Protein AF-0000000084952092 (afdb_homodimer)

Nearest PDB structures (foldseek):
  2iu9-assembly1_C  TM=5.595E-01  e=6.857E-19  Chlamydia trachomatis
  3pmo-assembly1_A  TM=4.982E-01  e=1.625E-18  Pseudomonas aeruginosa
  4ihh-assembly2_E  TM=5.132E-01  e=2.379E-17  Escherichia coli K-12
  4e75-assembly1_B  TM=4.772E-01  e=2.060E-17  Acinetobacter baumannii
  3eh0-assembly1_C  TM=4.375E-01  e=6.177E-15  Escherichia coli K-12

Organism: Flavobacterium frigoris (strain PS1) (NCBI:txid1086011)

Solvent-accessible surface area (backbone atoms only — not comparable to full-atom values): 28837 Å² total; per-residue (Å²): 51,73,50,96,56,81,37,33,41,47,60,52,25,58,74,66,70,38,53,67,47,63,62,55,73,40,69,34,40,31,35,24,50,80,93,71,37,38,75,30,13,36,26,67,39,78,49,79,90,42,44,62,59,54,70,69,40,57,32,28,29,40,28,21,54,62,95,66,87,70,53,88,88,37,32,36,34,43,30,94,47,18,69,63,49,52,38,48,50,38,49,68,78,52,53,91,74,90,75,94,48,51,62,31,88,60,37,45,74,29,68,76,43,43,73,29,43,74,32,34,35,28,50,52,19,36,36,26,34,48,20,41,37,31,38,44,19,37,37,33,54,48,24,36,35,33,35,44,25,39,37,31,37,46,16,37,40,39,48,69,36,95,42,68,43,82,48,96,91,45,71,45,69,55,62,50,50,26,23,28,37,37,32,39,44,21,37,39,28,36,47,21,38,35,19,9,1,45,22,43,53,12,34,42,22,42,34,18,35,38,28,38,41,24,37,39,27,21,38,16,37,36,29,34,43,23,42,36,30,36,47,19,39,39,32,34,43,23,38,34,35,40,42,23,36,35,32,38,45,21,37,38,48,60,66,29,40,41,25,43,42,17,34,37,40,58,58,14,30,39,72,61,61,44,70,44,69,42,49,31,33,38,78,66,54,35,54,35,73,59,47,52,51,53,55,55,53,58,70,42,43,64,60,50,52,60,64,72,100,49,72,51,98,57,79,37,32,43,47,5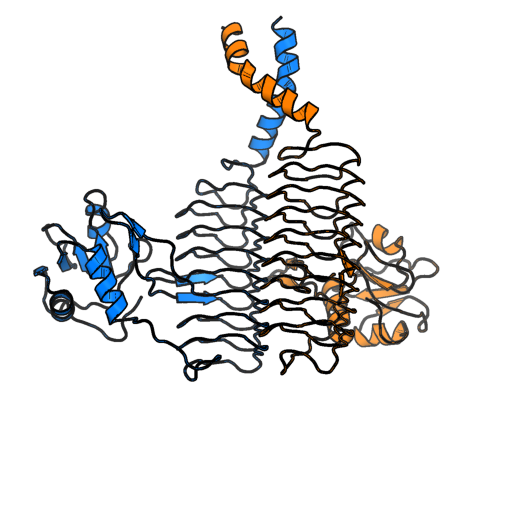8,52,26,60,73,66,68,38,54,68,47,64,61,55,72,39,69,35,40,31,35,24,50,79,92,71,36,38,76,31,12,35,29,67,38,78,46,80,90,42,43,63,59,53,70,69,39,56,32,27,28,39,28,20,56,63,95,66,88,72,55,88,89,39,32,35,34,44,29,94,49,19,67,63,50,53,37,50,49,37,49,68,79,50,51,90,73,88,51,92,44,41,62,31,87,60,35,44,74,28,70,74,42,44,76,38,69,71,31,33,34,28,49,53,19,37,37,28,35,47,21,41,37,31,39,44,20,35,36,32,54,48,25,36,35,34,36,46,26,40,40,30,41,44,17,35,40,38,49,68,36,91,41,69,46,83,49,96,91,34,66,45,68,54,63,52,48,28,23,29,38,37,33,38,46,20,36,39,26,37,47,22,39,35,18,8,2,45,21,43,54,11,35,42,24,42,46,18,36,39,32,40,41,26,37,39,27,20,38,16,37,37,31,36,48,23,44,35,32,36,47,20,39,38,31,33,42,23,39,35,34,40,42,24,36,35,32,39,44,23,36,37,47,60,66,30,39,41,24,44,41,17,35,36,39,59,56,14,30,38,75,60,61,43,69,44,68,42,51,31,31,39,77,65,54,33,52,38,72,60,47,52,50,50,54,54,51,60,70,41,42,64,59,52,57,58,66,74,104

Secondary structure (DSSP, 8-state):
-EEEEEEEHHHHHHHHT-EEES-TT-EEEEE--GGG--TTEEEEE-SGGGHHHHHHSS-SEEEESS--PPPTT-EEEE-S-HHHHHHHHHHHHS-----SSSB-TT-EE-TT-EE-TT-EE-TT-EE-SS-EE-TT-EE-TT-EE-SS-EE-TT-EEEEPP--EEEETTEEEE-----EEEE-TT-EE-TT-EEEPPSSSEEEE-TT-EE-TT-EE-TT-EE-SS-EE-TT-EE-TT-EE-TT-EE-TT-EE-TT-EEPTT-EE-TT-EE-S-B-SS-EEETTTTEEHHHHHHHHHHHHTHHHHHHHH-/-EEEEEEEHHHHHHHHT-EEES-TT-EEEEE--GGG--TTEEEEE-SGGGHHHHHHSS-SEEEESS--PPPTT-EEEE-S-HHHHHHHHHHHHS-----SSSB-TT-EE-TT-EE-TT-EE-TT-EE-SS-EE-TT-EE-TT-EE-SS-EE-TT-EEEEPP--EEEETTEEEE-----EEEE-TT-EE-TT-EEEPPSSSEEEE-TT-EE-TT-EE-TT-EE-SS-EE-TT-EE-TT-EE-TT-EE-TT-EE-TT-EEPTT-EEPTT-EE-S-B-SS-EEETTTTEEHHHHHHHHHHHHTHHHHHHHT-

pLDDT: mean 96.36, std 4.41, range [70.06, 99.0]

Sequence (618 aa):
MKFNKVHSLQEIANLLKCESVGDKNFEILGMNEIHVVEEGDIVFVDHPKYYDKALKSAATIILINKKVDCPEGKALLISDDPFRDFNKLTTHFKPFQSSNASISASANIGQGTVIQPNAFVGNHVVIGRNCVIHSNVSIYDHTVIGDNVIIHAGSVLGADAFYYKKREDGFDQLLSGGRVVIKDNVGIGALCTIDKGVSGDTIIGEGTKLDNQVHVGHDTVIGKKCLIASQTGIAGCVIIEDEVTIWGQVGTTSGITIGKKAIILGQTGVTKSVEGGKSYFGTPIEESREKLKQLANIKKIPEILNKLKMKFNKVHSLQEIANLLKCESVGDKNFEILGMNEIHVVEEGDIVFVDHPKYYDKALKSAATIILINKKVDCPEGKALLISDDPFRDFNKLTTHFKPFQSSNASISASANIGQGTVIQPNAFVGNHVVIGRNCVIHSNVSIYDHTVIGDNVIIHAGSVLGADAFYYKKREDGFDQLLSGGRVVIKDNVGIGALCTIDKGVSGDTIIGEGTKLDNQVHVGHDTVIGKKCLIASQTGIAGCVIIEDEVTIWGQVGTTSGITIGKKAIILGQTGVTKSVEGGKSYFGTPIEESREKLKQLANIKKIPEILNKLK

Radius of gyration: 27.75 Å; Cα contacts (8 Å, |Δi|>4): 1829; chains: 2; bounding box: 79×83×59 Å

Structure (mmCIF, N/CA/C/O backbone):
data_AF-0000000084952092-model_v1
#
loop_
_entity.id
_entity.type
_entity.pdbx_description
1 polymer UDP-3-O-
#
loop_
_atom_site.group_PDB
_atom_site.id
_atom_site.type_symbol
_atom_site.label_atom_id
_atom_site.label_alt_id
_atom_site.label_comp_id
_atom_site.label_asym_id
_atom_site.label_entity_id
_atom_site.label_seq_id
_atom_site.pdbx_PDB_ins_code
_atom_site.Cartn_x
_atom_site.Cartn_y
_atom_site.Cartn_z
_atom_site.occupancy
_atom_site.B_iso_or_equiv
_atom_site.auth_seq_id
_atom_site.auth_comp_id
_atom_site.auth_asym_id
_atom_site.auth_atom_id
_atom_site.pdbx_PDB_model_num
ATOM 1 N N . MET A 1 1 ? -9.312 24.75 1.8 1 91.69 1 MET A N 1
ATOM 2 C CA . MET A 1 1 ? -10.734 24.422 1.938 1 91.69 1 MET A CA 1
ATOM 3 C C . MET A 1 1 ? -11.602 25.609 1.556 1 91.69 1 MET A C 1
ATOM 5 O O . MET A 1 1 ? -11.234 26.766 1.804 1 91.69 1 MET A O 1
ATOM 9 N N . LYS A 1 2 ? -12.656 25.312 0.958 1 92.5 2 LYS A N 1
ATOM 10 C CA . LYS A 1 2 ? -13.625 26.344 0.61 1 92.5 2 LYS A CA 1
ATOM 11 C C . LYS A 1 2 ? -14.719 26.438 1.668 1 92.5 2 LYS A C 1
ATOM 13 O O . LYS A 1 2 ? -15.141 25.438 2.234 1 92.5 2 LYS A O 1
ATOM 18 N N . PHE A 1 3 ? -15.109 27.656 1.865 1 94.56 3 PHE A N 1
ATOM 19 C CA . PHE A 1 3 ? -16.203 27.875 2.809 1 94.56 3 PHE A CA 1
ATOM 20 C C . PHE A 1 3 ? -17.547 27.609 2.15 1 94.56 3 PHE A C 1
ATOM 22 O O . PHE A 1 3 ? -17.656 27.609 0.922 1 94.56 3 PHE A O 1
ATOM 29 N N . ASN A 1 4 ? -18.578 27.391 2.967 1 91.69 4 ASN A N 1
ATOM 30 C CA . ASN A 1 4 ? -19.906 27.062 2.463 1 91.69 4 ASN A CA 1
ATOM 31 C C . ASN A 1 4 ? -20.578 28.297 1.852 1 91.69 4 ASN A C 1
ATOM 33 O O . ASN A 1 4 ? -21.516 28.156 1.049 1 91.69 4 ASN A O 1
ATOM 37 N N . LYS A 1 5 ? -20.188 29.438 2.291 1 95.06 5 LYS A N 1
ATOM 38 C CA . LYS A 1 5 ? -20.672 30.688 1.739 1 95.06 5 LYS A CA 1
ATOM 39 C C . LYS A 1 5 ? -19.547 31.734 1.684 1 95.06 5 LYS A C 1
ATOM 41 O O . LYS A 1 5 ? -18.5 31.562 2.307 1 95.06 5 LYS A O 1
ATOM 46 N N . VAL A 1 6 ? -19.828 32.75 0.897 1 97.56 6 VAL A N 1
ATOM 47 C CA . VAL A 1 6 ? -18.891 33.875 0.809 1 97.56 6 VAL A CA 1
ATOM 48 C C . VAL A 1 6 ? -18.953 34.719 2.09 1 97.56 6 VAL A C 1
ATOM 50 O O . VAL A 1 6 ? -20.047 34.969 2.609 1 97.56 6 VAL A O 1
ATOM 53 N N . HIS A 1 7 ? -17.781 35.031 2.525 1 98.38 7 HIS A N 1
ATOM 54 C CA . HIS A 1 7 ? -17.703 35.906 3.699 1 98.38 7 HIS A CA 1
ATOM 55 C C . HIS A 1 7 ? -16.984 37.219 3.375 1 98.38 7 HIS A C 1
ATOM 57 O O . HIS A 1 7 ? -16.172 37.25 2.441 1 98.38 7 HIS A O 1
ATOM 63 N N . SER A 1 8 ? -17.234 38.156 4.223 1 98.38 8 SER A N 1
ATOM 64 C CA . SER A 1 8 ? -16.531 39.438 4.062 1 98.38 8 SER A CA 1
ATOM 65 C C . SER A 1 8 ? -15.297 39.5 4.961 1 98.38 8 SER A C 1
ATOM 67 O O . SER A 1 8 ? -15.211 38.781 5.961 1 98.38 8 SER A O 1
ATOM 69 N N . LEU A 1 9 ? -14.406 40.406 4.574 1 98.5 9 LEU A N 1
ATOM 70 C CA . LEU A 1 9 ? -13.227 40.656 5.395 1 98.5 9 LEU A CA 1
ATOM 71 C C . LEU A 1 9 ? -13.617 41.062 6.816 1 98.5 9 LEU A C 1
ATOM 73 O O . LEU A 1 9 ? -13.031 40.562 7.785 1 98.5 9 LEU A O 1
ATOM 77 N N . GLN A 1 10 ? -14.594 41.875 6.914 1 98.38 10 GLN A N 1
ATOM 78 C CA . GLN A 1 10 ? -15.047 42.344 8.219 1 98.38 10 GLN A CA 1
ATOM 79 C C . GLN A 1 10 ? -15.578 41.188 9.062 1 98.38 10 GLN A C 1
ATOM 81 O O . GLN A 1 10 ? -15.312 41.094 10.266 1 98.38 10 GLN A O 1
ATOM 86 N N . GLU A 1 11 ? -16.359 40.312 8.438 1 98.31 11 GLU A N 1
ATOM 87 C CA . GLU A 1 11 ? -16.891 39.156 9.141 1 98.31 11 GLU A CA 1
ATOM 88 C C . GLU A 1 11 ? -15.773 38.281 9.719 1 98.31 11 GLU A C 1
ATOM 90 O O . GLU A 1 11 ? -15.844 37.875 10.875 1 98.31 11 GLU A O 1
ATOM 95 N N . ILE A 1 12 ? -14.781 38.031 8.93 1 98.62 12 ILE A N 1
ATOM 96 C CA . ILE A 1 12 ? -13.68 37.156 9.344 1 98.62 12 ILE A CA 1
ATOM 97 C C . ILE A 1 12 ? -12.844 37.875 10.406 1 98.62 12 ILE A C 1
ATOM 99 O O . ILE A 1 12 ? -12.414 37.25 11.383 1 98.62 12 ILE A O 1
ATOM 103 N N . ALA A 1 13 ? -12.57 39.156 10.188 1 98.5 13 ALA A N 1
ATOM 104 C CA . ALA A 1 13 ? -11.844 39.938 11.18 1 98.5 13 ALA A CA 1
ATOM 105 C C . ALA A 1 13 ? -12.547 39.906 12.531 1 98.5 13 ALA A C 1
ATOM 107 O O . ALA A 1 13 ? -11.898 39.812 13.57 1 98.5 13 ALA A O 1
ATOM 108 N N . ASN A 1 14 ? -13.82 40 12.508 1 98.44 14 ASN A N 1
ATOM 109 C CA . ASN A 1 14 ? -14.609 39.906 13.734 1 98.44 14 ASN A CA 1
ATOM 110 C C . ASN A 1 14 ? -14.5 38.562 14.391 1 98.44 14 ASN A C 1
ATOM 112 O O . ASN A 1 14 ? -14.367 38.469 15.617 1 98.44 14 ASN A O 1
ATOM 116 N N . LEU A 1 15 ? -14.594 37.562 13.578 1 97.94 15 LEU A N 1
ATOM 117 C CA . LEU A 1 15 ? -14.477 36.188 14.07 1 97.94 15 LEU A CA 1
ATOM 118 C C . LEU A 1 15 ? -13.141 35.969 14.773 1 97.94 15 LEU A C 1
ATOM 120 O O . LEU A 1 15 ? -13.078 35.344 15.828 1 97.94 15 LEU A O 1
ATOM 124 N N . LEU A 1 16 ? -12.07 36.531 14.227 1 98.44 16 LEU A N 1
ATOM 125 C CA . LEU A 1 16 ? -10.719 36.344 14.742 1 98.44 16 LEU A CA 1
ATOM 126 C C . LEU A 1 16 ? -10.367 37.406 15.773 1 98.44 16 LEU A C 1
ATOM 128 O O . LEU A 1 16 ? -9.32 37.312 16.422 1 98.44 16 LEU A O 1
ATOM 132 N N . LYS A 1 17 ? -11.188 38.375 15.875 1 98 17 LYS A N 1
ATOM 133 C CA . LYS A 1 17 ? -10.938 39.531 16.75 1 98 17 LYS A CA 1
ATOM 134 C C . LYS A 1 17 ? -9.586 40.156 16.453 1 98 17 LYS A C 1
ATOM 136 O O . LYS A 1 17 ? -8.781 40.375 17.359 1 98 17 LYS A O 1
ATOM 141 N N . CYS A 1 18 ? -9.445 40.469 15.18 1 97.19 18 CYS A N 1
ATOM 142 C CA . CYS A 1 18 ? -8.188 41.094 14.789 1 97.19 18 CYS A CA 1
ATOM 143 C C . CYS A 1 18 ? -8.422 42.281 13.859 1 97.19 18 CYS A C 1
ATOM 145 O O . CYS A 1 18 ? -9.531 42.469 13.359 1 97.19 18 CYS A O 1
ATOM 147 N N . GLU A 1 19 ? -7.387 43.094 13.75 1 97.38 19 GLU A N 1
ATOM 148 C CA . GLU A 1 19 ? -7.422 44.219 12.828 1 97.38 19 GLU A CA 1
ATOM 149 C C . GLU A 1 19 ? -7.316 43.75 11.375 1 97.38 19 GLU A C 1
ATOM 151 O O . GLU A 1 19 ? -6.723 42.688 11.102 1 97.38 19 GLU A O 1
ATOM 156 N N . SER A 1 20 ? -7.984 44.531 10.461 1 98.06 20 SER A N 1
ATOM 157 C CA . SER A 1 20 ? -7.875 44.219 9.039 1 98.06 20 SER A CA 1
ATOM 158 C C . SER A 1 20 ? -7.488 45.438 8.227 1 98.06 20 SER A C 1
ATOM 160 O O . SER A 1 20 ? -7.719 46.562 8.656 1 98.06 20 SER A O 1
ATOM 162 N N . VAL A 1 21 ? -6.809 45.219 7.211 1 98.12 21 VAL A N 1
ATOM 163 C CA . VAL A 1 21 ? -6.461 46.25 6.234 1 98.12 21 VAL A CA 1
ATOM 164 C C . VAL A 1 21 ? -7.055 45.875 4.871 1 98.12 21 VAL A C 1
ATOM 166 O O . VAL A 1 21 ? -6.805 44.812 4.352 1 98.12 21 VAL A O 1
ATOM 169 N N . GLY A 1 22 ? -7.82 46.812 4.258 1 96.62 22 GLY A N 1
ATOM 170 C CA . GLY A 1 22 ? -8.477 46.562 2.986 1 96.62 22 GLY A CA 1
ATOM 171 C C . GLY A 1 22 ? -9.961 46.875 3.018 1 96.62 22 GLY A C 1
ATOM 172 O O . GLY A 1 22 ? -10.477 47.406 4.012 1 96.62 22 GLY A O 1
ATOM 173 N N . ASP A 1 23 ? -10.633 46.594 1.932 1 97.12 23 ASP A N 1
ATOM 174 C CA . ASP A 1 23 ? -12.07 46.812 1.836 1 97.12 23 ASP A CA 1
ATOM 175 C C . ASP A 1 23 ? -12.828 45.875 2.791 1 97.12 23 ASP A C 1
ATOM 177 O O . ASP A 1 23 ? -12.641 44.656 2.758 1 97.12 23 ASP A O 1
ATOM 181 N N . LYS A 1 24 ? -13.664 46.438 3.578 1 97.19 24 LYS A N 1
ATOM 182 C CA . LYS A 1 24 ? -14.414 45.656 4.57 1 97.19 24 LYS A CA 1
ATOM 183 C C . LYS A 1 24 ? -15.266 44.594 3.904 1 97.19 24 LYS A C 1
ATOM 185 O O . LYS A 1 24 ? -15.547 43.562 4.508 1 97.19 24 LYS A O 1
ATOM 190 N N . ASN A 1 25 ? -15.641 44.812 2.697 1 97.88 25 ASN A N 1
ATOM 191 C CA . ASN A 1 25 ? -16.5 43.875 1.975 1 97.88 25 ASN A CA 1
ATOM 192 C C . ASN A 1 25 ? -15.688 42.938 1.072 1 97.88 25 ASN A C 1
ATOM 194 O O . ASN A 1 25 ? -16.25 42.219 0.249 1 97.88 25 ASN A O 1
ATOM 198 N N . PHE A 1 26 ? -14.375 43 1.241 1 97.81 26 PHE A N 1
ATOM 199 C CA . PHE A 1 26 ? -13.531 42.094 0.456 1 97.81 26 PHE A CA 1
ATOM 200 C C . PHE A 1 26 ? -13.984 40.656 0.616 1 97.81 26 PHE A C 1
ATOM 202 O O . PHE A 1 26 ? -14.172 40.188 1.737 1 97.81 26 PHE A O 1
ATOM 209 N N . GLU A 1 27 ? -14.211 39.938 -0.473 1 98.12 27 GLU A N 1
ATOM 210 C CA . GLU A 1 27 ? -14.805 38.594 -0.45 1 98.12 27 GLU A CA 1
ATOM 211 C C . GLU A 1 27 ? -13.766 37.531 -0.096 1 98.12 27 GLU A C 1
ATOM 213 O O . GLU A 1 27 ? -12.664 37.5 -0.663 1 98.12 27 GLU A O 1
ATOM 218 N N . ILE A 1 28 ? -14.148 36.719 0.795 1 98.31 28 ILE A N 1
ATOM 219 C CA . ILE A 1 28 ? -13.336 35.562 1.219 1 98.31 28 ILE A CA 1
ATOM 220 C C . ILE A 1 28 ? -14.07 34.281 0.921 1 98.31 28 ILE A C 1
ATOM 222 O O . ILE A 1 28 ? -15.203 34.062 1.364 1 98.31 28 ILE A O 1
ATOM 226 N N . LEU A 1 29 ? -13.359 33.375 0.21 1 97.81 29 LEU A N 1
ATOM 227 C CA . LEU A 1 29 ? -14.016 32.188 -0.301 1 97.81 29 LEU A CA 1
ATOM 228 C C . LEU A 1 29 ? -13.508 30.938 0.419 1 97.81 29 LEU A C 1
ATOM 230 O O . LEU A 1 29 ? -14.141 29.875 0.351 1 97.81 29 LEU A O 1
ATOM 234 N N . GLY A 1 30 ? -12.43 31.031 1.101 1 97.38 30 GLY A N 1
ATOM 235 C CA . GLY A 1 30 ? -11.844 29.859 1.756 1 97.38 30 GLY A CA 1
ATOM 236 C C . GLY A 1 30 ? -10.492 30.156 2.381 1 97.38 30 GLY A C 1
ATOM 237 O O . GLY A 1 30 ? -10.172 31.312 2.666 1 97.38 30 GLY A O 1
ATOM 238 N N . MET A 1 31 ? -9.781 29.156 2.742 1 97.5 31 MET A N 1
ATOM 239 C CA . MET A 1 31 ? -8.438 29.234 3.314 1 97.5 31 MET A CA 1
ATOM 240 C C . MET A 1 31 ? -7.578 28.062 2.838 1 97.5 31 MET A C 1
ATOM 242 O O . MET A 1 31 ? -8.086 26.953 2.652 1 97.5 31 MET A O 1
ATOM 246 N N . ASN A 1 32 ? -6.32 28.328 2.711 1 96.31 32 ASN A N 1
ATOM 247 C CA . ASN A 1 32 ? -5.418 27.281 2.271 1 96.31 32 ASN A CA 1
ATOM 248 C C . ASN A 1 32 ? -3.975 27.562 2.672 1 96.31 32 ASN A C 1
ATOM 250 O O . ASN A 1 32 ? -3.625 28.719 2.951 1 96.31 32 ASN A O 1
ATOM 254 N N . GLU A 1 33 ? -3.264 26.438 2.619 1 92.69 33 GLU A N 1
ATOM 255 C CA . GLU A 1 33 ? -1.82 26.609 2.758 1 92.69 33 GLU A CA 1
ATOM 256 C C . GLU A 1 33 ? -1.215 27.234 1.505 1 92.69 33 GLU A C 1
ATOM 258 O O . GLU A 1 33 ? -1.822 27.203 0.432 1 92.69 33 GLU A O 1
ATOM 263 N N . ILE A 1 34 ? -0.027 27.719 1.679 1 92.38 34 ILE A N 1
ATOM 264 C CA . ILE A 1 34 ? 0.591 28.578 0.681 1 92.38 34 ILE A CA 1
ATOM 265 C C . ILE A 1 34 ? 0.812 27.797 -0.614 1 92.38 34 ILE A C 1
ATOM 267 O O . ILE A 1 34 ? 0.727 28.359 -1.707 1 92.38 34 ILE A O 1
ATOM 271 N N . HIS A 1 35 ? 1.03 26.516 -0.57 1 88.62 35 HIS A N 1
ATOM 272 C CA . HIS A 1 35 ? 1.416 25.766 -1.762 1 88.62 35 HIS A CA 1
ATOM 273 C C . HIS A 1 35 ? 0.199 25.406 -2.611 1 88.62 35 HIS A C 1
ATOM 275 O O . HIS A 1 35 ? 0.34 24.922 -3.732 1 88.62 35 HIS A O 1
ATOM 281 N N . VAL A 1 36 ? -1.036 25.719 -2.104 1 89.94 36 VAL A N 1
ATOM 282 C CA . VAL A 1 36 ? -2.23 25.391 -2.879 1 89.94 36 VAL A CA 1
ATOM 283 C C . VAL A 1 36 ? -3.201 26.578 -2.836 1 89.94 36 VAL A C 1
ATOM 285 O O . VAL A 1 36 ? -4.391 26.422 -3.117 1 89.94 36 VAL A O 1
ATOM 288 N N . VAL A 1 37 ? -2.775 27.703 -2.48 1 94.38 37 VAL A N 1
ATOM 289 C CA . VAL A 1 37 ? -3.656 28.859 -2.305 1 94.38 37 VAL A CA 1
ATOM 290 C C . VAL A 1 37 ? -4.102 29.375 -3.668 1 94.38 37 VAL A C 1
ATOM 292 O O . VAL A 1 37 ? -3.35 29.312 -4.645 1 94.38 37 VAL A O 1
ATOM 295 N N . GLU A 1 38 ? -5.309 29.859 -3.688 1 95.44 38 GLU A N 1
ATOM 296 C CA . GLU A 1 38 ? -5.902 30.516 -4.852 1 95.44 38 GLU A CA 1
ATOM 297 C C . GLU A 1 38 ? -6.609 31.812 -4.461 1 95.44 38 GLU A C 1
ATOM 299 O O . GLU A 1 38 ? -6.73 32.125 -3.275 1 95.44 38 GLU A O 1
ATOM 304 N N . GLU A 1 39 ? -7.004 32.531 -5.508 1 97.06 39 GLU A N 1
ATOM 305 C CA . GLU A 1 39 ? -7.758 33.75 -5.254 1 97.06 39 GLU A CA 1
ATOM 306 C C . GLU A 1 39 ? -8.977 33.469 -4.383 1 97.06 39 GLU A C 1
ATOM 308 O O . GLU A 1 39 ? -9.711 32.5 -4.609 1 97.06 39 GLU A O 1
ATOM 313 N N . GLY A 1 40 ? -9.109 34.281 -3.406 1 97.69 40 GLY A N 1
ATOM 314 C CA . GLY A 1 40 ? -10.227 34.125 -2.482 1 97.69 40 GLY A CA 1
ATOM 315 C C . GLY A 1 40 ? -9.836 33.406 -1.197 1 97.69 40 GLY A C 1
ATOM 316 O O . GLY A 1 40 ? -10.594 33.406 -0.229 1 97.69 40 GLY A O 1
ATOM 317 N N . ASP A 1 41 ? -8.672 32.906 -1.147 1 97.94 41 ASP A N 1
ATOM 318 C CA . ASP A 1 41 ? -8.234 32.125 0.012 1 97.94 41 ASP A CA 1
ATOM 319 C C . ASP A 1 41 ? -7.52 33 1.027 1 97.94 41 ASP A C 1
ATOM 321 O O . ASP A 1 41 ? -6.809 33.938 0.652 1 97.94 41 ASP A O 1
ATOM 325 N N . ILE A 1 42 ? -7.668 32.625 2.27 1 98.31 42 ILE A N 1
ATOM 326 C CA . ILE A 1 42 ? -6.82 33.125 3.346 1 98.31 42 ILE A CA 1
ATOM 327 C C . ILE A 1 42 ? -5.566 32.281 3.455 1 98.31 42 ILE A C 1
ATOM 329 O O . ILE A 1 42 ? -5.648 31.031 3.465 1 98.31 42 ILE A O 1
ATOM 333 N N . VAL A 1 43 ? -4.41 32.875 3.51 1 98.19 43 VAL A N 1
ATOM 334 C CA . VAL A 1 43 ? -3.166 32.188 3.865 1 98.19 43 VAL A CA 1
ATOM 335 C C . VAL A 1 43 ? -2.574 32.812 5.121 1 98.19 43 VAL A C 1
ATOM 337 O O . VAL A 1 43 ? -2.746 34.031 5.363 1 98.19 43 VAL A O 1
ATOM 340 N N . PHE A 1 44 ? -1.89 32.031 5.883 1 97.81 44 PHE A N 1
ATOM 341 C CA . PHE A 1 44 ? -1.271 32.656 7.055 1 97.81 44 PHE A CA 1
ATOM 342 C C . PHE A 1 44 ? 0.244 32.688 6.902 1 97.81 44 PHE A C 1
ATOM 344 O O . PHE A 1 44 ? 0.828 31.891 6.172 1 97.81 44 PHE A O 1
ATOM 351 N N . VAL A 1 45 ? 0.862 33.625 7.547 1 97.5 45 VAL A N 1
ATOM 352 C CA . VAL A 1 45 ? 2.314 33.75 7.605 1 97.5 45 VAL A CA 1
ATOM 353 C C . VAL A 1 45 ? 2.721 34.406 8.93 1 97.5 45 VAL A C 1
ATOM 355 O O . VAL A 1 45 ? 2.105 35.375 9.367 1 97.5 45 VAL A O 1
ATOM 358 N N . ASP A 1 46 ? 3.682 33.75 9.586 1 96.12 46 ASP A N 1
ATOM 359 C CA . ASP A 1 46 ? 4.031 34.281 10.898 1 96.12 46 ASP A CA 1
ATOM 360 C C . ASP A 1 46 ? 5.547 34.312 11.094 1 96.12 46 ASP A C 1
ATOM 362 O O . ASP A 1 46 ? 6.031 34.406 12.219 1 96.12 46 ASP A O 1
ATOM 366 N N . HIS A 1 47 ? 6.262 34.094 10.039 1 94.62 47 HIS A N 1
ATOM 367 C CA . HIS A 1 47 ? 7.715 34.188 10.062 1 94.62 47 HIS A CA 1
ATOM 368 C C . HIS A 1 47 ? 8.219 35.156 8.977 1 94.62 47 HIS A C 1
ATOM 370 O O . HIS A 1 47 ? 7.836 35.031 7.812 1 94.62 47 HIS A O 1
ATOM 376 N N . PRO A 1 48 ? 9.133 35.938 9.359 1 94.88 48 PRO A N 1
ATOM 377 C CA . PRO A 1 48 ? 9.586 36.969 8.438 1 94.88 48 PRO A CA 1
ATOM 378 C C . PRO A 1 48 ? 10.141 36.438 7.133 1 94.88 48 PRO A C 1
ATOM 380 O O . PRO A 1 48 ? 9.969 37.031 6.074 1 94.88 48 PRO A O 1
ATOM 383 N N . LYS A 1 49 ? 10.68 35.312 7.238 1 94.5 49 LYS A N 1
ATOM 384 C CA . LYS A 1 49 ? 11.305 34.719 6.074 1 94.5 49 LYS A CA 1
ATOM 385 C C . LYS A 1 49 ? 10.273 34.438 4.984 1 94.5 49 LYS A C 1
ATOM 387 O O . LYS A 1 49 ? 10.625 34.312 3.805 1 94.5 49 LYS A O 1
ATOM 392 N N . TYR A 1 50 ? 8.984 34.438 5.332 1 95.25 50 TYR A N 1
ATOM 393 C CA . TYR A 1 50 ? 7.988 34 4.375 1 95.25 50 TYR A CA 1
ATOM 394 C C . TYR A 1 50 ? 6.973 35.094 4.074 1 95.25 50 TYR A C 1
ATOM 396 O O . TYR A 1 50 ? 5.988 34.844 3.371 1 95.25 50 TYR A O 1
ATOM 404 N N . TYR A 1 51 ? 7.238 36.312 4.613 1 96.06 51 TYR A N 1
ATOM 405 C CA . TYR A 1 51 ? 6.281 37.406 4.43 1 96.06 51 TYR A CA 1
ATOM 406 C C . TYR A 1 51 ? 6.086 37.688 2.951 1 96.06 51 TYR A C 1
ATOM 408 O O . TYR A 1 51 ? 4.953 37.719 2.461 1 96.06 51 TYR A O 1
ATOM 416 N N . ASP A 1 52 ? 7.215 37.844 2.314 1 96.12 52 ASP A N 1
ATOM 417 C CA . ASP A 1 52 ? 7.16 38.188 0.902 1 96.12 52 ASP A CA 1
ATOM 418 C C . ASP A 1 52 ? 6.469 37.125 0.082 1 96.12 52 ASP A C 1
ATOM 420 O O . ASP A 1 52 ? 5.652 37.406 -0.793 1 96.12 52 ASP A O 1
ATOM 424 N N . LYS A 1 53 ? 6.801 35.969 0.416 1 95.5 53 LYS A N 1
ATOM 425 C CA . LYS A 1 53 ? 6.195 34.844 -0.29 1 95.5 53 LYS A CA 1
ATOM 426 C C . LYS A 1 53 ? 4.68 34.844 -0.131 1 95.5 53 LYS A C 1
ATOM 428 O O . LYS A 1 53 ? 3.947 34.625 -1.101 1 95.5 53 LYS A O 1
ATOM 433 N N . ALA A 1 54 ? 4.203 35.125 0.976 1 96.69 54 ALA A N 1
ATOM 434 C CA . ALA A 1 54 ? 2.77 35.156 1.254 1 96.69 54 ALA A CA 1
ATOM 435 C C . ALA A 1 54 ? 2.1 36.344 0.586 1 96.69 54 ALA A C 1
ATOM 437 O O . ALA A 1 54 ? 1.053 36.188 -0.051 1 96.69 54 ALA A O 1
ATOM 438 N N . LEU A 1 55 ? 2.795 37.438 0.666 1 96.94 55 LEU A N 1
ATOM 439 C CA . LEU A 1 55 ? 2.232 38.688 0.143 1 96.94 55 LEU A CA 1
ATOM 440 C C . LEU A 1 55 ? 2.164 38.656 -1.38 1 96.94 55 LEU A C 1
ATOM 442 O O . LEU A 1 55 ? 1.284 39.281 -1.979 1 96.94 55 LEU A O 1
ATOM 446 N N . LYS A 1 56 ? 3.023 37.875 -1.984 1 96.62 56 LYS A N 1
ATOM 447 C CA . LYS A 1 56 ? 3.092 37.812 -3.441 1 96.62 56 LYS A CA 1
ATOM 448 C C . LYS A 1 56 ? 2.369 36.562 -3.965 1 96.62 56 LYS A C 1
ATOM 450 O O . LYS A 1 56 ? 2.266 36.375 -5.176 1 96.62 56 LYS A O 1
ATOM 455 N N . SER A 1 57 ? 1.87 35.75 -3.061 1 96.5 57 SER A N 1
ATOM 456 C CA . SER A 1 57 ? 1.196 34.5 -3.449 1 96.5 57 SER A CA 1
ATOM 457 C C . SER A 1 57 ? -0.146 34.812 -4.113 1 96.5 57 SER A C 1
ATOM 459 O O . SER A 1 57 ? -0.541 35.969 -4.25 1 96.5 57 SER A O 1
ATOM 461 N N . ALA A 1 58 ? -0.833 33.75 -4.566 1 96.56 58 ALA A N 1
ATOM 462 C CA . ALA A 1 58 ? -2.129 33.844 -5.23 1 96.56 58 ALA A CA 1
ATOM 463 C C . ALA A 1 58 ? -3.229 34.188 -4.227 1 96.56 58 ALA A C 1
ATOM 465 O O . ALA A 1 58 ? -4.328 34.594 -4.609 1 96.56 58 ALA A O 1
ATOM 466 N N . ALA A 1 59 ? -2.949 34.062 -2.957 1 96.88 59 ALA A N 1
ATOM 467 C CA . ALA A 1 59 ? -3.943 34.375 -1.934 1 96.88 59 ALA A CA 1
ATOM 468 C C . ALA A 1 59 ? -4.305 35.844 -1.962 1 96.88 59 ALA A C 1
ATOM 470 O O . ALA A 1 59 ? -3.434 36.719 -2.143 1 96.88 59 ALA A O 1
ATOM 471 N N . THR A 1 60 ? -5.539 36.094 -1.703 1 98.06 60 THR A N 1
ATOM 472 C CA . THR A 1 60 ? -5.957 37.5 -1.703 1 98.06 60 THR A CA 1
ATOM 473 C C . THR A 1 60 ? -6.125 38 -0.276 1 98.06 60 THR A C 1
ATOM 475 O O . THR A 1 60 ? -6.238 39.219 -0.054 1 98.06 60 THR A O 1
ATOM 478 N N . ILE A 1 61 ? -6.156 37.156 0.666 1 98.44 61 ILE A N 1
ATOM 479 C CA . ILE A 1 61 ? -6.203 37.562 2.064 1 98.44 61 ILE A CA 1
ATOM 480 C C . ILE A 1 61 ? -5.012 36.969 2.816 1 98.44 61 ILE A C 1
ATOM 482 O O . ILE A 1 61 ? -4.816 35.75 2.832 1 98.44 61 ILE A O 1
ATOM 486 N N . ILE A 1 62 ? -4.258 37.812 3.459 1 98.56 62 ILE A N 1
ATOM 487 C CA . ILE A 1 62 ? -3.064 37.375 4.172 1 98.56 62 ILE A CA 1
ATOM 488 C C . ILE A 1 62 ? -3.264 37.562 5.676 1 98.56 62 ILE A C 1
ATOM 490 O O . ILE A 1 62 ? -3.436 38.688 6.152 1 98.56 62 ILE A O 1
ATOM 494 N N . LEU A 1 63 ? -3.334 36.531 6.398 1 98.62 63 LEU A N 1
ATOM 495 C CA . LEU A 1 63 ? -3.309 36.531 7.855 1 98.62 63 LEU A CA 1
ATOM 496 C C . LEU A 1 63 ? -1.877 36.594 8.375 1 98.62 63 LEU A C 1
ATOM 498 O O . LEU A 1 63 ? -1.119 35.625 8.266 1 98.62 63 LEU A O 1
ATOM 502 N N . ILE A 1 64 ? -1.474 37.688 8.953 1 98.31 64 ILE A N 1
ATOM 503 C CA . ILE A 1 64 ? -0.062 38.031 9.117 1 98.31 64 ILE A CA 1
ATOM 504 C C . ILE A 1 64 ? 0.152 38.719 10.469 1 98.31 64 ILE A C 1
ATOM 506 O O . ILE A 1 64 ? -0.732 39.406 10.961 1 98.31 64 ILE A O 1
ATOM 510 N N . ASN A 1 65 ? 1.327 38.5 11.031 1 97.94 65 ASN A N 1
ATOM 511 C CA . ASN A 1 65 ? 1.588 39.062 12.359 1 97.94 65 ASN A CA 1
ATOM 512 C C . ASN A 1 65 ? 2.428 40.312 12.281 1 97.94 65 ASN A C 1
ATOM 514 O O . ASN A 1 65 ? 3.143 40.656 13.227 1 97.94 65 ASN A O 1
ATOM 518 N N . LYS A 1 66 ? 2.457 40.906 11.148 1 95.62 66 LYS A N 1
ATOM 519 C CA . LYS A 1 66 ? 3.178 42.156 10.945 1 95.62 66 LYS A CA 1
ATOM 520 C C . LYS A 1 66 ? 2.35 43.156 10.125 1 95.62 66 LYS A C 1
ATOM 522 O O . LYS A 1 66 ? 1.703 42.75 9.148 1 95.62 66 LYS A O 1
ATOM 527 N N . LYS A 1 67 ? 2.402 44.406 10.562 1 93.56 67 LYS A N 1
ATOM 528 C CA . LYS A 1 67 ? 1.786 45.438 9.75 1 93.56 67 LYS A CA 1
ATOM 529 C C . LYS A 1 67 ? 2.66 45.781 8.547 1 93.56 67 LYS A C 1
ATOM 531 O O . LYS A 1 67 ? 3.801 46.219 8.703 1 93.56 67 LYS A O 1
ATOM 536 N N . VAL A 1 68 ? 2.195 45.5 7.414 1 94.69 68 VAL A N 1
ATOM 537 C CA . VAL A 1 68 ? 2.906 45.781 6.172 1 94.69 68 VAL A CA 1
ATOM 538 C C . VAL A 1 68 ? 1.976 46.5 5.195 1 94.69 68 VAL A C 1
ATOM 540 O O . VAL A 1 68 ? 0.765 46.562 5.418 1 94.69 68 VAL A O 1
ATOM 543 N N . ASP A 1 69 ? 2.627 47.031 4.211 1 94.94 69 ASP A N 1
ATOM 544 C CA . ASP A 1 69 ? 1.798 47.594 3.156 1 94.94 69 ASP A CA 1
ATOM 545 C C . ASP A 1 69 ? 0.958 46.531 2.469 1 94.94 69 ASP A C 1
ATOM 547 O O . ASP A 1 69 ? 1.478 45.469 2.09 1 94.94 69 ASP A O 1
ATOM 551 N N . CYS A 1 70 ? -0.205 46.781 2.344 1 95.69 70 CYS A N 1
ATOM 552 C CA . CYS A 1 70 ? -1.117 45.844 1.7 1 95.69 70 CYS A CA 1
ATOM 553 C C . CYS A 1 70 ? -0.975 45.906 0.184 1 95.69 70 CYS A C 1
ATOM 555 O O . CYS A 1 70 ? -1.189 46.969 -0.427 1 95.69 70 CYS A O 1
ATOM 557 N N . PRO A 1 71 ? -0.633 44.812 -0.417 1 96.31 71 PRO A N 1
ATOM 558 C CA . PRO A 1 71 ? -0.554 44.844 -1.879 1 96.31 71 PRO A CA 1
ATOM 559 C C . PRO A 1 71 ? -1.899 45.125 -2.539 1 96.31 71 PRO A C 1
ATOM 561 O O .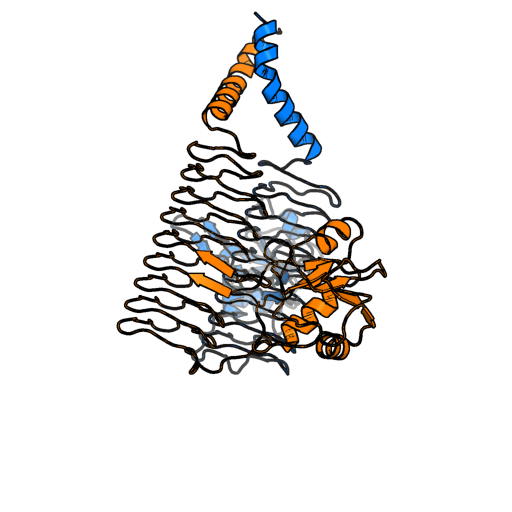 PRO A 1 71 ? -2.949 44.844 -1.958 1 96.31 71 PRO A O 1
ATOM 564 N N . GLU A 1 72 ? -1.852 45.656 -3.75 1 95.38 72 GLU A N 1
ATOM 565 C CA . GLU A 1 72 ? -3.072 45.938 -4.504 1 95.38 72 GLU A CA 1
ATOM 566 C C . GLU A 1 72 ? -3.873 44.656 -4.73 1 95.38 72 GLU A C 1
ATOM 568 O O . GLU A 1 72 ? -3.305 43.625 -5.078 1 95.38 72 GLU A O 1
ATOM 573 N N . GLY A 1 73 ? -5.141 44.719 -4.547 1 96.56 73 GLY A N 1
ATOM 574 C CA . GLY A 1 73 ? -6.016 43.594 -4.812 1 96.56 73 GLY A CA 1
ATOM 575 C C . GLY A 1 73 ? -6.062 42.594 -3.668 1 96.56 73 GLY A C 1
ATOM 576 O O . GLY A 1 73 ? -6.656 41.531 -3.799 1 96.56 73 GLY A O 1
ATOM 577 N N . LYS A 1 74 ? -5.402 42.906 -2.584 1 98 74 LYS A N 1
ATOM 578 C CA . LYS A 1 74 ? -5.371 42 -1.444 1 98 74 LYS A CA 1
ATOM 579 C C . LYS A 1 74 ? -5.895 42.688 -0.182 1 98 74 LYS A C 1
ATOM 581 O O . LYS A 1 74 ? -6.223 43.875 -0.199 1 98 74 LYS A O 1
ATOM 586 N N . ALA A 1 75 ? -6.051 41.906 0.858 1 98.5 75 ALA A N 1
ATOM 587 C CA . ALA A 1 75 ? -6.402 42.344 2.199 1 98.5 75 ALA A CA 1
ATOM 588 C C . ALA A 1 75 ? -5.543 41.656 3.256 1 98.5 75 ALA A C 1
ATOM 590 O O . ALA A 1 75 ? -4.977 40.594 3.008 1 98.5 75 ALA A O 1
ATOM 591 N N . LEU A 1 76 ? -5.441 42.344 4.352 1 98.56 76 LEU A N 1
ATOM 592 C CA . LEU A 1 76 ? -4.645 41.781 5.441 1 98.56 76 LEU A CA 1
ATOM 593 C C . LEU A 1 76 ? -5.504 41.562 6.684 1 98.56 76 LEU A C 1
ATOM 595 O O . LEU A 1 76 ? -6.406 42.375 6.965 1 98.56 76 LEU A O 1
ATOM 599 N N . LEU A 1 77 ? -5.289 40.531 7.316 1 98.62 77 LEU A N 1
ATOM 600 C CA . LEU A 1 77 ? -5.715 40.281 8.688 1 98.62 77 LEU A CA 1
ATOM 601 C C . LEU A 1 77 ? -4.523 40.312 9.641 1 98.62 77 LEU A C 1
ATOM 603 O O . LEU A 1 77 ? -3.633 39.469 9.547 1 98.62 77 LEU A O 1
ATOM 607 N N . ILE A 1 78 ? -4.484 41.219 10.5 1 98.44 78 ILE A N 1
ATOM 608 C CA . ILE A 1 78 ? -3.33 41.406 11.375 1 98.44 78 ILE A CA 1
ATOM 609 C C . ILE A 1 78 ? -3.543 40.656 12.68 1 98.44 78 ILE A C 1
ATOM 611 O O . ILE A 1 78 ? -4.406 41.031 13.484 1 98.44 78 ILE A O 1
ATOM 615 N N . SER A 1 79 ? -2.814 39.625 12.859 1 98.06 79 SER A N 1
ATOM 616 C CA . SER A 1 79 ? -2.926 38.719 14.016 1 98.06 79 SER A CA 1
ATOM 617 C C . SER A 1 79 ? -1.59 38.594 14.742 1 98.06 79 SER A C 1
ATOM 619 O O . SER A 1 79 ? -0.538 38.5 14.109 1 98.06 79 SER A O 1
ATOM 621 N N . ASP A 1 80 ? -1.571 38.531 16.047 1 97.19 80 ASP A N 1
ATOM 622 C CA . ASP A 1 80 ? -0.343 38.344 16.812 1 97.19 80 ASP A CA 1
ATOM 623 C C . ASP A 1 80 ? 0.128 36.875 16.734 1 97.19 80 ASP A C 1
ATOM 625 O O . ASP A 1 80 ? 1.288 36.594 17.031 1 97.19 80 ASP A O 1
ATOM 629 N N . ASP A 1 81 ? -0.813 36 16.375 1 97.62 81 ASP A N 1
ATOM 630 C CA . ASP A 1 81 ? -0.514 34.594 16.188 1 97.62 81 ASP A CA 1
ATOM 631 C C . ASP A 1 81 ? -1.312 34 15.031 1 97.62 81 ASP A C 1
ATOM 633 O O . ASP A 1 81 ? -2.326 33.312 15.242 1 97.62 81 ASP A O 1
ATOM 637 N N . PRO A 1 82 ? -0.832 34.25 13.844 1 98.12 82 PRO A N 1
ATOM 638 C CA . PRO A 1 82 ? -1.565 33.781 12.664 1 98.12 82 PRO A CA 1
ATOM 639 C C . PRO A 1 82 ? -1.849 32.281 12.68 1 98.12 82 PRO A C 1
ATOM 641 O O . PRO A 1 82 ? -2.898 31.844 12.203 1 98.12 82 PRO A O 1
ATOM 644 N N . PHE A 1 83 ? -0.94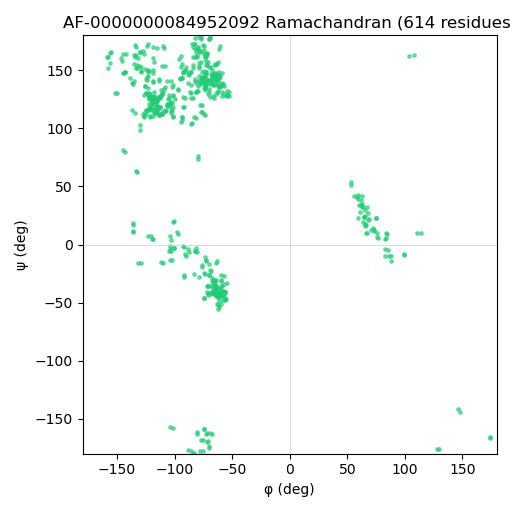3 31.469 13.25 1 97.5 83 PHE A N 1
ATOM 645 C CA . PHE A 1 83 ? -1.121 30.031 13.336 1 97.5 83 PHE A CA 1
ATOM 646 C C . PHE A 1 83 ? -2.338 29.688 14.188 1 97.5 83 PHE A C 1
ATOM 648 O O . PHE A 1 83 ? -3.197 28.906 13.766 1 97.5 83 PHE A O 1
ATOM 655 N N . ARG A 1 84 ? -2.43 30.219 15.336 1 97.44 84 ARG A N 1
ATOM 656 C CA . ARG A 1 84 ? -3.566 30.047 16.234 1 97.44 84 ARG A CA 1
ATOM 657 C C . ARG A 1 84 ? -4.867 30.453 15.547 1 97.44 84 ARG A C 1
ATOM 659 O O . ARG A 1 84 ? -5.875 29.75 15.633 1 97.44 84 ARG A O 1
ATOM 666 N N . ASP A 1 85 ? -4.797 31.609 14.922 1 98.38 85 ASP A N 1
ATOM 667 C CA . ASP A 1 85 ? -6.02 32.156 14.344 1 98.38 85 ASP A CA 1
ATOM 668 C C . ASP A 1 85 ? -6.449 31.359 13.109 1 98.38 85 ASP A C 1
ATOM 670 O O . ASP A 1 85 ? -7.645 31.234 12.836 1 98.38 85 ASP A O 1
ATOM 674 N N . PHE A 1 86 ? -5.496 30.891 12.328 1 97.88 86 PHE A N 1
ATOM 675 C CA . PHE A 1 86 ? -5.809 29.984 11.227 1 97.88 86 PHE A CA 1
ATOM 676 C C . PHE A 1 86 ? -6.543 28.75 11.742 1 97.88 86 PHE A C 1
ATOM 678 O O . PHE A 1 86 ? -7.535 28.312 11.156 1 97.88 86 PHE A O 1
ATOM 685 N N . ASN A 1 87 ? -6.125 28.188 12.883 1 97.88 87 ASN A N 1
ATOM 686 C CA . ASN A 1 87 ? -6.785 27.062 13.523 1 97.88 87 ASN A CA 1
ATOM 687 C C . ASN A 1 87 ? -8.195 27.406 13.977 1 97.88 87 ASN A C 1
ATOM 689 O O . ASN A 1 87 ? -9.109 26.578 13.906 1 97.88 87 ASN A O 1
ATOM 693 N N . LYS A 1 88 ? -8.312 28.609 14.445 1 98.06 88 LYS A N 1
ATOM 694 C CA . LYS A 1 88 ? -9.648 29.062 14.836 1 98.06 88 LYS A CA 1
ATOM 695 C C . LYS A 1 88 ? -10.609 29.016 13.656 1 98.06 88 LYS A C 1
ATOM 697 O O . LYS A 1 88 ? -11.781 28.641 13.82 1 98.06 88 LYS A O 1
ATOM 702 N N . LEU A 1 89 ? -10.141 29.469 12.492 1 97.81 89 LEU A N 1
ATOM 703 C CA . LEU A 1 89 ? -10.953 29.406 11.289 1 97.81 89 LEU A CA 1
ATOM 704 C C . LEU A 1 89 ? -11.336 27.969 10.953 1 97.81 89 LEU A C 1
ATOM 706 O O . LEU A 1 89 ? -12.5 27.688 10.648 1 97.81 89 LEU A O 1
ATOM 710 N N . THR A 1 90 ? -10.391 26.984 11.039 1 97.06 90 THR A N 1
ATOM 711 C CA . THR A 1 90 ? -10.672 25.578 10.758 1 97.06 90 THR A CA 1
ATOM 712 C C . THR A 1 90 ? -11.711 25.031 11.727 1 97.06 90 THR A C 1
ATOM 714 O O . THR A 1 90 ? -12.633 24.328 11.312 1 97.06 90 THR A O 1
ATOM 717 N N . THR A 1 91 ? -11.547 25.375 12.977 1 97 91 THR A N 1
ATOM 718 C CA . THR A 1 91 ? -12.484 24.922 13.992 1 97 91 THR A CA 1
ATOM 719 C C . THR A 1 91 ? -13.891 25.453 13.711 1 97 91 THR A C 1
ATOM 721 O O . THR A 1 91 ? -14.875 24.75 13.914 1 97 91 THR A O 1
ATOM 724 N N . HIS A 1 92 ? -13.906 26.656 13.242 1 97 92 HIS A N 1
ATOM 725 C CA . HIS A 1 92 ? -15.195 27.312 13 1 97 92 HIS A CA 1
ATOM 726 C C . HIS A 1 92 ? -15.867 26.734 11.75 1 97 92 HIS A C 1
ATOM 728 O O . HIS A 1 92 ? -17.062 26.422 11.773 1 97 92 HIS A O 1
ATOM 734 N N . PHE A 1 93 ? -15.18 26.578 10.688 1 95.94 93 PHE A N 1
ATOM 735 C CA . PHE A 1 93 ? -15.781 26.25 9.398 1 95.94 93 PHE A CA 1
ATOM 736 C C . PHE A 1 93 ? -15.828 24.734 9.195 1 95.94 93 PHE A C 1
ATOM 738 O O . PHE A 1 93 ? -16.625 24.234 8.391 1 95.94 93 PHE A O 1
ATOM 745 N N . LYS A 1 94 ? -14.938 23.938 9.828 1 94.5 94 LYS A N 1
ATOM 746 C CA . LYS A 1 94 ? -14.867 22.484 9.734 1 94.5 94 LYS A CA 1
ATOM 747 C C . LYS A 1 94 ? -14.711 21.859 11.117 1 94.5 94 LYS A C 1
ATOM 749 O O . LYS A 1 94 ? -13.727 21.172 11.383 1 94.5 94 LYS A O 1
ATOM 754 N N . PRO A 1 95 ? -15.648 22.016 11.938 1 94.56 95 PRO A N 1
ATOM 755 C CA . PRO A 1 95 ? -15.547 21.438 13.281 1 94.56 95 PRO A CA 1
ATOM 756 C C . PRO A 1 95 ? -15.609 19.906 13.281 1 94.56 95 PRO A C 1
ATOM 758 O O . PRO A 1 95 ? -16.234 19.312 12.398 1 94.56 95 PRO A O 1
ATOM 761 N N . PHE A 1 96 ? -14.891 19.344 14.219 1 95 96 PHE A N 1
ATOM 762 C CA . PHE A 1 96 ? -15.023 17.906 14.43 1 95 96 PHE A CA 1
ATOM 763 C C . PHE A 1 96 ? -16.453 17.547 14.773 1 95 96 PHE A C 1
ATOM 765 O O . PHE A 1 96 ? -17.094 18.188 15.609 1 95 96 PHE A O 1
ATOM 772 N N . GLN A 1 97 ? -17.016 16.562 14.133 1 94.62 97 GLN A N 1
ATOM 773 C CA . GLN A 1 97 ? -18.344 16.016 14.406 1 94.62 97 GLN A CA 1
ATOM 774 C C . GLN A 1 97 ? -18.281 14.523 14.68 1 94.62 97 GLN A C 1
ATOM 776 O O . GLN A 1 97 ? -17.906 13.734 13.805 1 94.62 97 GLN A O 1
ATOM 781 N N . SER A 1 98 ? -18.625 14.086 15.875 1 95.25 98 SER A N 1
ATOM 782 C CA . SER A 1 98 ? -18.641 12.672 16.219 1 95.25 98 SER A CA 1
ATOM 783 C C . SER A 1 98 ? -19.75 11.93 15.477 1 95.25 98 SER A C 1
ATOM 785 O O . SER A 1 98 ? -20.719 12.539 15.039 1 95.25 98 SER A O 1
ATOM 787 N N . SER A 1 99 ? -19.531 10.641 15.25 1 93.12 99 SER A N 1
ATOM 788 C CA . SER A 1 99 ? -20.547 9.773 14.648 1 93.12 99 SER A CA 1
ATOM 789 C C . SER A 1 99 ? -21.031 8.719 15.641 1 93.12 99 SER A C 1
ATOM 791 O O . SER A 1 99 ? -20.219 8.164 16.406 1 93.12 99 SER A O 1
ATOM 793 N N . ASN A 1 100 ? -22.281 8.391 15.68 1 92.62 100 ASN A N 1
ATOM 794 C CA . ASN A 1 100 ? -22.844 7.355 16.547 1 92.62 100 ASN A CA 1
ATOM 795 C C . ASN A 1 100 ? -23.156 6.086 15.758 1 92.62 100 ASN A C 1
ATOM 797 O O . ASN A 1 100 ? -23.703 5.129 16.312 1 92.62 100 ASN A O 1
ATOM 801 N N . ALA A 1 101 ? -22.891 6.207 14.492 1 95.81 101 ALA A N 1
ATOM 802 C CA . ALA A 1 101 ? -23.109 5.062 13.617 1 95.81 101 ALA A CA 1
ATOM 803 C C . ALA A 1 101 ? -21.844 4.727 12.828 1 95.81 101 ALA A C 1
ATOM 805 O O . ALA A 1 101 ? -21.031 5.605 12.547 1 95.81 101 ALA A O 1
ATOM 806 N N . SER A 1 102 ? -21.734 3.443 12.508 1 96.5 102 SER A N 1
ATOM 807 C CA . SER A 1 102 ? -20.594 3.02 11.711 1 96.5 102 SER A CA 1
ATOM 808 C C . SER A 1 102 ? -20.625 3.635 10.32 1 96.5 102 SER A C 1
ATOM 810 O O . SER A 1 102 ? -19.578 3.975 9.758 1 96.5 102 SER A O 1
ATOM 812 N N . ILE A 1 103 ? -21.781 3.727 9.797 1 98.06 103 ILE A N 1
ATOM 813 C CA . ILE A 1 103 ? -21.984 4.395 8.523 1 98.06 103 ILE A CA 1
ATOM 814 C C . ILE A 1 103 ? -22.891 5.605 8.711 1 98.06 103 ILE A C 1
ATOM 816 O O . ILE A 1 103 ? -24.078 5.461 9.055 1 98.06 103 ILE A O 1
ATOM 820 N N . SER A 1 104 ? -22.344 6.727 8.469 1 98.06 104 SER A N 1
ATOM 821 C CA . SER A 1 104 ? -23.062 7.969 8.711 1 98.06 104 SER A CA 1
ATOM 822 C C . SER A 1 104 ? -24.266 8.094 7.785 1 98.06 104 SER A C 1
ATOM 824 O O . SER A 1 104 ? -24.188 7.75 6.605 1 98.06 104 SER A O 1
ATOM 826 N N . ALA A 1 105 ? -25.375 8.727 8.219 1 97.56 105 ALA A N 1
ATOM 827 C CA . ALA A 1 105 ? -26.578 8.984 7.426 1 97.56 105 ALA A CA 1
ATOM 828 C C . ALA A 1 105 ? -26.297 10 6.328 1 97.56 105 ALA A C 1
ATOM 830 O O . ALA A 1 105 ? -27.031 10.055 5.328 1 97.56 105 ALA A O 1
ATOM 831 N N . SER A 1 106 ? -25.281 10.773 6.539 1 97.44 106 SER A N 1
ATOM 832 C CA . SER A 1 106 ? -24.984 11.836 5.578 1 97.44 106 SER A CA 1
ATOM 833 C C . SER A 1 106 ? -24.094 11.328 4.453 1 97.44 106 SER A C 1
ATOM 835 O O . SER A 1 106 ? -23.797 12.055 3.502 1 97.44 106 SER A O 1
ATOM 837 N N . ALA A 1 107 ? -23.641 10.109 4.602 1 98.06 107 ALA A N 1
ATOM 838 C CA . ALA A 1 107 ? -22.797 9.547 3.549 1 98.06 107 ALA A CA 1
ATOM 839 C C . ALA A 1 107 ? -23.609 9.234 2.301 1 98.06 107 ALA A C 1
ATOM 841 O O . ALA A 1 107 ? -24.797 8.883 2.395 1 98.06 107 ALA A O 1
ATOM 842 N N . ASN A 1 108 ? -23.062 9.461 1.17 1 98.69 108 ASN A N 1
ATOM 843 C CA . ASN A 1 108 ? -23.641 9.102 -0.119 1 98.69 108 ASN A CA 1
ATOM 844 C C . ASN A 1 108 ? -22.891 7.949 -0.772 1 98.69 108 ASN A C 1
ATOM 846 O O . ASN A 1 108 ? -21.734 8.102 -1.169 1 98.69 108 ASN A O 1
ATOM 850 N N . ILE A 1 109 ? -23.547 6.832 -0.927 1 98.69 109 ILE A N 1
ATOM 851 C CA . ILE A 1 109 ? -22.922 5.605 -1.419 1 98.69 109 ILE A CA 1
ATOM 852 C C . ILE A 1 109 ? -23.531 5.215 -2.758 1 98.69 109 ILE A C 1
ATOM 854 O O . ILE A 1 109 ? -24.75 5.031 -2.859 1 98.69 109 ILE A O 1
ATOM 858 N N . GLY A 1 110 ? -22.703 5.086 -3.717 1 98.88 110 GLY A N 1
ATOM 859 C CA . GLY A 1 110 ? -23.156 4.828 -5.074 1 98.88 110 GLY A CA 1
ATOM 860 C C . GLY A 1 110 ? -23.688 3.416 -5.266 1 98.88 110 GLY A C 1
ATOM 861 O O . GLY A 1 110 ? -23.344 2.512 -4.5 1 98.88 110 GLY A O 1
ATOM 862 N N . GLN A 1 111 ? -24.406 3.223 -6.367 1 98.69 111 GLN A N 1
ATOM 863 C CA . GLN A 1 111 ? -25.016 1.941 -6.707 1 98.69 111 GLN A CA 1
ATOM 864 C C . GLN A 1 111 ? -23.953 0.866 -6.922 1 98.69 111 GLN A C 1
ATOM 866 O O . GLN A 1 111 ? -22.922 1.12 -7.543 1 98.69 111 GLN A O 1
ATOM 871 N N . GLY A 1 112 ? -24.188 -0.332 -6.406 1 98.5 112 GLY A N 1
ATOM 872 C CA . GLY A 1 112 ? -23.297 -1.464 -6.637 1 98.5 112 GLY A CA 1
ATOM 873 C C . GLY A 1 112 ? -22.141 -1.524 -5.656 1 98.5 112 GLY A C 1
ATOM 874 O O . GLY A 1 112 ? -21.391 -2.5 -5.637 1 98.5 112 GLY A O 1
ATOM 875 N N . THR A 1 113 ? -21.969 -0.488 -4.895 1 98.62 113 THR A N 1
ATOM 876 C CA . THR A 1 113 ? -20.891 -0.447 -3.912 1 98.62 113 THR A CA 1
ATOM 877 C C . THR A 1 113 ? -21.203 -1.346 -2.721 1 98.62 113 THR A C 1
ATOM 879 O O . THR A 1 113 ? -22.344 -1.344 -2.219 1 98.62 113 THR A O 1
ATOM 882 N N . VAL A 1 114 ? -20.156 -2.113 -2.412 1 98.38 114 VAL A N 1
ATOM 883 C CA . VAL A 1 114 ? -20.281 -3.033 -1.284 1 98.38 114 VAL A CA 1
ATOM 884 C C . VAL A 1 114 ? -19.391 -2.555 -0.133 1 98.38 114 VAL A C 1
ATOM 886 O O . VAL A 1 114 ? -18.219 -2.262 -0.328 1 98.38 114 VAL A O 1
ATOM 889 N N . ILE A 1 115 ? -19.969 -2.471 1.037 1 98.31 115 ILE A N 1
ATOM 890 C CA . ILE A 1 115 ? -19.234 -2.162 2.256 1 98.31 115 ILE A CA 1
ATOM 891 C C . ILE A 1 115 ? -19.266 -3.365 3.197 1 98.31 115 ILE A C 1
ATOM 893 O O . ILE A 1 115 ? -20.344 -3.773 3.652 1 98.31 115 ILE A O 1
ATOM 897 N N . GLN A 1 116 ? -18.156 -3.93 3.475 1 98.25 116 GLN A N 1
ATOM 898 C CA . GLN A 1 116 ? -18.078 -5.133 4.297 1 98.25 116 GLN A CA 1
ATOM 899 C C . GLN A 1 116 ? -18.109 -4.785 5.781 1 98.25 116 GLN A C 1
ATOM 901 O O . GLN A 1 116 ? -18.016 -3.617 6.156 1 98.25 116 GLN A O 1
ATOM 906 N N . PRO A 1 117 ? -18.188 -5.762 6.645 1 97.81 117 PRO A N 1
ATOM 907 C CA . PRO A 1 117 ? -18.438 -5.539 8.07 1 97.81 117 PRO A CA 1
ATOM 908 C C . PRO A 1 117 ? -17.328 -4.742 8.75 1 97.81 117 PRO A C 1
ATOM 910 O O . PRO A 1 117 ? -16.172 -4.848 8.359 1 97.81 117 PRO A O 1
ATOM 913 N N . ASN A 1 118 ? -17.766 -3.916 9.727 1 97.81 118 ASN A N 1
ATOM 914 C CA . ASN A 1 118 ? -16.922 -3.215 10.688 1 97.81 118 ASN A CA 1
ATOM 915 C C . ASN A 1 118 ? -16.219 -2.018 10.055 1 97.81 118 ASN A C 1
ATOM 917 O O . ASN A 1 118 ? -15.312 -1.434 10.648 1 97.81 118 ASN A O 1
ATOM 921 N N . ALA A 1 119 ? -16.625 -1.695 8.875 1 98.38 119 ALA A N 1
ATOM 922 C CA . ALA A 1 119 ? -16.109 -0.469 8.266 1 98.38 119 ALA A CA 1
ATOM 923 C C . ALA A 1 119 ? -16.766 0.763 8.875 1 98.38 119 ALA A C 1
ATOM 925 O O . ALA A 1 119 ? -17.922 0.699 9.32 1 98.38 119 ALA A O 1
ATOM 926 N N . PHE A 1 120 ? -16.047 1.813 8.922 1 98.75 120 PHE A N 1
ATOM 927 C CA . PHE A 1 120 ? -16.531 3.111 9.367 1 98.75 120 PHE A CA 1
ATOM 928 C C . PHE A 1 120 ? -16.594 4.102 8.211 1 98.75 120 PHE A C 1
ATOM 930 O O . PHE A 1 120 ? -15.602 4.262 7.484 1 98.75 120 PHE A O 1
ATOM 937 N N . VAL A 1 121 ? -17.719 4.75 8.008 1 98.81 121 VAL A N 1
ATOM 938 C CA . VAL A 1 121 ? -17.891 5.805 7.016 1 98.81 121 VAL A CA 1
ATOM 939 C C . VAL A 1 121 ? -18.422 7.07 7.691 1 98.81 121 VAL A C 1
ATOM 941 O O . VAL A 1 121 ? -19.562 7.117 8.125 1 98.81 121 VAL A O 1
ATOM 944 N N . GLY A 1 122 ? -17.562 8.047 7.691 1 98.44 122 GLY A N 1
ATOM 945 C CA . GLY A 1 122 ? -17.844 9.258 8.445 1 98.44 122 GLY A CA 1
ATOM 946 C C . GLY A 1 122 ? -18.844 10.172 7.754 1 98.44 122 GLY A C 1
ATOM 947 O O . GLY A 1 122 ? -19.484 9.781 6.781 1 98.44 122 GLY A O 1
ATOM 948 N N . ASN A 1 123 ? -18.969 11.406 8.258 1 97.88 123 ASN A N 1
ATOM 949 C CA . ASN A 1 123 ? -19.953 12.383 7.793 1 97.88 123 ASN A CA 1
ATOM 950 C C . ASN A 1 123 ? -19.578 12.953 6.43 1 97.88 123 ASN A C 1
ATOM 952 O O . ASN A 1 123 ? -18.406 13.211 6.16 1 97.88 123 ASN A O 1
ATOM 956 N N . HIS A 1 124 ? -20.547 13.07 5.543 1 97.38 124 HIS A N 1
ATOM 957 C CA . HIS A 1 124 ? -20.438 13.758 4.262 1 97.38 124 HIS A CA 1
ATOM 958 C C . HIS A 1 124 ? -19.453 13.062 3.34 1 97.38 124 HIS A C 1
ATOM 960 O O . HIS A 1 124 ? -18.812 13.703 2.5 1 97.38 124 HIS A O 1
ATOM 966 N N . VAL A 1 125 ? -19.281 11.781 3.611 1 98.69 125 VAL A N 1
ATOM 967 C CA . VAL A 1 125 ? -18.453 10.977 2.721 1 98.69 125 VAL A CA 1
ATOM 968 C C . VAL A 1 125 ? -19.234 10.656 1.442 1 98.69 125 VAL A C 1
ATOM 970 O O . VAL A 1 125 ? -20.438 10.43 1.484 1 98.69 125 VAL A O 1
ATOM 973 N N . VAL A 1 126 ? -18.516 10.711 0.341 1 98.88 126 VAL A N 1
ATOM 974 C CA . VAL A 1 126 ? -19.078 10.297 -0.942 1 98.88 126 VAL A CA 1
ATOM 975 C C . VAL A 1 126 ? -18.297 9.102 -1.485 1 98.88 126 VAL A C 1
ATOM 977 O O . VAL A 1 126 ? -17.078 9.164 -1.615 1 98.88 126 VAL A O 1
ATOM 980 N N . ILE A 1 127 ? -18.969 8.031 -1.778 1 98.94 127 ILE A N 1
ATOM 981 C CA . ILE A 1 127 ? -18.375 6.863 -2.412 1 98.94 127 ILE A CA 1
ATOM 982 C C . ILE A 1 127 ? -19.078 6.57 -3.73 1 98.94 127 ILE A C 1
ATOM 984 O O . ILE A 1 127 ? -20.312 6.469 -3.77 1 98.94 127 ILE A O 1
ATOM 988 N N . GLY A 1 128 ? -18.359 6.477 -4.754 1 98.94 128 GLY A N 1
ATOM 989 C CA . GLY A 1 128 ? -18.906 6.262 -6.082 1 98.94 128 GLY A CA 1
ATOM 990 C C . GLY A 1 128 ? -19.547 4.891 -6.254 1 98.94 128 GLY A C 1
ATOM 991 O O . GLY A 1 128 ? -19.891 4.234 -5.27 1 98.94 128 GLY A O 1
ATOM 992 N N . ARG A 1 129 ? -19.75 4.508 -7.586 1 98.81 129 ARG A N 1
ATOM 993 C CA . ARG A 1 129 ? -20.422 3.268 -7.961 1 98.81 129 ARG A CA 1
ATOM 994 C C . ARG A 1 129 ? -19.438 2.104 -8.008 1 98.81 129 ARG A C 1
ATOM 996 O O . ARG A 1 129 ? -18.266 2.287 -8.328 1 98.81 129 ARG A O 1
ATOM 1003 N N . ASN A 1 130 ? -19.891 0.917 -7.707 1 98.75 130 ASN A N 1
ATOM 1004 C CA . ASN A 1 130 ? -19.188 -0.346 -7.91 1 98.75 130 ASN A CA 1
ATOM 1005 C C . ASN A 1 130 ? -17.859 -0.385 -7.148 1 98.75 130 ASN A C 1
ATOM 1007 O O . ASN A 1 130 ? -16.844 -0.833 -7.68 1 98.75 130 ASN A O 1
ATOM 1011 N N . CYS A 1 131 ? -17.859 0.166 -5.922 1 98.88 131 CYS A N 1
ATOM 1012 C CA . CYS A 1 131 ? -16.688 0.092 -5.055 1 98.88 131 CYS A CA 1
ATOM 1013 C C . CYS A 1 131 ? -16.781 -1.095 -4.105 1 98.88 131 CYS A C 1
ATOM 1015 O O . CYS A 1 131 ? -17.875 -1.612 -3.861 1 98.88 131 CYS A O 1
ATOM 1017 N N . VAL A 1 132 ? -15.68 -1.575 -3.719 1 98.75 132 VAL A N 1
ATOM 1018 C CA . VAL A 1 132 ? -15.602 -2.578 -2.662 1 98.75 132 VAL A CA 1
ATOM 1019 C C . VAL A 1 132 ? -14.781 -2.037 -1.494 1 98.75 132 VAL A C 1
ATOM 1021 O O . VAL A 1 132 ? -13.57 -1.854 -1.613 1 98.75 132 VAL A O 1
ATOM 1024 N N . ILE A 1 133 ? -15.438 -1.776 -0.39 1 98.88 133 ILE A N 1
ATOM 1025 C CA . ILE A 1 133 ? -14.797 -1.384 0.861 1 98.88 133 ILE A CA 1
ATOM 1026 C C . ILE A 1 133 ? -14.727 -2.586 1.801 1 98.88 133 ILE A C 1
ATOM 1028 O O . ILE A 1 133 ? -15.75 -3.047 2.314 1 98.88 133 ILE A O 1
ATOM 1032 N N . HIS A 1 134 ? -13.539 -3.092 2.021 1 98.81 134 HIS A N 1
ATOM 1033 C CA . HIS A 1 134 ? -13.375 -4.309 2.811 1 98.81 134 HIS A CA 1
ATOM 1034 C C . HIS A 1 134 ? -13.523 -4.02 4.301 1 98.81 134 HIS A C 1
ATOM 1036 O O . HIS A 1 134 ? -13.805 -2.889 4.695 1 98.81 134 HIS A O 1
ATOM 1042 N N . SER A 1 135 ? -13.414 -5.07 5.066 1 98.69 135 SER A N 1
ATOM 1043 C CA . SER A 1 135 ? -13.703 -5.016 6.496 1 98.69 135 SER A CA 1
ATOM 1044 C C . SER A 1 135 ? -12.75 -4.062 7.211 1 98.69 135 SER A C 1
ATOM 1046 O O . SER A 1 135 ? -11.594 -3.926 6.82 1 98.69 135 SER A O 1
ATOM 1048 N N . ASN A 1 136 ? -13.242 -3.379 8.25 1 98.75 136 ASN A N 1
ATOM 1049 C CA . ASN A 1 136 ? -12.477 -2.611 9.227 1 98.75 136 ASN A CA 1
ATOM 1050 C C . ASN A 1 136 ? -11.789 -1.409 8.578 1 98.75 136 ASN A C 1
ATOM 1052 O O . ASN A 1 136 ? -10.836 -0.859 9.133 1 98.75 136 ASN A O 1
ATOM 1056 N N . VAL A 1 137 ? -12.25 -1.034 7.391 1 98.88 137 VAL A N 1
ATOM 1057 C CA . VAL A 1 137 ? -11.781 0.205 6.781 1 98.88 137 VAL A CA 1
ATOM 1058 C C . VAL A 1 137 ? -12.391 1.401 7.508 1 98.88 137 VAL A C 1
ATOM 1060 O O . VAL A 1 137 ? -13.555 1.359 7.918 1 98.88 137 VAL A O 1
ATOM 1063 N N . SER A 1 138 ? -11.586 2.451 7.688 1 98.94 138 SER A N 1
ATOM 1064 C CA . SER A 1 138 ? -12.086 3.693 8.266 1 98.94 138 SER A CA 1
ATOM 1065 C C . SER A 1 138 ? -11.969 4.848 7.277 1 98.94 138 SER A C 1
ATOM 1067 O O . SER A 1 138 ? -10.867 5.223 6.875 1 98.94 138 SER A O 1
ATOM 1069 N N . ILE A 1 139 ? -13.086 5.402 6.91 1 98.94 139 ILE A N 1
ATOM 1070 C CA . ILE A 1 139 ? -13.164 6.547 6.012 1 98.94 139 ILE A CA 1
ATOM 1071 C C . ILE A 1 139 ? -13.695 7.762 6.762 1 98.94 139 ILE A C 1
ATOM 1073 O O . ILE A 1 139 ? -14.867 7.789 7.148 1 98.94 139 ILE A O 1
ATOM 1077 N N . TYR A 1 140 ? -12.836 8.719 6.953 1 98.69 140 TYR A N 1
ATOM 1078 C CA . TYR A 1 140 ? -13.203 9.859 7.781 1 98.69 140 TYR A CA 1
ATOM 1079 C C . TYR A 1 140 ? -14.008 10.875 6.98 1 98.69 140 TYR A C 1
ATOM 1081 O O . TYR A 1 140 ? -14.18 10.727 5.766 1 98.69 140 TYR A O 1
ATOM 1089 N N . ASP A 1 141 ? -14.43 11.93 7.648 1 97.94 141 ASP A N 1
ATOM 1090 C CA . ASP A 1 141 ? -15.406 12.898 7.16 1 97.94 141 ASP A CA 1
ATOM 1091 C C . ASP A 1 141 ? -14.938 13.539 5.855 1 97.94 141 ASP A C 1
ATOM 1093 O O . ASP A 1 141 ? -13.75 13.828 5.691 1 97.94 141 ASP A O 1
ATOM 1097 N N . HIS A 1 142 ? -15.812 13.711 4.91 1 97.69 142 HIS A N 1
ATOM 1098 C CA . HIS A 1 142 ? -15.695 14.547 3.719 1 97.69 142 HIS A CA 1
ATOM 1099 C C . HIS A 1 142 ? -14.812 13.883 2.67 1 97.69 142 HIS A C 1
ATOM 1101 O O . HIS A 1 142 ? -14.484 14.492 1.647 1 97.69 142 HIS A O 1
ATOM 1107 N N . THR A 1 143 ? -14.398 12.648 2.916 1 98.81 143 THR A N 1
ATOM 1108 C CA . THR A 1 143 ? -13.641 11.906 1.911 1 98.81 143 THR A CA 1
ATOM 1109 C C . THR A 1 143 ? -14.484 11.688 0.656 1 98.81 143 THR A C 1
ATOM 1111 O O . THR A 1 143 ? -15.68 11.414 0.745 1 98.81 143 THR A O 1
ATOM 1114 N N . VAL A 1 144 ? -13.828 11.805 -0.509 1 98.94 144 VAL A N 1
ATOM 1115 C CA . VAL A 1 144 ? -14.5 11.586 -1.788 1 98.94 144 VAL A CA 1
ATOM 1116 C C . VAL A 1 144 ? -13.828 10.438 -2.533 1 98.94 144 VAL A C 1
ATOM 1118 O O . VAL A 1 144 ? -12.633 10.484 -2.816 1 98.94 144 VAL A O 1
ATOM 1121 N N . ILE A 1 145 ? -14.617 9.453 -2.875 1 98.94 145 ILE A N 1
ATOM 1122 C CA . ILE A 1 145 ? -14.125 8.273 -3.572 1 98.94 145 ILE A CA 1
ATOM 1123 C C . ILE A 1 145 ? -14.875 8.094 -4.887 1 98.94 145 ILE A C 1
ATOM 1125 O O . ILE A 1 145 ? -16.109 8.117 -4.91 1 98.94 145 ILE A O 1
ATOM 1129 N N . GLY A 1 146 ? -14.156 7.953 -5.969 1 98.94 146 GLY A N 1
ATOM 1130 C CA . GLY A 1 146 ? -14.75 7.766 -7.281 1 98.94 146 GLY A CA 1
ATOM 1131 C C . GLY A 1 146 ? -15.312 6.371 -7.488 1 98.94 146 GLY A C 1
ATOM 1132 O O . GLY A 1 146 ? -15.672 5.691 -6.523 1 98.94 146 GLY A O 1
ATOM 1133 N N . ASP A 1 147 ? -15.461 5.984 -8.812 1 98.88 147 ASP A N 1
ATOM 1134 C CA . ASP A 1 147 ? -16.078 4.715 -9.172 1 98.88 147 ASP A CA 1
ATOM 1135 C C . ASP A 1 147 ? -15.047 3.602 -9.266 1 98.88 147 ASP A C 1
ATOM 1137 O O . ASP A 1 147 ? -13.875 3.859 -9.57 1 98.88 147 ASP A O 1
ATOM 1141 N N . ASN A 1 148 ? -15.445 2.365 -9.031 1 98.62 148 ASN A N 1
ATOM 1142 C CA . ASN A 1 148 ? -14.625 1.175 -9.227 1 98.62 148 ASN A CA 1
ATOM 1143 C C . ASN A 1 148 ? -13.359 1.217 -8.383 1 98.62 148 ASN A C 1
ATOM 1145 O O . ASN A 1 148 ? -12.266 0.929 -8.875 1 98.62 148 ASN A O 1
ATOM 1149 N N . VAL A 1 149 ? -13.516 1.641 -7.145 1 98.88 149 VAL A N 1
ATOM 1150 C CA . VAL A 1 149 ? -12.398 1.715 -6.211 1 98.88 149 VAL A CA 1
ATOM 1151 C C . VAL A 1 149 ? -12.445 0.531 -5.246 1 98.88 149 VAL A C 1
ATOM 1153 O O . VAL A 1 149 ? -13.523 0.157 -4.77 1 98.88 149 VAL A O 1
ATOM 1156 N N . ILE A 1 150 ? -11.312 -0.085 -5.023 1 98.88 150 ILE A N 1
ATOM 1157 C CA . ILE A 1 150 ? -11.18 -1.142 -4.027 1 98.88 150 ILE A CA 1
ATOM 1158 C C . ILE A 1 150 ? -10.297 -0.66 -2.879 1 98.88 150 ILE A C 1
ATOM 1160 O O . ILE A 1 150 ? -9.195 -0.15 -3.104 1 98.88 150 ILE A O 1
ATOM 1164 N N . ILE A 1 151 ? -10.758 -0.798 -1.631 1 98.94 151 ILE A N 1
ATOM 1165 C CA . ILE A 1 151 ? -9.969 -0.481 -0.443 1 98.94 151 ILE A CA 1
ATOM 1166 C C . ILE A 1 151 ? -9.922 -1.693 0.483 1 98.94 151 ILE A C 1
ATOM 1168 O O . ILE A 1 151 ? -10.945 -2.102 1.034 1 98.94 151 ILE A O 1
ATOM 1172 N N . HIS A 1 152 ? -8.773 -2.238 0.695 1 98.94 152 HIS A N 1
ATOM 1173 C CA . HIS A 1 152 ? -8.617 -3.451 1.488 1 98.94 152 HIS A CA 1
ATOM 1174 C C . HIS A 1 152 ? -8.656 -3.143 2.982 1 98.94 152 HIS A C 1
ATOM 1176 O O . HIS A 1 152 ? -8.57 -1.979 3.381 1 98.94 152 HIS A O 1
ATOM 1182 N N . ALA A 1 153 ? -8.719 -4.141 3.768 1 98.94 153 ALA A N 1
ATOM 1183 C CA . ALA A 1 153 ? -9.062 -4.098 5.184 1 98.94 153 ALA A CA 1
ATOM 1184 C C . ALA A 1 153 ? -8.047 -3.277 5.977 1 98.94 153 ALA A C 1
ATOM 1186 O O . ALA A 1 153 ? -6.848 -3.348 5.715 1 98.94 153 ALA A O 1
ATOM 1187 N N . GLY A 1 154 ? -8.586 -2.545 6.965 1 98.88 154 GLY A N 1
ATOM 1188 C CA . GLY A 1 154 ? -7.766 -1.876 7.965 1 98.88 154 GLY A CA 1
ATOM 1189 C C . GLY A 1 154 ? -7.227 -0.538 7.496 1 98.88 154 GLY A C 1
ATOM 1190 O O . GLY A 1 154 ? -6.652 0.216 8.281 1 98.88 154 GLY A O 1
ATOM 1191 N N . SER A 1 155 ? -7.387 -0.24 6.219 1 98.94 155 SER A N 1
ATOM 1192 C CA . SER A 1 155 ? -6.887 1.036 5.715 1 98.94 155 SER A CA 1
ATOM 1193 C C . SER A 1 155 ? -7.672 2.205 6.301 1 98.94 155 SER A C 1
ATOM 1195 O O . SER A 1 155 ? -8.867 2.086 6.566 1 98.94 155 SER A O 1
ATOM 1197 N N . VAL A 1 156 ? -6.953 3.34 6.52 1 98.94 156 VAL A N 1
ATOM 1198 C CA . VAL A 1 156 ? -7.52 4.535 7.133 1 98.94 156 VAL A CA 1
ATOM 1199 C C . VAL A 1 156 ? -7.355 5.727 6.199 1 98.94 156 VAL A C 1
ATOM 1201 O O . VAL A 1 156 ? -6.23 6.086 5.832 1 98.94 156 VAL A O 1
ATOM 1204 N N . LEU A 1 157 ? -8.453 6.348 5.812 1 98.94 157 LEU A N 1
ATOM 1205 C CA . LEU A 1 157 ? -8.445 7.535 4.961 1 98.94 157 LEU A CA 1
ATOM 1206 C C . LEU A 1 157 ? -8.945 8.758 5.727 1 98.94 157 LEU A C 1
ATOM 1208 O O . LEU A 1 157 ? -10.062 8.742 6.266 1 98.94 157 LEU A O 1
ATOM 1212 N N . GLY A 1 158 ? -8.039 9.75 5.848 1 98.81 158 GLY A N 1
ATOM 1213 C CA . GLY A 1 158 ? -8.516 11.031 6.348 1 98.81 158 GLY A CA 1
ATOM 1214 C C . GLY A 1 158 ? -7.949 11.391 7.703 1 98.81 158 GLY A C 1
ATOM 1215 O O . GLY A 1 158 ? -8.422 12.328 8.352 1 98.81 158 GLY A O 1
ATOM 1216 N N . ALA A 1 159 ? -6.938 10.648 8.211 1 98.5 159 ALA A N 1
ATOM 1217 C CA . ALA A 1 159 ? -6.277 11.047 9.453 1 98.5 159 ALA A CA 1
ATOM 1218 C C . ALA A 1 159 ? -5.609 12.406 9.305 1 98.5 159 ALA A C 1
ATOM 1220 O O . ALA A 1 159 ? -5.5 12.938 8.195 1 98.5 159 ALA A O 1
ATOM 1221 N N . ASP A 1 160 ? -5.191 12.969 10.422 1 98.06 160 ASP A N 1
ATOM 1222 C CA . ASP A 1 160 ? -4.703 14.344 10.453 1 98.06 160 ASP A CA 1
ATOM 1223 C C . ASP A 1 160 ? -3.281 14.43 9.906 1 98.06 160 ASP A C 1
ATOM 1225 O O . ASP A 1 160 ? -2.52 13.469 9.984 1 98.06 160 ASP A O 1
ATOM 1229 N N . ALA A 1 161 ? -3.023 15.602 9.484 1 97.62 161 ALA A N 1
ATOM 1230 C CA . ALA A 1 161 ? -1.662 15.93 9.07 1 97.62 161 ALA A CA 1
ATOM 1231 C C . ALA A 1 161 ? -0.707 15.922 10.258 1 97.62 161 ALA A C 1
ATOM 1233 O O . ALA A 1 161 ? -1.071 16.344 11.359 1 97.62 161 ALA A O 1
ATOM 1234 N N . PHE A 1 162 ? 0.438 15.406 10.07 1 97.69 162 PHE A N 1
ATOM 1235 C CA . PHE A 1 162 ? 1.534 15.523 11.023 1 97.69 162 PHE A CA 1
ATOM 1236 C C . PHE A 1 162 ? 2.211 16.875 10.898 1 97.69 162 PHE A C 1
ATOM 1238 O O . PHE A 1 162 ? 3.287 17 10.312 1 97.69 162 PHE A O 1
ATOM 1245 N N . TYR A 1 163 ? 1.596 17.828 11.398 1 96.12 163 TYR A N 1
ATOM 1246 C CA . TYR A 1 163 ? 2.006 19.234 11.266 1 96.12 163 TYR A CA 1
ATOM 1247 C C . TYR A 1 163 ? 1.859 19.969 12.594 1 96.12 163 TYR A C 1
ATOM 1249 O O . TYR A 1 163 ? 0.743 20.203 13.062 1 96.12 163 TYR A O 1
ATOM 1257 N N . TYR A 1 164 ? 2.992 20.406 13.117 1 97 164 TYR A N 1
ATOM 1258 C CA . TYR A 1 164 ? 3.02 21 14.445 1 97 164 TYR A CA 1
ATOM 1259 C C . TYR A 1 164 ? 3.934 22.219 14.477 1 97 164 TYR A C 1
ATOM 1261 O O . TYR A 1 164 ? 4.984 22.234 13.836 1 97 164 TYR A O 1
ATOM 1269 N N . LYS A 1 165 ? 3.434 23.141 15.258 1 95.62 165 LYS A N 1
ATOM 1270 C CA . LYS A 1 165 ? 4.273 24.281 15.609 1 95.62 165 LYS A CA 1
ATOM 1271 C C . LYS A 1 165 ? 4.82 24.141 17.031 1 95.62 165 LYS A C 1
ATOM 1273 O O . LYS A 1 165 ? 4.059 23.953 17.984 1 95.62 165 LYS A O 1
ATOM 1278 N N . LYS A 1 166 ? 6.129 24.172 17.125 1 96.06 166 LYS A N 1
ATOM 1279 C CA . LYS A 1 166 ? 6.746 24.094 18.453 1 96.06 166 LYS A CA 1
ATOM 1280 C C . LYS A 1 166 ? 6.488 25.359 19.266 1 96.06 166 LYS A C 1
ATOM 1282 O O . LYS A 1 166 ? 6.652 26.469 18.75 1 96.06 166 LYS A O 1
ATOM 1287 N N . ARG A 1 167 ? 5.988 25.141 20.391 1 96.12 167 ARG A N 1
ATOM 1288 C CA . ARG A 1 167 ? 5.785 26.188 21.375 1 96.12 167 ARG A CA 1
ATOM 1289 C C . ARG A 1 167 ? 6.641 25.953 22.609 1 96.12 167 ARG A C 1
ATOM 1291 O O . ARG A 1 167 ? 7.293 24.922 22.734 1 96.12 167 ARG A O 1
ATOM 1298 N N . GLU A 1 168 ? 6.691 26.984 23.484 1 94.12 168 GLU A N 1
ATOM 1299 C CA . GLU A 1 168 ? 7.449 26.844 24.734 1 94.12 168 GLU A CA 1
ATOM 1300 C C . GLU A 1 168 ? 6.93 25.688 25.578 1 94.12 168 GLU A C 1
ATOM 1302 O O . GLU A 1 168 ? 7.711 24.938 26.156 1 94.12 168 GLU A O 1
ATOM 1307 N N . ASP A 1 169 ? 5.715 25.469 25.578 1 95.19 169 ASP A N 1
ATOM 1308 C CA . ASP A 1 169 ? 5.09 24.516 26.484 1 95.19 169 ASP A CA 1
ATOM 1309 C C . ASP A 1 169 ? 4.723 23.234 25.75 1 95.19 169 ASP A C 1
ATOM 1311 O O . ASP A 1 169 ? 4.109 22.328 26.328 1 95.19 169 ASP A O 1
ATOM 1315 N N . GLY A 1 170 ? 5.117 23.078 24.5 1 97.12 170 GLY A N 1
ATOM 1316 C CA . GLY A 1 170 ? 4.746 21.891 23.75 1 97.12 170 GLY A CA 1
ATOM 1317 C C . GLY A 1 170 ? 4.523 22.172 22.266 1 97.12 170 GLY A C 1
ATOM 1318 O O . GLY A 1 170 ? 5.34 22.828 21.625 1 97.12 170 GLY A O 1
ATOM 1319 N N . PHE A 1 171 ? 3.461 21.469 21.656 1 97.5 171 PHE A N 1
ATOM 1320 C CA . PHE A 1 171 ? 3.182 21.609 20.234 1 97.5 171 PHE A CA 1
ATOM 1321 C C . PHE A 1 171 ? 1.753 22.078 20.016 1 97.5 171 PHE A C 1
ATOM 1323 O O . PHE A 1 171 ? 0.82 21.594 20.656 1 97.5 171 PHE A O 1
ATOM 1330 N N . ASP A 1 172 ? 1.684 23.109 19.078 1 96.88 172 ASP A N 1
ATOM 1331 C CA . ASP A 1 172 ? 0.376 23.375 18.484 1 96.88 172 ASP A CA 1
ATOM 1332 C C . ASP A 1 172 ? 0.191 22.594 17.188 1 96.88 172 ASP A C 1
ATOM 1334 O O . ASP A 1 172 ? 1.026 22.688 16.281 1 96.88 172 ASP A O 1
ATOM 1338 N N . GLN A 1 173 ? -0.87 21.906 17.156 1 97.12 173 GLN A N 1
ATOM 1339 C CA . GLN A 1 173 ? -1.187 21.219 15.914 1 97.12 173 GLN A CA 1
ATOM 1340 C C . GLN A 1 173 ? -1.854 22.156 14.906 1 97.12 173 GLN A C 1
ATOM 1342 O O . GLN A 1 173 ? -2.717 22.953 15.281 1 97.12 173 GLN A O 1
ATOM 1347 N N . LEU A 1 174 ? -1.342 22.125 13.672 1 97.06 174 LEU A N 1
ATOM 1348 C CA . LEU A 1 174 ? -2.152 22.719 12.617 1 97.06 174 LEU A CA 1
ATOM 1349 C C . LEU A 1 174 ? -3.324 21.828 12.25 1 97.06 174 LEU A C 1
ATOM 1351 O O . LEU A 1 174 ? -3.127 20.719 11.734 1 97.06 174 LEU A O 1
ATOM 1355 N N . LEU A 1 175 ? -4.512 22.234 12.531 1 97.25 175 LEU A N 1
ATOM 1356 C CA . LEU A 1 175 ? -5.703 21.422 12.352 1 97.25 175 LEU A CA 1
ATOM 1357 C C . LEU A 1 175 ? -5.953 21.141 10.875 1 97.25 175 LEU A C 1
ATOM 1359 O O . LEU A 1 175 ? -5.793 22.031 10.031 1 97.25 175 LEU A O 1
ATOM 1363 N N . SER A 1 176 ? -6.32 19.859 10.625 1 96.69 176 SER A N 1
ATOM 1364 C CA . SER A 1 176 ? -6.582 19.438 9.25 1 96.69 176 SER A CA 1
ATOM 1365 C C . SER A 1 176 ? -8.055 19.609 8.898 1 96.69 176 SER A C 1
ATOM 1367 O O . SER A 1 176 ? -8.922 18.984 9.508 1 96.69 176 SER A O 1
ATOM 1369 N N . GLY A 1 177 ? -8.289 20.453 7.922 1 95.25 177 GLY A N 1
ATOM 1370 C CA . GLY A 1 177 ? -9.656 20.656 7.465 1 95.25 177 GLY A CA 1
ATOM 1371 C C . GLY A 1 177 ? -9.859 20.281 6.008 1 95.25 177 GLY A C 1
ATOM 1372 O O . GLY A 1 177 ? -10.93 20.531 5.441 1 95.25 177 GLY A O 1
ATOM 1373 N N . GLY A 1 178 ? -8.828 19.75 5.383 1 96.38 178 GLY A N 1
ATOM 1374 C CA . GLY A 1 178 ? -8.922 19.359 3.984 1 96.38 178 GLY A CA 1
ATOM 1375 C C . GLY A 1 178 ? -9.586 18.016 3.779 1 96.38 178 GLY A C 1
ATOM 1376 O O . GLY A 1 178 ? -10.438 17.609 4.57 1 96.38 178 GLY A O 1
ATOM 1377 N N . ARG A 1 179 ? -9.359 17.422 2.564 1 97.75 179 ARG A N 1
ATOM 1378 C CA . ARG A 1 179 ? -10.023 16.172 2.229 1 97.75 179 ARG A CA 1
ATOM 1379 C C . ARG A 1 179 ? -9.047 15.172 1.612 1 97.75 179 ARG A C 1
ATOM 1381 O O . ARG A 1 179 ? -7.922 15.531 1.271 1 97.75 179 ARG A O 1
ATOM 1388 N N . VAL A 1 180 ? -9.484 13.938 1.644 1 98.94 180 VAL A N 1
ATOM 1389 C CA . VAL A 1 180 ? -8.922 12.898 0.783 1 98.94 180 VAL A CA 1
ATOM 1390 C C . VAL A 1 180 ? -9.797 12.719 -0.452 1 98.94 180 VAL A C 1
ATOM 1392 O O . VAL A 1 180 ? -11.023 12.617 -0.34 1 98.94 180 VAL A O 1
ATOM 1395 N N . VAL A 1 181 ? -9.188 12.672 -1.613 1 98.94 181 VAL A N 1
ATOM 1396 C CA . VAL A 1 181 ? -9.906 12.445 -2.863 1 98.94 181 VAL A CA 1
ATOM 1397 C C . VAL A 1 181 ? -9.281 11.266 -3.609 1 98.94 181 VAL A C 1
ATOM 1399 O O . VAL A 1 181 ? -8.125 11.336 -4.031 1 98.94 181 VAL A O 1
ATOM 1402 N N . ILE A 1 182 ? -10.023 10.219 -3.732 1 98.94 182 ILE A N 1
ATOM 1403 C CA . ILE A 1 182 ? -9.617 9.023 -4.473 1 98.94 182 ILE A CA 1
ATOM 1404 C C . ILE A 1 182 ? -10.344 8.984 -5.82 1 98.94 182 ILE A C 1
ATOM 1406 O O . ILE A 1 182 ? -11.57 8.977 -5.871 1 98.94 182 ILE A O 1
ATOM 1410 N N . LYS A 1 183 ? -9.617 8.945 -6.926 1 98.94 183 LYS A N 1
ATOM 1411 C CA . LYS A 1 183 ? -10.219 8.953 -8.258 1 98.94 183 LYS A CA 1
ATOM 1412 C C . LYS A 1 183 ? -10.641 7.547 -8.68 1 98.94 183 LYS A C 1
ATOM 1414 O O . LYS A 1 183 ? -10.508 6.594 -7.906 1 98.94 183 LYS A O 1
ATOM 1419 N N . ASP A 1 184 ? -11.211 7.477 -9.922 1 98.81 184 ASP A N 1
ATOM 1420 C CA . ASP A 1 184 ? -11.789 6.23 -10.414 1 98.81 184 ASP A CA 1
ATOM 1421 C C . ASP A 1 184 ? -10.711 5.16 -10.594 1 98.81 184 ASP A C 1
ATOM 1423 O O . ASP A 1 184 ? -9.562 5.477 -10.914 1 98.81 184 ASP A O 1
ATOM 1427 N N . ASN A 1 185 ? -11.094 3.9 -10.352 1 98.5 185 ASN A N 1
ATOM 1428 C CA . ASN A 1 185 ? -10.289 2.729 -10.688 1 98.5 185 ASN A CA 1
ATOM 1429 C C . ASN A 1 185 ? -9.023 2.656 -9.828 1 98.5 185 ASN A C 1
ATOM 1431 O O . ASN A 1 185 ? -8.023 2.07 -10.25 1 98.5 185 ASN A O 1
ATOM 1435 N N . VAL A 1 186 ? -9.016 3.318 -8.703 1 98.88 186 VAL A N 1
ATOM 1436 C CA . VAL A 1 186 ? -7.891 3.242 -7.777 1 98.88 186 VAL A CA 1
ATOM 1437 C C . VAL A 1 186 ? -8 1.979 -6.926 1 98.88 186 VAL A C 1
ATOM 1439 O O . VAL A 1 186 ? -9.109 1.548 -6.586 1 98.88 186 VAL A O 1
ATOM 1442 N N . GLY A 1 187 ? -6.922 1.308 -6.684 1 98.88 187 GLY A N 1
ATOM 1443 C CA . GLY A 1 187 ? -6.809 0.222 -5.723 1 98.88 187 GLY A CA 1
ATOM 1444 C C . GLY A 1 187 ? -5.926 0.566 -4.539 1 98.88 187 GLY A C 1
ATOM 1445 O O . GLY A 1 187 ? -4.789 1.01 -4.711 1 98.88 187 GLY A O 1
ATOM 1446 N N . ILE A 1 188 ? -6.43 0.368 -3.33 1 98.94 188 ILE A N 1
ATOM 1447 C CA . ILE A 1 188 ? -5.688 0.618 -2.1 1 98.94 188 ILE A CA 1
ATOM 1448 C C . ILE A 1 188 ? -5.539 -0.682 -1.312 1 98.94 188 ILE A C 1
ATOM 1450 O O . ILE A 1 188 ? -6.535 -1.319 -0.962 1 98.94 188 ILE A O 1
ATOM 1454 N N . GLY A 1 189 ? -4.336 -1.076 -1.031 1 98.88 189 GLY A N 1
ATOM 1455 C CA . GLY A 1 189 ? -4.055 -2.299 -0.293 1 98.88 189 GLY A CA 1
ATOM 1456 C C . GLY A 1 189 ? -4.457 -2.217 1.168 1 98.88 189 GLY A C 1
ATOM 1457 O O . GLY A 1 189 ? -5.098 -1.252 1.589 1 98.88 189 GLY A O 1
ATOM 1458 N N . ALA A 1 190 ? -4.098 -3.256 1.922 1 98.94 190 ALA A N 1
ATOM 1459 C CA . ALA A 1 190 ? -4.457 -3.354 3.334 1 98.94 190 ALA A CA 1
ATOM 1460 C C . ALA A 1 190 ? -3.533 -2.494 4.195 1 98.94 190 ALA A C 1
ATOM 1462 O O . ALA A 1 190 ? -2.346 -2.352 3.891 1 98.94 190 ALA A O 1
ATOM 1463 N N . LEU A 1 191 ? -4.133 -1.895 5.289 1 98.94 191 LEU A N 1
ATOM 1464 C CA . LEU A 1 191 ? -3.42 -1.173 6.336 1 98.94 191 LEU A CA 1
ATOM 1465 C C . LEU A 1 191 ? -2.66 0.016 5.762 1 98.94 191 LEU A C 1
ATOM 1467 O O . LEU A 1 191 ? -1.542 0.311 6.188 1 98.94 191 LEU A O 1
ATOM 1471 N N . CYS A 1 192 ? -3.219 0.622 4.762 1 98.94 192 CYS A N 1
ATOM 1472 C CA . CYS A 1 192 ? -2.695 1.891 4.27 1 98.94 192 CYS A CA 1
ATOM 1473 C C . CYS A 1 192 ? -3.234 3.059 5.086 1 98.94 192 CYS A C 1
ATOM 1475 O O . CYS A 1 192 ? -4.289 2.945 5.715 1 98.94 192 CYS A O 1
ATOM 1477 N N . THR A 1 193 ? -2.473 4.137 5.102 1 98.94 193 THR A N 1
ATOM 1478 C CA . THR A 1 193 ? -2.92 5.387 5.707 1 98.94 193 THR A CA 1
ATOM 1479 C C . THR A 1 193 ? -2.781 6.543 4.723 1 98.94 193 THR A C 1
ATOM 1481 O O . THR A 1 193 ? -1.735 6.707 4.09 1 98.94 193 THR A O 1
ATOM 1484 N N . ILE A 1 194 ? -3.814 7.285 4.543 1 98.94 194 ILE A N 1
ATOM 1485 C CA . ILE A 1 194 ? -3.834 8.477 3.695 1 98.94 194 ILE A CA 1
ATOM 1486 C C . ILE A 1 194 ? -4.348 9.664 4.492 1 98.94 194 ILE A C 1
ATOM 1488 O O . ILE A 1 194 ? -5.535 9.734 4.832 1 98.94 194 ILE A O 1
ATOM 1492 N N . ASP A 1 195 ? -3.488 10.578 4.785 1 98.88 195 ASP A N 1
ATOM 1493 C CA . ASP A 1 195 ? -3.871 11.75 5.562 1 98.88 195 ASP A CA 1
ATOM 1494 C C . ASP A 1 195 ? -4.648 12.75 4.707 1 98.88 195 ASP A C 1
ATOM 1496 O O . ASP A 1 195 ? -4.336 12.945 3.529 1 98.88 195 ASP A O 1
ATOM 1500 N N . LYS A 1 196 ? -5.602 13.352 5.324 1 98.5 196 LYS A N 1
ATOM 1501 C CA . LYS A 1 196 ? -6.262 14.445 4.621 1 98.5 196 LYS A CA 1
ATOM 1502 C C . LYS A 1 196 ? -5.359 15.68 4.547 1 98.5 196 LYS A C 1
ATOM 1504 O O . LYS A 1 196 ? -4.438 15.828 5.348 1 98.5 196 LYS A O 1
ATOM 1509 N N . GLY A 1 197 ? -5.656 16.5 3.586 1 97.19 197 GLY A N 1
ATOM 1510 C CA . GLY A 1 197 ? -4.93 17.766 3.492 1 97.19 197 GLY A CA 1
ATOM 1511 C C . GLY A 1 197 ? -5.184 18.688 4.668 1 97.19 197 GLY A C 1
ATOM 1512 O O . GLY A 1 197 ? -6.199 18.562 5.355 1 97.19 197 GLY A O 1
ATOM 1513 N N . VAL A 1 198 ? -4.25 19.562 4.918 1 94.88 198 VAL A N 1
ATOM 1514 C CA . VAL A 1 198 ? -4.457 20.547 5.969 1 94.88 198 VAL A CA 1
ATOM 1515 C C . VAL A 1 198 ? -5.652 21.438 5.617 1 94.88 198 VAL A C 1
ATOM 1517 O O . VAL A 1 198 ? -6.582 21.578 6.41 1 94.88 198 VAL A O 1
ATOM 1520 N N . SER A 1 199 ? -5.562 22.047 4.43 1 92.69 199 SER A N 1
ATOM 1521 C CA . SER A 1 199 ? -6.691 22.828 3.928 1 92.69 199 SER A CA 1
ATOM 1522 C C . SER A 1 199 ? -7.051 22.406 2.502 1 92.69 199 SER A C 1
ATOM 1524 O O . SER A 1 199 ? -8.141 22.719 2.018 1 92.69 199 SER A O 1
ATOM 1526 N N . GLY A 1 200 ? -6.172 21.719 1.894 1 93.56 200 GLY A N 1
ATOM 1527 C CA . GLY A 1 200 ? -6.395 21.25 0.538 1 93.56 200 GLY A CA 1
ATOM 1528 C C . GLY A 1 200 ? -6.746 19.766 0.473 1 93.56 200 GLY A C 1
ATOM 1529 O O . GLY A 1 200 ? -7.348 19.234 1.405 1 93.56 200 GLY A O 1
ATOM 1530 N N . ASP A 1 201 ? -6.477 19.188 -0.736 1 97.06 201 ASP A N 1
ATOM 1531 C CA . ASP A 1 201 ? -6.812 17.781 -0.938 1 97.06 201 ASP A CA 1
ATOM 1532 C C . ASP A 1 201 ? -5.551 16.922 -1.021 1 97.06 201 ASP A C 1
ATOM 1534 O O . ASP A 1 201 ? -4.547 17.344 -1.596 1 97.06 201 ASP A O 1
ATOM 1538 N N . THR A 1 202 ? -5.547 15.82 -0.324 1 98.62 202 THR A N 1
ATOM 1539 C CA . THR A 1 202 ? -4.672 14.719 -0.706 1 98.62 202 THR A CA 1
ATOM 1540 C C . THR A 1 202 ? -5.328 13.859 -1.785 1 98.62 202 THR A C 1
ATOM 1542 O O . THR A 1 202 ? -6.445 13.375 -1.605 1 98.62 202 THR A O 1
ATOM 1545 N N . ILE A 1 203 ? -4.613 13.648 -2.932 1 98.88 203 ILE A N 1
ATOM 1546 C CA . ILE A 1 203 ? -5.285 13.094 -4.102 1 98.88 203 ILE A CA 1
ATOM 1547 C C . ILE A 1 203 ? -4.547 11.836 -4.566 1 98.88 203 ILE A C 1
ATOM 1549 O O . ILE A 1 203 ? -3.318 11.836 -4.668 1 98.88 203 ILE A O 1
ATOM 1553 N N . ILE A 1 204 ? -5.293 10.805 -4.762 1 98.94 204 ILE A N 1
ATOM 1554 C CA . ILE A 1 204 ? -4.801 9.641 -5.488 1 98.94 204 ILE A CA 1
ATOM 1555 C C . ILE A 1 204 ? -5.438 9.594 -6.875 1 98.94 204 ILE A C 1
ATOM 1557 O O . ILE A 1 204 ? -6.652 9.445 -7.004 1 98.94 204 ILE A O 1
ATOM 1561 N N . GLY A 1 205 ? -4.625 9.617 -7.922 1 98.88 205 GLY A N 1
ATOM 1562 C CA . GLY A 1 205 ? -5.102 9.766 -9.289 1 98.88 205 GLY A CA 1
ATOM 1563 C C . GLY A 1 205 ? -5.672 8.484 -9.867 1 98.88 205 GLY A C 1
ATOM 1564 O O . GLY A 1 205 ? -5.406 7.398 -9.359 1 98.88 205 GLY A O 1
ATOM 1565 N N . GLU A 1 206 ? -6.363 8.664 -10.953 1 98.75 206 GLU A N 1
ATOM 1566 C CA . GLU A 1 206 ? -7.129 7.594 -11.594 1 98.75 206 GLU A CA 1
ATOM 1567 C C . GLU A 1 206 ? -6.234 6.406 -11.945 1 98.75 206 GLU A C 1
ATOM 1569 O O . GLU A 1 206 ? -5.172 6.582 -12.539 1 98.75 206 GLU A O 1
ATOM 1574 N N . GLY A 1 207 ? -6.66 5.246 -11.547 1 98.56 207 GLY A N 1
ATOM 1575 C CA . GLY A 1 207 ? -6 4.02 -11.969 1 98.56 207 GLY A CA 1
ATOM 1576 C C . GLY A 1 207 ? -4.781 3.682 -11.125 1 98.56 207 GLY A C 1
ATOM 1577 O O . GLY A 1 207 ? -4.168 2.629 -11.312 1 98.56 207 GLY A O 1
ATOM 1578 N N . THR A 1 208 ? -4.395 4.516 -10.188 1 98.88 208 THR A N 1
ATOM 1579 C CA . THR A 1 208 ? -3.24 4.285 -9.328 1 98.88 208 THR A CA 1
ATOM 1580 C C . THR A 1 208 ? -3.51 3.141 -8.352 1 98.88 208 THR A C 1
ATOM 1582 O O . THR A 1 208 ? -4.633 2.982 -7.867 1 98.88 208 THR A O 1
ATOM 1585 N N . LYS A 1 209 ? -2.447 2.326 -8.188 1 98.88 209 LYS A N 1
ATOM 1586 C CA . LYS A 1 209 ? -2.527 1.185 -7.281 1 98.88 209 LYS A CA 1
ATOM 1587 C C . LYS A 1 209 ? -1.521 1.317 -6.141 1 98.88 209 LYS A C 1
ATOM 1589 O O . LYS A 1 209 ? -0.331 1.533 -6.375 1 98.88 209 LYS A O 1
ATOM 1594 N N . LEU A 1 210 ? -2.01 1.232 -4.906 1 98.94 210 LEU A N 1
ATOM 1595 C CA . LEU A 1 210 ? -1.178 1.157 -3.709 1 98.94 210 LEU A CA 1
ATOM 1596 C C . LEU A 1 210 ? -1.169 -0.259 -3.143 1 98.94 210 LEU A C 1
ATOM 1598 O O . LEU A 1 210 ? -2.229 -0.843 -2.904 1 98.94 210 LEU A O 1
ATOM 1602 N N . ASP A 1 211 ? 0.013 -0.811 -2.947 1 98.88 211 ASP A N 1
ATOM 1603 C CA . ASP A 1 211 ? 0.144 -2.078 -2.236 1 98.88 211 ASP A CA 1
ATOM 1604 C C . ASP A 1 211 ? -0.156 -1.907 -0.749 1 98.88 211 ASP A C 1
ATOM 1606 O O . ASP A 1 211 ? -0.744 -0.903 -0.341 1 98.88 211 ASP A O 1
ATOM 1610 N N . ASN A 1 212 ? 0.144 -2.951 0.082 1 98.94 212 ASN A N 1
ATOM 1611 C CA . ASN A 1 212 ? -0.18 -2.943 1.505 1 98.94 212 ASN A CA 1
ATOM 1612 C C . ASN A 1 212 ? 0.76 -2.031 2.289 1 98.94 212 ASN A C 1
ATOM 1614 O O . ASN A 1 212 ? 1.923 -1.865 1.917 1 98.94 212 ASN A O 1
ATOM 1618 N N . GLN A 1 213 ? 0.225 -1.42 3.408 1 98.94 213 GLN A N 1
ATOM 1619 C CA . GLN A 1 213 ? 1.003 -0.702 4.414 1 98.94 213 GLN A CA 1
ATOM 1620 C C . GLN A 1 213 ? 1.714 0.502 3.801 1 98.94 213 GLN A C 1
ATOM 1622 O O . GLN A 1 213 ? 2.852 0.808 4.164 1 98.94 213 GLN A O 1
ATOM 1627 N N . VAL A 1 214 ? 1.096 1.146 2.811 1 98.94 214 VAL A N 1
ATOM 1628 C CA . VAL A 1 214 ? 1.594 2.389 2.23 1 98.94 214 VAL A CA 1
ATOM 1629 C C . VAL A 1 214 ? 1.048 3.58 3.014 1 98.94 214 VAL A C 1
ATOM 1631 O O . VAL A 1 214 ? -0.13 3.604 3.381 1 98.94 214 VAL A O 1
ATOM 1634 N N . HIS A 1 215 ? 1.909 4.582 3.25 1 98.94 215 HIS A N 1
ATOM 1635 C CA . HIS A 1 215 ? 1.494 5.836 3.867 1 98.94 215 HIS A CA 1
ATOM 1636 C C . HIS A 1 215 ? 1.58 6.992 2.877 1 98.94 215 HIS A C 1
ATOM 1638 O O . HIS A 1 215 ? 2.584 7.141 2.174 1 98.94 215 HIS A O 1
ATOM 1644 N N . VAL A 1 216 ? 0.555 7.773 2.814 1 98.94 216 VAL A N 1
ATOM 1645 C CA . VAL A 1 216 ? 0.524 8.984 2 1 98.94 216 VAL A CA 1
ATOM 1646 C C . VAL A 1 216 ? 0.259 10.195 2.889 1 98.94 216 VAL A C 1
ATOM 1648 O O . VAL A 1 216 ? -0.819 10.32 3.475 1 98.94 216 VAL A O 1
ATOM 1651 N N . GLY A 1 217 ? 1.202 11.102 2.939 1 98.81 217 GLY A N 1
ATOM 1652 C CA . GLY A 1 217 ? 1.108 12.273 3.791 1 98.81 217 GLY A CA 1
ATOM 1653 C C . GLY A 1 217 ? 0.148 13.32 3.26 1 98.81 217 GLY A C 1
ATOM 1654 O O . GLY A 1 217 ? -0.295 13.242 2.111 1 98.81 217 GLY A O 1
ATOM 1655 N N . HIS A 1 218 ? -0.111 14.32 4.062 1 98.31 218 HIS A N 1
ATOM 1656 C CA . HIS A 1 218 ? -1.11 15.344 3.803 1 98.31 218 HIS A CA 1
ATOM 1657 C C . HIS A 1 218 ? -0.749 16.172 2.57 1 98.31 218 HIS A C 1
ATOM 1659 O O . HIS A 1 218 ? 0.43 16.422 2.318 1 98.31 218 HIS A O 1
ATOM 1665 N N . ASP A 1 219 ? -1.762 16.578 1.769 1 97.56 219 ASP A N 1
ATOM 1666 C CA . ASP A 1 219 ? -1.666 17.516 0.653 1 97.56 219 ASP A CA 1
ATOM 1667 C C . ASP A 1 219 ? -0.833 16.938 -0.486 1 97.56 219 ASP A C 1
ATOM 1669 O O . ASP A 1 219 ? -0.449 17.656 -1.412 1 97.56 219 ASP A O 1
ATOM 1673 N N . THR A 1 220 ? -0.529 15.672 -0.37 1 98.62 220 THR A N 1
ATOM 1674 C CA . THR A 1 220 ? 0.199 14.969 -1.424 1 98.62 220 THR A CA 1
ATOM 1675 C C . THR A 1 220 ? -0.728 14.633 -2.588 1 98.62 220 THR A C 1
ATOM 1677 O O . THR A 1 220 ? -1.878 14.242 -2.379 1 98.62 220 THR A O 1
ATOM 1680 N N . VAL A 1 221 ? -0.163 14.82 -3.807 1 98.75 221 VAL A N 1
ATOM 1681 C CA . VAL A 1 221 ? -0.897 14.516 -5.031 1 98.75 221 VAL A CA 1
ATOM 1682 C C . VAL A 1 221 ? -0.176 13.406 -5.801 1 98.75 221 VAL A C 1
ATOM 1684 O O . VAL A 1 221 ? 0.95 13.602 -6.266 1 98.75 221 VAL A O 1
ATOM 1687 N N . ILE A 1 222 ? -0.812 12.297 -5.898 1 98.94 222 ILE A N 1
ATOM 1688 C CA . ILE A 1 222 ? -0.305 11.203 -6.719 1 98.94 222 ILE A CA 1
ATOM 1689 C C . ILE A 1 222 ? -1.062 11.156 -8.047 1 98.94 222 ILE A C 1
ATOM 1691 O O . ILE A 1 222 ? -2.295 11.133 -8.062 1 98.94 222 ILE A O 1
ATOM 1695 N N . GLY A 1 223 ? -0.349 11.125 -9.148 1 98.75 223 GLY A N 1
ATOM 1696 C CA . GLY A 1 223 ? -0.931 11.172 -10.484 1 98.75 223 GLY A CA 1
ATOM 1697 C C . GLY A 1 223 ? -1.626 9.883 -10.875 1 98.75 223 GLY A C 1
ATOM 1698 O O . GLY A 1 223 ? -1.993 9.078 -10.016 1 98.75 223 GLY A O 1
ATOM 1699 N N . LYS A 1 224 ? -1.852 9.75 -12.227 1 98.56 224 LYS A N 1
ATOM 1700 C CA . LYS A 1 224 ? -2.578 8.617 -12.781 1 98.56 224 LYS A CA 1
ATOM 1701 C C . LYS A 1 224 ? -1.646 7.434 -13.031 1 98.56 224 LYS A C 1
ATOM 1703 O O . LYS A 1 224 ? -0.47 7.621 -13.352 1 98.56 224 LYS A O 1
ATOM 1708 N N . LYS A 1 225 ? -2.225 6.238 -12.891 1 98.31 225 LYS A N 1
ATOM 1709 C CA . LYS A 1 225 ? -1.575 5 -13.312 1 98.31 225 LYS A CA 1
ATOM 1710 C C . LYS A 1 225 ? -0.208 4.844 -12.648 1 98.31 225 LYS A C 1
ATOM 1712 O O . LYS A 1 225 ? 0.775 4.512 -13.312 1 98.31 225 LYS A O 1
ATOM 1717 N N . CYS A 1 226 ? -0.124 5.16 -11.375 1 98.81 226 CYS A N 1
ATOM 1718 C CA . CYS A 1 226 ? 1.077 4.895 -10.586 1 98.81 226 CYS A CA 1
ATOM 1719 C C . CYS A 1 226 ? 0.99 3.539 -9.898 1 98.81 226 CYS A C 1
ATOM 1721 O O . CYS A 1 226 ? -0.106 3.043 -9.633 1 98.81 226 CYS A O 1
ATOM 1723 N N . LEU A 1 227 ? 2.145 2.92 -9.711 1 98.81 227 LEU A N 1
ATOM 1724 C CA . LEU A 1 227 ? 2.293 1.724 -8.891 1 98.81 227 LEU A CA 1
ATOM 1725 C C . LEU A 1 227 ? 3.178 2.002 -7.676 1 98.81 227 LEU A C 1
ATOM 1727 O O . LEU A 1 227 ? 4.355 2.34 -7.824 1 98.81 227 LEU A O 1
ATOM 1731 N N . ILE A 1 228 ? 2.6 1.807 -6.484 1 98.88 228 ILE A N 1
ATOM 1732 C CA . ILE A 1 228 ? 3.34 2.049 -5.25 1 98.88 228 ILE A CA 1
ATOM 1733 C C . ILE A 1 228 ? 3.365 0.778 -4.406 1 98.88 228 ILE A C 1
ATOM 1735 O O . ILE A 1 228 ? 2.33 0.343 -3.895 1 98.88 228 ILE A O 1
ATOM 1739 N N . ALA A 1 229 ? 4.535 0.26 -4.223 1 98.81 229 ALA A N 1
ATOM 1740 C CA . ALA A 1 229 ? 4.684 -1.037 -3.568 1 98.81 229 ALA A CA 1
ATOM 1741 C C . ALA A 1 229 ? 4.641 -0.894 -2.051 1 98.81 229 ALA A C 1
ATOM 1743 O O . ALA A 1 229 ? 4.605 0.222 -1.526 1 98.81 229 ALA A O 1
ATOM 1744 N N . SER A 1 230 ? 4.613 -2.021 -1.412 1 98.88 230 SER A N 1
ATOM 1745 C CA . SER A 1 230 ? 4.301 -2.127 0.01 1 98.88 230 SER A CA 1
ATOM 1746 C C . SER A 1 230 ? 5.312 -1.358 0.854 1 98.88 230 SER A C 1
ATOM 1748 O O . SER A 1 230 ? 6.496 -1.291 0.509 1 98.88 230 SER A O 1
ATOM 1750 N N . GLN A 1 231 ? 4.809 -0.807 2.025 1 98.81 231 GLN A N 1
ATOM 1751 C CA . GLN A 1 231 ? 5.586 -0.202 3.1 1 98.81 231 GLN A CA 1
ATOM 1752 C C . GLN A 1 231 ? 6.324 1.042 2.613 1 98.81 231 GLN A C 1
ATOM 1754 O O . GLN A 1 231 ? 7.348 1.428 3.184 1 98.81 231 GLN A O 1
ATOM 1759 N N . THR A 1 232 ? 5.891 1.631 1.505 1 98.88 232 THR A N 1
ATOM 1760 C CA . THR A 1 232 ? 6.355 2.947 1.076 1 98.88 232 THR A CA 1
ATOM 1761 C C . THR A 1 232 ? 5.77 4.039 1.964 1 98.88 232 THR A C 1
ATOM 1763 O O . THR A 1 232 ? 4.586 4 2.311 1 98.88 232 THR A O 1
ATOM 1766 N N . GLY A 1 233 ? 6.613 5.004 2.34 1 98.88 233 GLY A N 1
ATOM 1767 C CA . GLY A 1 233 ? 6.188 6.184 3.074 1 98.88 233 GLY A CA 1
ATOM 1768 C C . GLY A 1 233 ? 6.395 7.473 2.303 1 98.88 233 GLY A C 1
ATOM 1769 O O . GLY A 1 233 ? 7.531 7.91 2.109 1 98.88 233 GLY A O 1
ATOM 1770 N N . ILE A 1 234 ? 5.32 8.109 1.939 1 98.88 234 ILE A N 1
ATOM 1771 C CA . ILE A 1 234 ? 5.371 9.359 1.19 1 98.88 234 ILE A CA 1
ATOM 1772 C C . ILE A 1 234 ? 5.023 10.523 2.111 1 98.88 234 ILE A C 1
ATOM 1774 O O . ILE A 1 234 ? 3.936 10.562 2.689 1 98.88 234 ILE A O 1
ATOM 1778 N N . ALA A 1 235 ? 5.938 11.445 2.238 1 98.5 235 ALA A N 1
ATOM 1779 C CA . ALA A 1 235 ? 5.738 12.594 3.119 1 98.5 235 ALA A CA 1
ATOM 1780 C C . ALA A 1 235 ? 4.664 13.531 2.568 1 98.5 235 ALA A C 1
ATOM 1782 O O . ALA A 1 235 ? 4.07 13.258 1.525 1 98.5 235 ALA A O 1
ATOM 1783 N N . GLY A 1 236 ? 4.414 14.57 3.344 1 98 236 GLY A N 1
ATOM 1784 C CA . GLY A 1 236 ? 3.408 15.539 2.938 1 98 236 GLY A CA 1
ATOM 1785 C C . GLY A 1 236 ? 3.859 16.422 1.79 1 98 236 GLY A C 1
ATOM 1786 O O . GLY A 1 236 ? 5.059 16.609 1.582 1 98 236 GLY A O 1
ATOM 1787 N N . CYS A 1 237 ? 2.916 16.922 1.049 1 97.12 237 CYS A N 1
ATOM 1788 C CA . CYS A 1 237 ? 3.096 17.953 0.019 1 97.12 237 CYS A CA 1
ATOM 1789 C C . CYS A 1 237 ? 3.996 17.438 -1.1 1 97.12 237 CYS A C 1
ATOM 1791 O O . CYS A 1 237 ? 4.789 18.203 -1.658 1 97.12 237 CYS A O 1
ATOM 1793 N N . VAL A 1 238 ? 3.93 16.188 -1.363 1 98.25 238 VAL A N 1
ATOM 1794 C CA . VAL A 1 238 ? 4.688 15.594 -2.465 1 98.25 238 VAL A CA 1
ATOM 1795 C C . VAL A 1 238 ? 3.824 15.555 -3.723 1 98.25 238 VAL A C 1
ATOM 1797 O O . VAL A 1 238 ? 2.607 15.367 -3.645 1 98.25 238 VAL A O 1
ATOM 1800 N N . ILE A 1 239 ? 4.48 15.789 -4.855 1 98.62 239 ILE A N 1
ATOM 1801 C CA . ILE A 1 239 ? 3.83 15.609 -6.148 1 98.62 239 ILE A CA 1
ATOM 1802 C C . ILE A 1 239 ? 4.449 14.414 -6.875 1 98.62 239 ILE A C 1
ATOM 1804 O O . ILE A 1 239 ? 5.629 14.438 -7.23 1 98.62 239 ILE A O 1
ATOM 1808 N N . ILE A 1 240 ? 3.717 13.414 -7.031 1 98.88 240 ILE A N 1
ATOM 1809 C CA . ILE A 1 240 ? 4.094 12.273 -7.859 1 98.88 240 ILE A CA 1
ATOM 1810 C C . ILE A 1 240 ? 3.346 12.328 -9.188 1 98.88 240 ILE A C 1
ATOM 1812 O O . ILE A 1 240 ? 2.119 12.219 -9.227 1 98.88 240 ILE A O 1
ATOM 1816 N N . GLU A 1 241 ? 4.047 12.492 -10.266 1 98.88 241 GLU A N 1
ATOM 1817 C CA . GLU A 1 241 ? 3.42 12.633 -11.578 1 98.88 241 GLU A CA 1
ATOM 1818 C C . GLU A 1 241 ? 2.959 11.289 -12.125 1 98.88 241 GLU A C 1
ATOM 1820 O O . GLU A 1 241 ? 3.055 10.266 -11.438 1 98.88 241 GLU A O 1
ATOM 1825 N N . ASP A 1 242 ? 2.4 11.328 -13.367 1 98.56 242 ASP A N 1
ATOM 1826 C CA . ASP A 1 242 ? 1.711 10.164 -13.914 1 98.56 242 ASP A CA 1
ATOM 1827 C C . ASP A 1 242 ? 2.689 9.023 -14.188 1 98.56 242 ASP A C 1
ATOM 1829 O O . ASP A 1 242 ? 3.838 9.266 -14.562 1 98.56 242 ASP A O 1
ATOM 1833 N N . GLU A 1 243 ? 2.225 7.781 -13.977 1 98.31 243 GLU A N 1
ATOM 1834 C CA . GLU A 1 243 ? 2.881 6.559 -14.422 1 98.31 243 GLU A CA 1
ATOM 1835 C C . GLU A 1 243 ? 4.223 6.363 -13.727 1 98.31 243 GLU A C 1
ATOM 1837 O O . GLU A 1 243 ? 5.168 5.84 -14.312 1 98.31 243 GLU A O 1
ATOM 1842 N N . VAL A 1 244 ? 4.332 6.871 -12.492 1 98.81 244 VAL A N 1
ATOM 1843 C CA . VAL A 1 244 ? 5.508 6.625 -11.664 1 98.81 244 VAL A CA 1
ATOM 1844 C C . VAL A 1 244 ? 5.383 5.266 -10.977 1 98.81 244 VAL A C 1
ATOM 1846 O O . VAL A 1 244 ? 4.293 4.871 -10.562 1 98.81 244 VAL A O 1
ATOM 1849 N N . THR A 1 245 ? 6.5 4.559 -10.891 1 98.75 245 THR A N 1
ATOM 1850 C CA . THR A 1 245 ? 6.578 3.326 -10.117 1 98.75 245 THR A CA 1
ATOM 1851 C C . THR A 1 245 ? 7.5 3.502 -8.914 1 98.75 245 THR A C 1
ATOM 1853 O O . THR A 1 245 ? 8.648 3.924 -9.062 1 98.75 245 THR A O 1
ATOM 1856 N N . ILE A 1 246 ? 6.984 3.193 -7.734 1 98.81 246 ILE A N 1
ATOM 1857 C CA . ILE A 1 246 ? 7.766 3.225 -6.504 1 98.81 246 ILE A CA 1
ATOM 1858 C C . ILE A 1 246 ? 7.781 1.836 -5.867 1 98.81 246 ILE A C 1
ATOM 1860 O O . ILE A 1 246 ? 6.734 1.317 -5.469 1 98.81 246 ILE A O 1
ATOM 1864 N N . TRP A 1 247 ? 8.938 1.29 -5.738 1 98.19 247 TRP A N 1
ATOM 1865 C CA . TRP A 1 247 ? 9.062 -0.061 -5.199 1 98.19 247 TRP A CA 1
ATOM 1866 C C . TRP A 1 247 ? 9.109 -0.037 -3.676 1 98.19 247 TRP A C 1
ATOM 1868 O O . TRP A 1 247 ? 8.891 1.006 -3.057 1 98.19 247 TRP A O 1
ATOM 1878 N N . GLY A 1 248 ? 9.266 -1.172 -3.094 1 98.25 248 GLY A N 1
ATOM 1879 C CA . GLY A 1 248 ? 8.969 -1.365 -1.684 1 98.25 248 GLY A CA 1
ATOM 1880 C C . GLY A 1 248 ? 9.883 -0.565 -0.769 1 98.25 248 GLY A C 1
ATOM 1881 O O . GLY A 1 248 ? 11.07 -0.412 -1.048 1 98.25 248 GLY A O 1
ATOM 1882 N N . GLN A 1 249 ? 9.344 -0.095 0.383 1 98.44 249 GLN A N 1
ATOM 1883 C CA . GLN A 1 249 ? 10.039 0.512 1.509 1 98.44 249 GLN A CA 1
ATOM 1884 C C . GLN A 1 249 ? 10.773 1.784 1.082 1 98.44 249 GLN A C 1
ATOM 1886 O O . GLN A 1 249 ? 11.82 2.119 1.633 1 98.44 249 GLN A O 1
ATOM 1891 N N . VAL A 1 250 ? 10.289 2.436 0.074 1 98.62 250 VAL A N 1
ATOM 1892 C CA . VAL A 1 250 ? 10.805 3.746 -0.307 1 98.62 250 VAL A CA 1
ATOM 1893 C C . VAL A 1 250 ? 10.289 4.809 0.66 1 98.62 250 VAL A C 1
ATOM 1895 O O . VAL A 1 250 ? 9.148 4.723 1.133 1 98.62 250 VAL A O 1
ATOM 1898 N N . GLY A 1 251 ? 11.117 5.793 0.96 1 98.56 251 GLY A N 1
ATOM 1899 C CA . GLY A 1 251 ? 10.727 6.965 1.727 1 98.56 251 GLY A CA 1
ATOM 1900 C C . GLY A 1 251 ? 11.008 8.266 1.003 1 98.56 251 GLY A C 1
ATOM 1901 O O . GLY A 1 251 ? 12.031 8.406 0.33 1 98.56 251 GLY A O 1
ATOM 1902 N N . THR A 1 252 ? 10.133 9.211 1.186 1 98.56 252 THR A N 1
ATOM 1903 C CA . THR A 1 252 ? 10.359 10.5 0.544 1 98.56 252 THR A CA 1
ATOM 1904 C C . THR A 1 252 ? 10.375 11.625 1.578 1 98.56 252 THR A C 1
ATOM 1906 O O . THR A 1 252 ? 9.68 11.555 2.592 1 98.56 252 THR A O 1
ATOM 1909 N N . THR A 1 253 ? 11.148 12.625 1.23 1 98.12 253 THR A N 1
ATOM 1910 C CA . THR A 1 253 ? 11.023 13.867 1.984 1 98.12 253 THR A CA 1
ATOM 1911 C C . THR A 1 253 ? 9.828 14.672 1.494 1 98.12 253 THR A C 1
ATOM 1913 O O . THR A 1 253 ? 9.203 14.328 0.491 1 98.12 253 THR A O 1
ATOM 1916 N N . SER A 1 254 ? 9.477 15.695 2.262 1 97.38 254 SER A N 1
ATOM 1917 C CA . SER A 1 254 ? 8.297 16.5 1.967 1 97.38 254 SER A CA 1
ATOM 1918 C C . SER A 1 254 ? 8.586 17.5 0.847 1 97.38 254 SER A C 1
ATOM 1920 O O . SER A 1 254 ? 9.734 17.891 0.627 1 97.38 254 SER A O 1
ATOM 1922 N N . GLY A 1 255 ? 7.582 17.891 0.127 1 96.25 255 GLY A N 1
ATOM 1923 C CA . GLY A 1 255 ? 7.613 19.047 -0.758 1 96.25 255 GLY A CA 1
ATOM 1924 C C . GLY A 1 255 ? 8.398 18.797 -2.031 1 96.25 255 GLY A C 1
ATOM 1925 O O . GLY A 1 255 ? 8.922 19.734 -2.637 1 96.25 255 GLY A O 1
ATOM 1926 N N . ILE A 1 256 ? 8.562 17.547 -2.432 1 97.94 256 ILE A N 1
ATOM 1927 C CA . ILE A 1 256 ? 9.344 17.25 -3.625 1 97.94 256 ILE A CA 1
ATOM 1928 C C . ILE A 1 256 ? 8.422 16.781 -4.75 1 97.94 256 ILE A C 1
ATOM 1930 O O . ILE A 1 256 ? 7.234 16.547 -4.527 1 97.94 256 ILE A O 1
ATOM 1934 N N . THR A 1 257 ? 9.039 16.719 -5.953 1 98.62 257 THR A N 1
ATOM 1935 C CA . THR A 1 257 ? 8.336 16.219 -7.129 1 98.62 257 THR A CA 1
ATOM 1936 C C . THR A 1 257 ? 9.062 15.023 -7.727 1 98.62 257 THR A C 1
ATOM 1938 O O . THR A 1 257 ? 10.281 15.047 -7.883 1 98.62 257 THR A O 1
ATOM 1941 N N . ILE A 1 258 ? 8.359 13.984 -7.961 1 98.81 258 ILE A N 1
ATOM 1942 C CA . ILE A 1 258 ? 8.852 12.852 -8.734 1 98.81 258 ILE A CA 1
ATOM 1943 C C . ILE A 1 258 ? 8.25 12.875 -10.133 1 98.81 258 ILE A C 1
ATOM 1945 O O . ILE A 1 258 ? 7.031 12.742 -10.297 1 98.81 258 ILE A O 1
ATOM 1949 N N . GLY A 1 259 ? 9.094 12.961 -11.148 1 98.81 259 GLY A N 1
ATOM 1950 C CA . GLY A 1 259 ? 8.664 13.219 -12.516 1 98.81 259 GLY A CA 1
ATOM 1951 C C . GLY A 1 259 ? 7.988 12.031 -13.164 1 98.81 259 GLY A C 1
ATOM 1952 O O . GLY A 1 259 ? 8.227 10.883 -12.773 1 98.81 259 GLY A O 1
ATOM 1953 N N . LYS A 1 260 ? 7.281 12.32 -14.203 1 98.69 260 LYS A N 1
ATOM 1954 C CA . LYS A 1 260 ? 6.457 11.359 -14.93 1 98.69 260 LYS A CA 1
ATOM 1955 C C . LYS A 1 260 ? 7.277 10.148 -15.367 1 98.69 260 LYS A C 1
ATOM 1957 O O . LYS A 1 260 ? 8.391 10.297 -15.875 1 98.69 260 LYS A O 1
ATOM 1962 N N . LYS A 1 261 ? 6.809 8.914 -15.07 1 98.19 261 LYS A N 1
ATOM 1963 C CA . LYS A 1 261 ? 7.359 7.645 -15.531 1 98.19 261 LYS A CA 1
ATOM 1964 C C . LYS A 1 261 ? 8.68 7.328 -14.836 1 98.19 261 LYS A C 1
ATOM 1966 O O . LYS A 1 261 ? 9.422 6.445 -15.266 1 98.19 261 LYS A O 1
ATOM 1971 N N . ALA A 1 262 ? 9 8.031 -13.75 1 98.69 262 ALA A N 1
ATOM 1972 C CA . ALA A 1 262 ? 10.172 7.668 -12.961 1 98.69 262 ALA A CA 1
ATOM 1973 C C . ALA A 1 262 ? 9.984 6.316 -12.281 1 98.69 262 ALA A C 1
ATOM 1975 O O . ALA A 1 262 ? 8.859 5.941 -11.945 1 98.69 262 ALA A O 1
ATOM 1976 N N . ILE A 1 263 ? 11.078 5.605 -12.164 1 98.56 263 ILE A N 1
ATOM 1977 C CA . ILE A 1 263 ? 11.094 4.352 -11.414 1 98.56 263 ILE A CA 1
ATOM 1978 C C . ILE A 1 263 ? 12.016 4.492 -10.203 1 98.56 263 ILE A C 1
ATOM 1980 O O . ILE A 1 263 ? 13.227 4.68 -10.352 1 98.56 263 ILE A O 1
ATOM 1984 N N . ILE A 1 264 ? 11.43 4.387 -9.008 1 98.56 264 ILE A N 1
ATOM 1985 C CA . ILE A 1 264 ? 12.203 4.445 -7.773 1 98.56 264 ILE A CA 1
ATOM 1986 C C . ILE A 1 264 ? 12.391 3.035 -7.219 1 98.56 264 ILE A C 1
ATOM 1988 O O . ILE A 1 264 ? 11.422 2.395 -6.793 1 98.56 264 ILE A O 1
ATOM 1992 N N . LEU A 1 265 ? 13.594 2.6 -7.172 1 96.69 265 LEU A N 1
ATOM 1993 C CA . LEU A 1 265 ? 13.883 1.238 -6.734 1 96.69 265 LEU A CA 1
ATOM 1994 C C . LEU A 1 265 ? 13.727 1.109 -5.223 1 96.69 265 LEU A C 1
ATOM 1996 O O . LEU A 1 265 ? 13.648 2.115 -4.516 1 96.69 265 LEU A O 1
ATOM 2000 N N . GLY A 1 266 ? 13.648 -0.098 -4.793 1 96.38 266 GLY A N 1
ATOM 2001 C CA . GLY A 1 266 ? 13.32 -0.394 -3.406 1 96.38 266 GLY A CA 1
ATOM 2002 C C . GLY A 1 266 ? 14.297 0.223 -2.422 1 96.38 266 GLY A C 1
ATOM 2003 O O . GLY A 1 266 ? 15.492 0.313 -2.699 1 96.38 266 GLY A O 1
ATOM 2004 N N . GLN A 1 267 ? 13.742 0.584 -1.228 1 96.44 267 GLN A N 1
ATOM 2005 C CA . GLN A 1 267 ? 14.492 1.082 -0.08 1 96.44 267 GLN A CA 1
ATOM 2006 C C . GLN A 1 267 ? 15.258 2.354 -0.433 1 96.44 267 GLN A C 1
ATOM 2008 O O . GLN A 1 267 ? 16.281 2.666 0.192 1 96.44 267 GLN A O 1
ATOM 2013 N N . THR A 1 268 ? 14.828 3.053 -1.451 1 96.75 268 THR A N 1
ATOM 2014 C CA . THR A 1 268 ? 15.445 4.324 -1.81 1 96.75 268 THR A CA 1
ATOM 2015 C C . THR A 1 268 ? 14.938 5.445 -0.907 1 96.75 268 THR A C 1
ATOM 2017 O O . THR A 1 268 ? 13.75 5.512 -0.596 1 96.75 268 THR A O 1
ATOM 2020 N N . GLY A 1 269 ? 15.828 6.289 -0.445 1 97.5 269 GLY A N 1
ATOM 2021 C CA . GLY A 1 269 ? 15.469 7.539 0.206 1 97.5 269 GLY A CA 1
ATOM 2022 C C . GLY A 1 269 ? 15.445 8.719 -0.745 1 97.5 269 GLY A C 1
ATOM 2023 O O . GLY A 1 269 ? 16.5 9.219 -1.156 1 97.5 269 GLY A O 1
ATOM 2024 N N . VAL A 1 270 ? 14.281 9.172 -1.097 1 98.31 270 VAL A N 1
ATOM 2025 C CA . VAL A 1 270 ? 14.133 10.266 -2.051 1 98.31 270 VAL A CA 1
ATOM 2026 C C . VAL A 1 270 ? 14.258 11.602 -1.324 1 98.31 270 VAL A C 1
ATOM 2028 O O . VAL A 1 270 ? 13.281 12.094 -0.756 1 98.31 270 VAL A O 1
ATOM 2031 N N . THR A 1 271 ? 15.359 12.242 -1.472 1 97.75 271 THR A N 1
ATOM 2032 C CA . THR A 1 271 ? 15.68 13.406 -0.65 1 97.75 271 THR A CA 1
ATOM 2033 C C . THR A 1 271 ? 15.516 14.695 -1.451 1 97.75 271 THR A C 1
ATOM 2035 O O . THR A 1 271 ? 15.688 15.789 -0.913 1 97.75 271 THR A O 1
ATOM 2038 N N . LYS A 1 272 ? 15.25 14.555 -2.707 1 97.75 272 LYS A N 1
ATOM 2039 C CA . LYS A 1 272 ? 15.07 15.703 -3.586 1 97.75 272 LYS A CA 1
ATOM 2040 C C . LYS A 1 272 ? 14.195 15.344 -4.789 1 97.75 272 LYS A C 1
ATOM 2042 O O . LYS A 1 272 ? 13.969 14.164 -5.066 1 97.75 272 LYS A O 1
ATOM 2047 N N . SER A 1 273 ? 13.75 16.438 -5.473 1 98.44 273 SER A N 1
ATOM 2048 C CA . SER A 1 273 ? 12.977 16.219 -6.695 1 98.44 273 SER A CA 1
ATOM 2049 C C . SER A 1 273 ? 13.812 15.516 -7.758 1 98.44 273 SER A C 1
ATOM 2051 O O . SER A 1 273 ? 15.016 15.758 -7.871 1 98.44 273 SER A O 1
ATOM 2053 N N . VAL A 1 274 ? 13.141 14.656 -8.516 1 98.12 274 VAL A N 1
ATOM 2054 C CA . VAL A 1 274 ? 13.852 13.953 -9.57 1 98.12 274 VAL A CA 1
ATOM 2055 C C . VAL A 1 274 ? 13.055 14.023 -10.867 1 98.12 274 VAL A C 1
ATOM 2057 O O . VAL A 1 274 ? 11.82 14.078 -10.844 1 98.12 274 VAL A O 1
ATOM 2060 N N . GLU A 1 275 ? 13.789 13.961 -11.992 1 97.81 275 GLU A N 1
ATOM 2061 C CA . GLU A 1 275 ? 13.18 14.008 -13.312 1 97.81 275 GLU A CA 1
ATOM 2062 C C . GLU A 1 275 ? 12.461 12.703 -13.641 1 97.81 275 GLU A C 1
ATOM 2064 O O . GLU A 1 275 ? 12.766 11.656 -13.055 1 97.81 275 GLU A O 1
ATOM 2069 N N . GLY A 1 276 ? 11.586 12.805 -14.648 1 98 276 GLY A N 1
ATOM 2070 C CA . GLY A 1 276 ? 10.836 11.633 -15.078 1 98 276 GLY A CA 1
ATOM 2071 C C . GLY A 1 276 ? 11.594 10.766 -16.062 1 98 276 GLY A C 1
ATOM 2072 O O . GLY A 1 276 ? 12.602 11.195 -16.625 1 98 276 GLY A O 1
ATOM 2073 N N . GLY A 1 277 ? 11.156 9.562 -16.188 1 97.25 277 GLY A N 1
ATOM 2074 C CA . GLY A 1 277 ? 11.625 8.703 -17.266 1 97.25 277 GLY A CA 1
ATOM 2075 C C . GLY A 1 277 ? 12.93 7.992 -16.938 1 97.25 277 GLY A C 1
ATOM 2076 O O . GLY A 1 277 ? 13.531 7.359 -17.797 1 97.25 277 GLY A O 1
ATOM 2077 N N . LYS A 1 278 ? 13.359 8.102 -15.664 1 97.06 278 LYS A N 1
ATOM 2078 C CA . LYS A 1 278 ? 14.617 7.465 -15.258 1 97.06 278 LYS A CA 1
ATOM 2079 C C . LYS A 1 278 ? 14.406 6.578 -14.039 1 97.06 278 LYS A C 1
ATOM 2081 O O . LYS A 1 278 ? 13.367 6.645 -13.383 1 97.06 278 LYS A O 1
ATOM 2086 N N . SER A 1 279 ? 15.391 5.758 -13.852 1 97.31 279 SER A N 1
ATOM 2087 C CA . SER A 1 279 ? 15.391 4.914 -12.656 1 97.31 279 SER A CA 1
ATOM 2088 C C . SER A 1 279 ? 16.359 5.449 -11.609 1 97.31 279 SER A C 1
ATOM 2090 O O . SER A 1 279 ? 17.469 5.891 -11.938 1 97.31 279 SER A O 1
ATOM 2092 N N . TYR A 1 280 ? 15.922 5.355 -10.367 1 96.88 280 TYR A N 1
ATOM 2093 C CA . TYR A 1 280 ? 16.703 5.938 -9.281 1 96.88 280 TYR A CA 1
ATOM 2094 C C . TYR A 1 280 ? 16.891 4.938 -8.148 1 96.88 280 TYR A C 1
ATOM 2096 O O . TYR A 1 280 ? 16.047 4.047 -7.949 1 96.88 280 TYR A O 1
ATOM 2104 N N . PHE A 1 281 ? 18.016 5.168 -7.41 1 93.94 281 PHE A N 1
ATOM 2105 C CA . PHE A 1 281 ? 18.328 4.293 -6.289 1 93.94 281 PHE A CA 1
ATOM 2106 C C . PHE A 1 281 ? 19.25 4.996 -5.297 1 93.94 281 PHE A C 1
ATOM 2108 O O . PHE A 1 281 ? 19.953 5.941 -5.656 1 93.94 281 PHE A O 1
ATOM 2115 N N . GLY A 1 282 ? 19.062 4.473 -3.932 1 90.88 282 GLY A N 1
ATOM 2116 C CA . GLY A 1 282 ? 20.047 4.926 -2.953 1 90.88 282 GLY A CA 1
ATOM 2117 C C . GLY A 1 282 ? 19.469 5.918 -1.957 1 90.88 282 GLY A C 1
ATOM 2118 O O . GLY A 1 282 ? 18.391 6.461 -2.166 1 90.88 282 GLY A O 1
ATOM 2119 N N . THR A 1 283 ? 20.344 6 -0.838 1 88.5 283 THR A N 1
ATOM 2120 C CA . THR A 1 283 ? 20.078 7.023 0.166 1 88.5 283 THR A CA 1
ATOM 2121 C C . THR A 1 283 ? 21.344 7.82 0.47 1 88.5 283 THR A C 1
ATOM 2123 O O . THR A 1 283 ? 22.234 7.34 1.185 1 88.5 283 THR A O 1
ATOM 2126 N N . PRO A 1 284 ? 21.453 8.93 -0.011 1 89.56 284 PRO A N 1
ATOM 2127 C CA . PRO A 1 284 ? 20.484 9.727 -0.758 1 89.56 284 PRO A CA 1
ATOM 2128 C C . PRO A 1 284 ? 20.281 9.234 -2.189 1 89.56 284 PRO A C 1
ATOM 2130 O O . PRO A 1 284 ? 21.125 8.492 -2.711 1 89.56 284 PRO A O 1
ATOM 2133 N N . ILE A 1 285 ? 19.297 9.703 -2.816 1 91.25 285 ILE A N 1
ATOM 2134 C CA . ILE A 1 285 ? 18.844 9.227 -4.117 1 91.25 285 ILE A CA 1
ATOM 2135 C C . ILE A 1 285 ? 19.797 9.703 -5.207 1 91.25 285 ILE A C 1
ATOM 2137 O O . ILE A 1 285 ? 20.266 10.844 -5.172 1 91.25 285 ILE A O 1
ATOM 2141 N N . GLU A 1 286 ? 20.047 8.75 -6.16 1 92.06 286 GLU A N 1
ATOM 2142 C CA . GLU A 1 286 ? 20.812 9.016 -7.375 1 92.06 286 GLU A CA 1
ATOM 2143 C C . GLU A 1 286 ? 20.281 8.195 -8.547 1 92.06 286 GLU A C 1
ATOM 2145 O O . GLU A 1 286 ? 19.562 7.211 -8.352 1 92.06 286 GLU A O 1
ATOM 2150 N N . GLU A 1 287 ? 20.641 8.773 -9.758 1 93.06 287 GLU A N 1
ATOM 2151 C CA . GLU A 1 287 ? 20.328 7.93 -10.914 1 93.06 287 GLU A CA 1
ATOM 2152 C C . GLU A 1 287 ? 21 6.559 -10.789 1 93.06 287 GLU A C 1
ATOM 2154 O O . GLU A 1 287 ? 22.172 6.465 -10.414 1 93.06 287 GLU A O 1
ATOM 2159 N N . SER A 1 288 ? 20.312 5.535 -11.078 1 89.5 288 SER A N 1
ATOM 2160 C CA . SER A 1 288 ? 20.719 4.168 -10.773 1 89.5 288 SER A CA 1
ATOM 2161 C C . SER A 1 288 ? 22.062 3.836 -11.406 1 89.5 288 SER A C 1
ATOM 2163 O O . SER A 1 288 ? 22.922 3.234 -10.766 1 89.5 288 SER A O 1
ATOM 2165 N N . ARG A 1 289 ? 22.219 4.148 -12.68 1 87 289 ARG A N 1
ATOM 2166 C CA . ARG A 1 289 ? 23.469 3.852 -13.383 1 87 289 ARG A CA 1
ATOM 2167 C C . ARG A 1 289 ? 24.656 4.484 -12.672 1 87 289 ARG A C 1
ATOM 2169 O O . ARG A 1 289 ? 25.703 3.854 -12.523 1 87 289 ARG A O 1
ATOM 2176 N N . GLU A 1 290 ? 24.484 5.633 -12.227 1 86.38 290 GLU A N 1
ATOM 2177 C CA . GLU A 1 290 ? 25.547 6.352 -11.523 1 86.38 290 GLU A CA 1
ATOM 2178 C C . GLU A 1 290 ? 25.859 5.695 -10.188 1 86.38 290 GLU A C 1
ATOM 2180 O O . GLU A 1 290 ? 27.031 5.535 -9.82 1 86.38 290 GLU A O 1
ATOM 2185 N N . LYS A 1 291 ? 24.906 5.32 -9.57 1 85.56 291 LYS A N 1
ATOM 2186 C CA . LYS A 1 291 ? 25.078 4.695 -8.266 1 85.56 291 LYS A CA 1
ATOM 2187 C C . LYS A 1 291 ? 25.797 3.355 -8.383 1 85.56 291 LYS A C 1
ATOM 2189 O O . LYS A 1 291 ? 26.688 3.043 -7.586 1 85.56 291 LYS A O 1
ATOM 2194 N N . LEU A 1 292 ? 25.453 2.621 -9.328 1 81.81 292 LEU A N 1
ATOM 2195 C CA . LEU A 1 292 ? 26.078 1.321 -9.539 1 81.81 292 LEU A CA 1
ATOM 2196 C C . LEU A 1 292 ? 27.562 1.479 -9.867 1 81.81 292 LEU A C 1
ATOM 2198 O O . LEU A 1 292 ? 28.391 0.685 -9.414 1 81.81 292 LEU A O 1
ATOM 2202 N N . LYS A 1 293 ? 27.828 2.512 -10.578 1 84.12 293 LYS A N 1
ATOM 2203 C CA . LYS A 1 293 ? 29.219 2.811 -10.883 1 84.12 293 LYS A CA 1
ATOM 2204 C C . LYS A 1 293 ? 30.016 3.121 -9.609 1 84.12 293 LYS A C 1
ATOM 2206 O O . LYS A 1 293 ? 31.141 2.658 -9.445 1 84.12 293 LYS A O 1
ATOM 2211 N N . GLN A 1 294 ? 29.438 3.811 -8.773 1 82.94 294 GLN A N 1
ATOM 2212 C CA . GLN A 1 294 ? 30.078 4.16 -7.508 1 82.94 294 GLN A CA 1
ATOM 2213 C C . GLN A 1 294 ? 30.344 2.918 -6.66 1 82.94 294 GLN A C 1
ATOM 2215 O O . GLN A 1 294 ? 31.422 2.768 -6.09 1 82.94 294 GLN A O 1
ATOM 2220 N N . LEU A 1 295 ? 29.469 2.059 -6.676 1 80.56 295 LEU A N 1
ATOM 2221 C CA . LEU A 1 295 ? 29.594 0.843 -5.883 1 80.56 295 LEU A CA 1
ATOM 2222 C C . LEU A 1 295 ? 30.672 -0.068 -6.453 1 80.56 295 LEU A C 1
ATOM 2224 O O . LEU A 1 295 ? 31.406 -0.708 -5.699 1 80.56 295 LEU A O 1
ATOM 2228 N N . ALA A 1 296 ? 30.734 -0.049 -7.711 1 81.75 296 ALA A N 1
ATOM 2229 C CA . ALA A 1 296 ? 31.781 -0.828 -8.367 1 81.75 296 ALA A CA 1
ATOM 2230 C C . ALA A 1 296 ? 33.156 -0.285 -8.031 1 81.75 296 ALA A C 1
ATOM 2232 O O . ALA A 1 296 ? 34.125 -1.053 -7.871 1 81.75 296 ALA A O 1
ATOM 2233 N N . ASN A 1 297 ? 33.219 0.986 -7.93 1 82 297 ASN A N 1
ATOM 2234 C CA . ASN A 1 297 ? 34.5 1.615 -7.605 1 82 297 ASN A CA 1
ATOM 2235 C C . ASN A 1 297 ? 34.969 1.265 -6.191 1 82 297 ASN A C 1
ATOM 2237 O O . ASN A 1 297 ? 36.156 1.129 -5.938 1 82 297 ASN A O 1
ATOM 2241 N N . ILE A 1 298 ? 34.062 1.055 -5.34 1 81.56 298 ILE A N 1
ATOM 2242 C CA . ILE A 1 298 ? 34.406 0.719 -3.961 1 81.56 298 ILE A CA 1
ATOM 2243 C C . ILE A 1 298 ? 35.062 -0.653 -3.91 1 81.56 298 ILE A C 1
ATOM 2245 O O . ILE A 1 298 ? 36 -0.872 -3.125 1 81.56 298 ILE A O 1
ATOM 2249 N N . LYS A 1 299 ? 34.656 -1.491 -4.812 1 80.12 299 LYS A N 1
ATOM 2250 C CA . LYS A 1 299 ? 35.219 -2.85 -4.844 1 80.12 299 LYS A CA 1
ATOM 2251 C C . LYS A 1 299 ? 36.656 -2.863 -5.352 1 80.12 299 LYS A C 1
ATOM 2253 O O . LYS A 1 299 ? 37.375 -3.842 -5.156 1 80.12 299 LYS A O 1
ATOM 2258 N N . LYS A 1 300 ? 37 -1.772 -5.895 1 82.75 300 LYS A N 1
ATOM 2259 C CA . LYS A 1 300 ? 38.344 -1.69 -6.453 1 82.75 300 LYS A CA 1
ATOM 2260 C C . LYS A 1 300 ? 39.312 -1.129 -5.434 1 82.75 300 LYS A C 1
ATOM 2262 O O . LYS A 1 300 ? 40.531 -1.094 -5.684 1 82.75 300 LYS A O 1
ATOM 2267 N N . ILE A 1 301 ? 38.875 -0.833 -4.395 1 83.19 301 ILE A N 1
ATOM 2268 C CA . ILE A 1 301 ? 39.719 -0.115 -3.426 1 83.19 301 ILE A CA 1
ATOM 2269 C C . ILE A 1 301 ? 40.844 -1.018 -2.938 1 83.19 301 ILE A C 1
ATOM 2271 O O . ILE A 1 301 ? 42 -0.592 -2.867 1 83.19 301 ILE A O 1
ATOM 2275 N N . PRO A 1 302 ? 40.531 -2.254 -2.707 1 79.75 302 PRO A N 1
ATOM 2276 C CA . PRO A 1 302 ? 41.656 -3.111 -2.271 1 79.75 302 PRO A CA 1
ATOM 2277 C C . PRO A 1 302 ? 42.781 -3.189 -3.301 1 79.75 302 PRO A C 1
ATOM 2279 O O . PRO A 1 302 ? 43.938 -3.18 -2.936 1 79.75 302 PRO A O 1
ATOM 2282 N N . GLU A 1 303 ? 42.344 -3.232 -4.418 1 82.69 303 GLU A N 1
ATOM 2283 C CA . GLU A 1 303 ? 43.375 -3.271 -5.477 1 82.69 303 GLU A CA 1
ATOM 2284 C C . GLU A 1 303 ? 44.156 -1.977 -5.516 1 82.69 303 GLU A C 1
ATOM 2286 O O . GLU A 1 303 ? 45.375 -2.004 -5.703 1 82.69 303 GLU A O 1
ATOM 2291 N N . ILE A 1 304 ? 43.531 -0.963 -5.371 1 81.25 304 ILE A N 1
ATOM 2292 C CA . ILE A 1 304 ? 44.188 0.34 -5.391 1 81.25 304 ILE A CA 1
ATOM 2293 C C . ILE A 1 304 ? 45.156 0.448 -4.215 1 81.25 304 ILE A C 1
ATOM 2295 O O . ILE A 1 304 ? 46.281 0.918 -4.375 1 81.25 304 ILE A O 1
ATOM 2299 N N . LEU A 1 305 ? 44.656 -0.053 -3.184 1 81 305 LEU A N 1
ATOM 2300 C CA . LEU A 1 305 ? 45.5 -0.007 -1.985 1 81 305 LEU A CA 1
ATOM 2301 C C . LEU A 1 305 ? 46.75 -0.872 -2.154 1 81 305 LEU A C 1
ATOM 2303 O O . LEU A 1 305 ? 47.844 -0.493 -1.713 1 81 305 LEU A O 1
ATOM 2307 N N . ASN A 1 306 ? 46.562 -1.931 -2.77 1 82.62 306 ASN A N 1
ATOM 2308 C CA . ASN A 1 306 ? 47.688 -2.822 -3.023 1 82.62 306 ASN A CA 1
ATOM 2309 C C . ASN A 1 306 ? 48.719 -2.182 -3.959 1 82.62 306 ASN A C 1
ATOM 2311 O O . ASN A 1 306 ? 49.906 -2.387 -3.803 1 82.62 306 ASN A O 1
ATOM 2315 N N . LYS A 1 307 ? 48.25 -1.429 -4.773 1 81.12 307 LYS A N 1
ATOM 2316 C CA . LYS A 1 307 ? 49.156 -0.778 -5.73 1 81.12 307 LYS A CA 1
ATOM 2317 C C . LYS A 1 307 ? 49.875 0.396 -5.094 1 81.12 307 LYS A C 1
ATOM 2319 O O . LYS A 1 307 ? 50.969 0.791 -5.559 1 81.12 307 LYS A O 1
ATOM 2324 N N . LEU A 1 308 ? 49.312 0.984 -4.168 1 78.12 308 LEU A N 1
ATOM 2325 C CA . LEU A 1 308 ? 49.906 2.131 -3.492 1 78.12 308 LEU A CA 1
ATOM 2326 C C . LEU A 1 308 ? 50.938 1.68 -2.455 1 78.12 308 LEU A C 1
ATOM 2328 O O . LEU A 1 308 ? 51.656 2.5 -1.915 1 78.12 308 LEU A O 1
ATOM 2332 N N . LYS A 1 309 ? 51.062 0.484 -2.229 1 70.56 309 LYS A N 1
ATOM 2333 C CA . LYS A 1 309 ? 52.156 -0.026 -1.409 1 70.56 309 LYS A CA 1
ATOM 2334 C C . LYS A 1 309 ? 53.469 -0.118 -2.215 1 70.56 309 LYS A C 1
ATOM 2336 O O . LYS A 1 309 ? 53.438 -0.494 -3.389 1 70.56 309 LYS A O 1
ATOM 2341 N N . MET B 1 1 ? -4.957 -22.828 -7.984 1 91.88 1 MET B N 1
ATOM 2342 C CA . MET B 1 1 ? -6.215 -23.203 -7.34 1 91.88 1 MET B CA 1
ATOM 2343 C C . MET B 1 1 ? -6.828 -24.422 -8.016 1 91.88 1 MET B C 1
ATOM 2345 O O . MET B 1 1 ? -6.699 -24.594 -9.227 1 91.88 1 MET B O 1
ATOM 2349 N N . LYS B 1 2 ? -7.391 -25.203 -7.207 1 92.69 2 LYS B N 1
ATOM 2350 C CA . LYS B 1 2 ? -8.102 -26.375 -7.723 1 92.69 2 LYS B CA 1
ATOM 2351 C C . LYS B 1 2 ? -9.586 -26.094 -7.883 1 92.69 2 LYS B C 1
ATOM 2353 O O . LYS B 1 2 ? -10.18 -25.359 -7.082 1 92.69 2 LYS B O 1
ATOM 2358 N N . PHE B 1 3 ? -10.117 -26.641 -8.914 1 94.94 3 PHE B N 1
ATOM 2359 C CA . PHE B 1 3 ? -11.555 -26.484 -9.141 1 94.94 3 PHE B CA 1
ATOM 2360 C C . PHE B 1 3 ? -12.344 -27.469 -8.281 1 94.94 3 PHE B C 1
ATOM 2362 O O . PHE B 1 3 ? -11.797 -28.453 -7.801 1 94.94 3 PHE B O 1
ATOM 2369 N N . ASN B 1 4 ? -13.656 -27.188 -8.133 1 92.12 4 ASN B N 1
ATOM 2370 C CA . ASN B 1 4 ? -14.516 -28 -7.285 1 92.12 4 ASN B CA 1
ATOM 2371 C C . ASN B 1 4 ? -14.844 -29.344 -7.945 1 92.12 4 ASN B C 1
ATOM 2373 O O . ASN B 1 4 ? -15.219 -30.297 -7.27 1 92.12 4 ASN B O 1
ATOM 2377 N N . LYS B 1 5 ? -14.773 -29.359 -9.234 1 95.38 5 LYS B N 1
ATOM 2378 C CA . LYS B 1 5 ? -14.977 -30.594 -10.008 1 95.38 5 LYS B CA 1
ATOM 2379 C C . LYS B 1 5 ? -14.062 -30.609 -11.234 1 95.38 5 LYS B C 1
ATOM 2381 O O . LYS B 1 5 ? -13.484 -29.594 -11.609 1 95.38 5 LYS B O 1
ATOM 2386 N N . VAL B 1 6 ? -13.969 -31.797 -11.742 1 97.62 6 VAL B N 1
ATOM 2387 C CA . VAL B 1 6 ? -13.188 -31.953 -12.969 1 97.62 6 VAL B CA 1
ATOM 2388 C C . VAL B 1 6 ? -13.953 -31.375 -14.148 1 97.62 6 VAL B C 1
ATOM 2390 O O . VAL B 1 6 ? -15.164 -31.562 -14.273 1 97.62 6 VAL B O 1
ATOM 2393 N N . HIS B 1 7 ? -13.242 -30.641 -14.938 1 98.44 7 HIS B N 1
ATOM 2394 C CA . HIS B 1 7 ? -13.828 -30.078 -16.156 1 98.44 7 HIS B CA 1
ATOM 2395 C C . HIS B 1 7 ? -13.125 -30.609 -17.391 1 98.44 7 HIS B C 1
ATOM 2397 O O . HIS B 1 7 ? -11.961 -31 -17.344 1 98.44 7 HIS B O 1
ATOM 2403 N N . SER B 1 8 ? -13.836 -30.547 -18.453 1 98.5 8 SER B N 1
ATOM 2404 C CA . SER B 1 8 ? -13.234 -30.953 -19.719 1 98.5 8 SER B CA 1
ATOM 2405 C C . SER B 1 8 ? -12.656 -29.75 -20.453 1 98.5 8 SER B C 1
ATOM 2407 O O . SER B 1 8 ? -13.055 -28.609 -20.203 1 98.5 8 SER B O 1
ATOM 2409 N N . LEU B 1 9 ? -11.789 -30.016 -21.391 1 98.56 9 LEU B N 1
ATOM 2410 C CA . LEU B 1 9 ? -11.219 -28.969 -22.234 1 98.56 9 LEU B CA 1
ATOM 2411 C C . LEU B 1 9 ? -12.312 -28.219 -22.969 1 98.56 9 LEU B C 1
ATOM 2413 O O . LEU B 1 9 ? -12.281 -26.984 -23.062 1 98.56 9 LEU B O 1
ATOM 2417 N N . GLN B 1 10 ? -13.227 -28.938 -23.438 1 98.44 10 GLN B N 1
ATOM 2418 C CA . GLN B 1 10 ? -14.328 -28.344 -24.188 1 98.44 10 GLN B CA 1
ATOM 2419 C C . GLN B 1 10 ? -15.141 -27.391 -23.312 1 98.44 10 GLN B C 1
ATOM 2421 O O . GLN B 1 10 ? -15.531 -26.312 -23.75 1 98.44 10 GLN B O 1
ATOM 2426 N N . GLU B 1 11 ? -15.438 -27.828 -22.125 1 98.38 11 GLU B N 1
ATOM 2427 C CA . GLU B 1 11 ? -16.188 -26.984 -21.188 1 98.38 11 GLU B CA 1
ATOM 2428 C C . GLU B 1 11 ? -15.477 -25.656 -20.953 1 98.38 11 GLU B C 1
ATOM 2430 O O . GLU B 1 11 ? -16.109 -24.609 -20.984 1 98.38 11 GLU B O 1
ATOM 2435 N N . ILE B 1 12 ? -14.211 -25.719 -20.703 1 98.62 12 ILE B N 1
ATOM 2436 C CA . ILE B 1 12 ? -13.438 -24.516 -20.406 1 98.62 12 ILE B CA 1
ATOM 2437 C C . ILE B 1 12 ? -13.32 -23.656 -21.656 1 98.62 12 ILE B C 1
ATOM 2439 O O . ILE B 1 12 ? -13.422 -22.422 -21.594 1 98.62 12 ILE B O 1
ATOM 2443 N N . ALA B 1 13 ? -13.062 -24.281 -22.781 1 98.56 13 ALA B N 1
ATOM 2444 C CA . ALA B 1 13 ? -13.008 -23.547 -24.047 1 98.56 13 ALA B CA 1
ATOM 2445 C C . ALA B 1 13 ? -14.312 -22.781 -24.297 1 98.56 13 ALA B C 1
ATOM 2447 O O . ALA B 1 13 ? -14.297 -21.641 -24.75 1 98.56 13 ALA B O 1
ATOM 2448 N N . ASN B 1 14 ? -15.414 -23.438 -23.984 1 98.56 14 ASN B N 1
ATOM 2449 C CA . ASN B 1 14 ? -16.719 -22.797 -24.141 1 98.56 14 ASN B CA 1
ATOM 2450 C C . ASN B 1 14 ? -16.875 -21.609 -23.188 1 98.56 14 ASN B C 1
ATOM 2452 O O . ASN B 1 14 ? -17.391 -20.562 -23.562 1 98.56 14 ASN B O 1
ATOM 2456 N N . LEU B 1 15 ? -16.438 -21.844 -22 1 98.12 15 LEU B N 1
ATOM 2457 C CA . LEU B 1 15 ? -16.5 -20.781 -20.984 1 98.12 15 LEU B CA 1
ATOM 2458 C C . LEU B 1 15 ? -15.719 -19.547 -21.438 1 98.12 15 LEU B C 1
ATOM 2460 O O . LEU B 1 15 ? -16.172 -18.422 -21.266 1 98.12 15 LEU B O 1
ATOM 2464 N N . LEU B 1 16 ? -14.578 -19.766 -22.047 1 98.5 16 LEU B N 1
ATOM 2465 C CA . LEU B 1 16 ? -13.688 -18.688 -22.438 1 98.5 16 LEU B CA 1
ATOM 2466 C C . LEU B 1 16 ? -13.992 -18.219 -23.859 1 98.5 16 LEU B C 1
ATOM 2468 O O . LEU B 1 16 ? -13.438 -17.219 -24.312 1 98.5 16 LEU B O 1
ATOM 2472 N N . LYS B 1 17 ? -14.836 -18.938 -24.531 1 98.12 17 LYS B N 1
ATOM 2473 C CA . LYS B 1 17 ? -15.156 -18.672 -25.922 1 98.12 17 LYS B CA 1
ATOM 2474 C C . LYS B 1 17 ? -13.898 -18.594 -26.781 1 98.12 17 LYS B C 1
ATOM 2476 O O . LYS B 1 17 ? -13.703 -17.641 -27.531 1 98.12 17 LYS B O 1
ATOM 2481 N N . CYS B 1 18 ? -13.102 -19.609 -26.641 1 97.44 18 CYS B N 1
ATOM 2482 C CA . CYS B 1 18 ? -11.859 -19.641 -27.422 1 97.44 18 CYS B CA 1
ATOM 2483 C C . CYS B 1 18 ? -11.656 -21 -28.062 1 97.44 18 CYS B C 1
ATOM 2485 O O . CYS B 1 18 ? -12.352 -21.969 -27.75 1 97.44 18 CYS B O 1
ATOM 2487 N N . GLU B 1 19 ? -10.758 -21.047 -29.062 1 97.56 19 GLU B N 1
ATOM 2488 C CA . GLU B 1 19 ? -10.375 -22.281 -29.719 1 97.56 19 GLU B CA 1
ATOM 2489 C C . GLU B 1 19 ? -9.5 -23.141 -28.812 1 97.56 19 GLU B C 1
ATOM 2491 O O . GLU B 1 19 ? -8.789 -22.625 -27.953 1 97.56 19 GLU B O 1
ATOM 2496 N N . SER B 1 20 ? -9.633 -24.5 -28.984 1 98.06 20 SER B N 1
ATOM 2497 C CA . SER B 1 20 ? -8.781 -25.422 -28.219 1 98.06 20 SER B CA 1
ATOM 2498 C C . SER B 1 20 ? -8.109 -26.438 -29.141 1 98.06 20 SER B C 1
ATOM 2500 O O . SER B 1 20 ? -8.594 -26.719 -30.234 1 98.06 20 SER B O 1
ATOM 2502 N N . VAL B 1 21 ? -6.98 -26.844 -28.766 1 98.19 21 VAL B N 1
ATOM 2503 C CA . VAL B 1 21 ? -6.242 -27.922 -29.422 1 98.19 21 VAL B CA 1
ATOM 2504 C C . VAL B 1 21 ? -6.023 -29.062 -28.438 1 98.19 21 VAL B C 1
ATOM 2506 O O . VAL B 1 21 ? -5.465 -28.875 -27.359 1 98.19 21 VAL B O 1
ATOM 2509 N N . GLY B 1 22 ? -6.43 -30.266 -28.812 1 96.88 22 GLY B N 1
ATOM 2510 C CA . GLY B 1 22 ? -6.316 -31.438 -27.953 1 96.88 22 GLY B CA 1
ATOM 2511 C C . GLY B 1 22 ? -7.617 -32.219 -27.828 1 96.88 22 GLY B C 1
ATOM 2512 O O . GLY B 1 22 ? -8.602 -31.906 -28.5 1 96.88 22 GLY B O 1
ATOM 2513 N N . ASP B 1 23 ? -7.594 -33.25 -26.984 1 97.25 23 ASP B N 1
ATOM 2514 C CA . ASP B 1 23 ? -8.789 -34.062 -26.719 1 97.25 23 ASP B CA 1
ATOM 2515 C C . ASP B 1 23 ? -9.859 -33.219 -26.016 1 97.25 23 ASP B C 1
ATOM 2517 O O . ASP B 1 23 ? -9.602 -32.625 -24.984 1 97.25 23 ASP B O 1
ATOM 2521 N N . LYS B 1 24 ? -11.008 -33.219 -26.578 1 97.38 24 LYS B N 1
ATOM 2522 C CA . LYS B 1 24 ? -12.109 -32.438 -26.031 1 97.38 24 LYS B CA 1
ATOM 2523 C C . LYS B 1 24 ? -12.414 -32.812 -24.594 1 97.38 24 LYS B C 1
ATOM 2525 O O . LYS B 1 24 ? -12.898 -32 -23.797 1 97.38 24 LYS B O 1
ATOM 2530 N N . ASN B 1 25 ? -12.117 -34.031 -24.234 1 98 25 ASN B N 1
ATOM 2531 C CA . ASN B 1 25 ? -12.406 -34.531 -22.906 1 98 25 ASN B CA 1
ATOM 2532 C C . ASN B 1 25 ? -11.188 -34.469 -21.984 1 98 25 ASN B C 1
ATOM 2534 O O . ASN B 1 25 ? -11.195 -35 -20.891 1 98 25 ASN B O 1
ATOM 2538 N N . PHE B 1 26 ? -10.172 -33.781 -22.484 1 97.94 26 PHE B N 1
ATOM 2539 C CA . PHE B 1 26 ? -8.984 -33.625 -21.656 1 97.94 26 PHE B CA 1
ATOM 2540 C C . PHE B 1 26 ? -9.359 -33.031 -20.297 1 97.94 26 PHE B C 1
ATOM 2542 O O . PHE B 1 26 ? -10.078 -32.031 -20.219 1 97.94 26 PHE B O 1
ATOM 2549 N N . GLU B 1 27 ? -8.93 -33.656 -19.219 1 98.19 27 GLU B N 1
ATOM 2550 C CA . GLU B 1 27 ? -9.359 -33.281 -17.875 1 98.19 27 GLU B CA 1
ATOM 2551 C C . GLU B 1 27 ? -8.594 -32.062 -17.359 1 98.19 27 GLU B C 1
ATOM 2553 O O . GLU B 1 27 ? -7.363 -32.031 -17.453 1 98.19 27 GLU B O 1
ATOM 2558 N N . ILE B 1 28 ? -9.32 -31.156 -16.844 1 98.38 28 ILE B N 1
ATOM 2559 C CA . ILE B 1 28 ? -8.781 -29.953 -16.219 1 98.38 28 ILE B CA 1
ATOM 2560 C C . ILE B 1 28 ? -9.172 -29.922 -14.734 1 98.38 28 ILE B C 1
ATOM 2562 O O . ILE B 1 28 ? -10.359 -29.984 -14.406 1 98.38 28 ILE B O 1
ATOM 2566 N N . LEU B 1 29 ? -8.141 -29.766 -13.891 1 97.94 29 LEU B N 1
ATOM 2567 C CA . LEU B 1 29 ? -8.359 -29.906 -12.453 1 97.94 29 LEU B CA 1
ATOM 2568 C C . LEU B 1 29 ? -8.227 -28.562 -11.75 1 97.94 29 LEU B C 1
ATOM 2570 O O . LEU B 1 29 ? -8.664 -28.406 -10.602 1 97.94 29 LEU B O 1
ATOM 2574 N N . GLY B 1 30 ? -7.664 -27.594 -12.367 1 97.5 30 GLY B N 1
ATOM 2575 C CA . GLY B 1 30 ? -7.43 -26.312 -11.734 1 97.5 30 GLY B CA 1
ATOM 2576 C C . GLY B 1 30 ? -6.617 -25.359 -12.602 1 97.5 30 GLY B C 1
ATOM 2577 O O . GLY B 1 30 ? -6.57 -25.516 -13.82 1 97.5 30 GLY B O 1
ATOM 2578 N N . MET B 1 31 ? -6.117 -24.328 -12.07 1 97.69 31 MET B N 1
ATOM 2579 C CA . MET B 1 31 ? -5.273 -23.328 -12.719 1 97.69 31 MET B CA 1
ATOM 2580 C C . MET B 1 31 ? -4.219 -22.797 -11.75 1 97.69 31 MET B C 1
ATOM 2582 O O . MET B 1 31 ? -4.477 -22.672 -10.555 1 97.69 31 MET B O 1
ATOM 2586 N N . ASN B 1 32 ? -3.078 -22.453 -12.305 1 96.38 32 ASN B N 1
ATOM 2587 C CA . ASN B 1 32 ? -2.01 -21.922 -11.469 1 96.38 32 ASN B CA 1
ATOM 2588 C C . ASN B 1 32 ? -1.006 -21.109 -12.281 1 96.38 32 ASN B C 1
ATOM 2590 O O . ASN B 1 32 ? -0.917 -21.266 -13.5 1 96.38 32 ASN B O 1
ATOM 2594 N N . GLU B 1 33 ? -0.308 -20.328 -11.477 1 93.38 33 GLU B N 1
ATOM 2595 C CA . GLU B 1 33 ? 0.839 -19.672 -12.086 1 93.38 33 GLU B CA 1
ATOM 2596 C C . GLU B 1 33 ? 1.968 -20.656 -12.367 1 93.38 33 GLU B C 1
ATOM 2598 O O . GLU B 1 33 ? 2.012 -21.734 -11.773 1 93.38 33 GLU B O 1
ATOM 2603 N N . ILE B 1 34 ? 2.861 -20.203 -13.164 1 92.81 34 ILE B N 1
ATOM 2604 C CA . ILE B 1 34 ? 3.852 -21.094 -13.75 1 92.81 34 ILE B CA 1
ATOM 2605 C C . ILE B 1 34 ? 4.754 -21.656 -12.656 1 92.81 34 ILE B C 1
ATOM 2607 O O . ILE B 1 34 ? 5.211 -22.797 -12.734 1 92.81 34 ILE B O 1
ATOM 2611 N N . HIS B 1 35 ? 4.977 -20.938 -11.602 1 88.75 35 HIS B N 1
ATOM 2612 C CA . HIS B 1 35 ? 5.973 -21.359 -10.617 1 88.75 35 HIS B CA 1
ATOM 2613 C C . HIS B 1 35 ? 5.398 -22.391 -9.656 1 88.75 35 HIS B C 1
ATOM 2615 O O . HIS B 1 35 ? 6.129 -22.969 -8.844 1 88.75 35 HIS B O 1
ATOM 2621 N N . VAL B 1 36 ? 4.059 -22.688 -9.742 1 90.06 36 VAL B N 1
ATOM 2622 C CA . VAL B 1 36 ? 3.465 -23.672 -8.836 1 90.06 36 VAL B CA 1
ATOM 2623 C C . VAL B 1 36 ? 2.539 -24.594 -9.617 1 90.06 36 VAL B C 1
ATOM 2625 O O . VAL B 1 36 ? 1.673 -25.25 -9.039 1 90.06 36 VAL B O 1
ATOM 2628 N N . VAL B 1 37 ? 2.662 -24.656 -10.883 1 94.81 37 VAL B N 1
ATOM 2629 C CA . VAL B 1 37 ? 1.749 -25.422 -11.719 1 94.81 37 VAL B CA 1
ATOM 2630 C C . VAL B 1 37 ? 2.039 -26.922 -11.555 1 94.81 37 VAL B C 1
ATOM 2632 O O . VAL B 1 37 ? 3.189 -27.312 -11.352 1 94.81 37 VAL B O 1
ATOM 2635 N N . GLU B 1 38 ? 1.001 -27.672 -11.625 1 95.62 38 GLU B N 1
ATOM 2636 C CA . GLU B 1 38 ? 1.058 -29.141 -11.609 1 95.62 38 GLU B CA 1
ATOM 2637 C C . GLU B 1 38 ? 0.171 -29.734 -12.695 1 95.62 38 GLU B C 1
ATOM 2639 O O . GLU B 1 38 ? -0.572 -29.016 -13.367 1 95.62 38 GLU B O 1
ATOM 2644 N N . GLU B 1 39 ? 0.344 -31.047 -12.859 1 97.12 39 GLU B N 1
ATOM 2645 C CA . GLU B 1 39 ? -0.505 -31.75 -13.82 1 97.12 39 GLU B CA 1
ATOM 2646 C C . GLU B 1 39 ? -1.982 -31.484 -13.547 1 97.12 39 GLU B C 1
ATOM 2648 O O . GLU B 1 39 ? -2.424 -31.516 -12.398 1 97.12 39 GLU B O 1
ATOM 2653 N N . GLY B 1 40 ? -2.713 -31.141 -14.57 1 97.75 40 GLY B N 1
ATOM 2654 C CA . GLY B 1 40 ? -4.129 -30.828 -14.445 1 97.75 40 GLY B CA 1
ATOM 2655 C C . GLY B 1 40 ? -4.418 -29.344 -14.398 1 97.75 40 GLY B C 1
ATOM 2656 O O . GLY B 1 40 ? -5.57 -28.922 -14.523 1 97.75 40 GLY B O 1
ATOM 2657 N N . ASP B 1 41 ? -3.387 -28.578 -14.289 1 98.06 41 ASP B N 1
ATOM 2658 C CA . ASP B 1 41 ? -3.57 -27.125 -14.133 1 98.06 41 ASP B CA 1
ATOM 2659 C C . ASP B 1 41 ? -3.547 -26.422 -15.492 1 98.06 41 ASP B C 1
ATOM 2661 O O . ASP B 1 41 ? -2.811 -26.828 -16.391 1 98.06 41 ASP B O 1
ATOM 2665 N N . ILE B 1 42 ? -4.312 -25.359 -15.562 1 98.44 42 ILE B N 1
ATOM 2666 C CA . ILE B 1 42 ? -4.184 -24.375 -16.625 1 98.44 42 ILE B CA 1
ATOM 2667 C C . ILE B 1 42 ? -3.111 -23.344 -16.25 1 98.44 42 ILE B C 1
ATOM 2669 O O . ILE B 1 42 ? -3.105 -22.828 -15.141 1 98.44 42 ILE B O 1
ATOM 2673 N N . VAL B 1 43 ? -2.178 -23.062 -17.141 1 98.25 43 VAL B N 1
ATOM 2674 C CA . VAL B 1 43 ? -1.256 -21.938 -17.016 1 98.25 43 VAL B CA 1
ATOM 2675 C C . VAL B 1 43 ? -1.438 -20.984 -18.188 1 98.25 43 VAL B C 1
ATOM 2677 O O . VAL B 1 43 ? -1.766 -21.422 -19.297 1 98.25 43 VAL B O 1
ATOM 2680 N N . PHE B 1 44 ? -1.236 -19.734 -17.969 1 97.94 44 PHE B N 1
ATOM 2681 C CA . PHE B 1 44 ? -1.357 -18.828 -19.094 1 97.94 44 PHE B CA 1
ATOM 2682 C C . PHE B 1 44 ? 0.011 -18.297 -19.531 1 97.94 44 PHE B C 1
ATOM 2684 O O . PHE B 1 44 ? 0.94 -18.25 -18.719 1 97.94 44 PHE B O 1
ATOM 2691 N N . VAL B 1 45 ? 0.15 -17.922 -20.781 1 97.75 45 VAL B N 1
ATOM 2692 C CA . VAL B 1 45 ? 1.347 -17.297 -21.328 1 97.75 45 VAL B CA 1
ATOM 2693 C C . VAL B 1 45 ? 0.965 -16.391 -22.5 1 97.75 45 VAL B C 1
ATOM 2695 O O . VAL B 1 45 ? 0.151 -16.781 -23.344 1 97.75 45 VAL B O 1
ATOM 2698 N N . ASP B 1 46 ? 1.466 -15.172 -22.453 1 96.5 46 ASP B N 1
ATOM 2699 C CA . ASP B 1 46 ? 1.044 -14.242 -23.5 1 96.5 46 ASP B CA 1
ATOM 2700 C C . ASP B 1 46 ? 2.23 -13.445 -24.031 1 96.5 46 ASP B C 1
ATOM 2702 O O . ASP B 1 46 ? 2.049 -12.414 -24.688 1 96.5 46 ASP B O 1
ATOM 2706 N N . HIS B 1 47 ? 3.414 -13.836 -23.688 1 95 47 HIS B N 1
ATOM 2707 C CA . HIS B 1 47 ? 4.633 -13.227 -24.203 1 95 47 HIS B CA 1
ATOM 2708 C C . HIS B 1 47 ? 5.559 -14.281 -24.812 1 95 47 HIS B C 1
ATOM 2710 O O . HIS B 1 47 ? 5.852 -15.297 -24.172 1 95 47 HIS B O 1
ATOM 2716 N N . PRO B 1 48 ? 6.086 -13.953 -25.922 1 95.12 48 PRO B N 1
ATOM 2717 C CA . PRO B 1 48 ? 6.871 -14.945 -26.641 1 95.12 48 PRO B CA 1
ATOM 2718 C C . PRO B 1 48 ? 8.062 -15.461 -25.844 1 95.12 48 PRO B C 1
ATOM 2720 O O . PRO B 1 48 ? 8.43 -16.641 -25.953 1 95.12 48 PRO B O 1
ATOM 2723 N N . LYS B 1 49 ? 8.555 -14.641 -25.062 1 95 49 LYS B N 1
ATOM 2724 C CA . LYS B 1 49 ? 9.734 -14.984 -24.281 1 95 49 LYS B CA 1
ATOM 2725 C C . LYS B 1 49 ? 9.438 -16.141 -23.328 1 95 49 LYS B C 1
ATOM 2727 O O . LYS B 1 49 ? 10.359 -16.859 -22.922 1 95 49 LYS B O 1
ATOM 2732 N N . TYR B 1 50 ? 8.172 -16.453 -23.125 1 95.44 50 TYR B N 1
ATOM 2733 C CA . TYR B 1 50 ? 7.848 -17.406 -22.062 1 95.44 50 TYR B CA 1
ATOM 2734 C C . TYR B 1 50 ? 7.066 -18.594 -22.641 1 95.44 50 TYR B C 1
ATOM 2736 O O . TYR B 1 50 ? 6.605 -19.453 -21.891 1 95.44 50 TYR B O 1
ATOM 2744 N N . TYR B 1 51 ? 6.934 -18.656 -23.969 1 96.25 51 TYR B N 1
ATOM 2745 C CA . TYR B 1 51 ? 6.141 -19.703 -24.578 1 96.25 51 TYR B CA 1
ATOM 2746 C C . TYR B 1 51 ? 6.723 -21.078 -24.266 1 96.25 51 TYR B C 1
ATOM 2748 O O . TYR B 1 51 ? 6.012 -21.969 -23.781 1 96.25 51 TYR B O 1
ATOM 2756 N N . ASP B 1 52 ? 8 -21.141 -24.484 1 96.25 52 ASP B N 1
ATOM 2757 C CA . ASP B 1 52 ? 8.656 -22.422 -24.281 1 96.25 52 ASP B CA 1
ATOM 2758 C C . ASP B 1 52 ? 8.562 -22.859 -22.812 1 96.25 52 ASP B C 1
ATOM 2760 O O . ASP B 1 52 ? 8.297 -24.031 -22.531 1 96.25 52 ASP B O 1
ATOM 2764 N N . LYS B 1 53 ? 8.758 -21.922 -22.016 1 95.88 53 LYS B N 1
ATOM 2765 C CA . LYS B 1 53 ? 8.688 -22.219 -20.578 1 95.88 53 LYS B CA 1
ATOM 2766 C C . LYS B 1 53 ? 7.312 -22.766 -20.203 1 95.88 53 LYS B C 1
ATOM 2768 O O . LYS B 1 53 ? 7.207 -23.734 -19.453 1 95.88 53 LYS B O 1
ATOM 2773 N N . ALA B 1 54 ? 6.301 -22.234 -20.719 1 96.94 54 ALA B N 1
ATOM 2774 C CA . ALA B 1 54 ? 4.934 -22.656 -20.422 1 96.94 54 ALA B CA 1
ATOM 2775 C C . ALA B 1 54 ? 4.633 -24.016 -21.047 1 96.94 54 ALA B C 1
ATOM 2777 O O . ALA B 1 54 ? 4.082 -24.891 -20.391 1 96.94 54 ALA B O 1
ATOM 2778 N N . LEU B 1 55 ? 5.098 -24.188 -22.25 1 97 55 LEU B N 1
ATOM 2779 C CA . LEU B 1 55 ? 4.816 -25.391 -23 1 97 55 LEU B CA 1
ATOM 2780 C C . LEU B 1 55 ? 5.555 -26.594 -22.391 1 97 55 LEU B C 1
ATOM 2782 O O . LEU B 1 55 ? 5.078 -27.719 -22.469 1 97 55 LEU B O 1
ATOM 2786 N N . LYS B 1 56 ? 6.656 -26.312 -21.734 1 96.81 56 LYS B N 1
ATOM 2787 C CA . LYS B 1 56 ? 7.477 -27.375 -21.172 1 96.81 56 LYS B CA 1
ATOM 2788 C C . LYS B 1 56 ? 7.215 -27.531 -19.672 1 96.81 56 LYS B C 1
ATOM 2790 O O . LYS B 1 56 ? 7.777 -28.422 -19.031 1 96.81 56 LYS B O 1
ATOM 2795 N N . SER B 1 57 ? 6.375 -26.672 -19.141 1 96.62 57 SER B N 1
ATOM 2796 C CA . SER B 1 57 ? 6.082 -26.703 -17.703 1 96.62 57 SER B CA 1
ATOM 2797 C C . SER B 1 57 ? 5.273 -27.938 -17.344 1 96.62 57 SER B C 1
ATOM 2799 O O . SER B 1 57 ? 4.926 -28.75 -18.203 1 96.62 57 SER B O 1
ATOM 2801 N N . ALA B 1 58 ? 4.996 -28.125 -16 1 96.75 58 ALA B N 1
ATOM 2802 C CA . ALA B 1 58 ? 4.234 -29.266 -15.508 1 96.75 58 ALA B CA 1
ATOM 2803 C C . ALA B 1 58 ? 2.752 -29.125 -15.844 1 96.75 58 ALA B C 1
ATOM 2805 O O . ALA B 1 58 ? 1.993 -30.094 -15.75 1 96.75 58 ALA B O 1
ATOM 2806 N N . ALA B 1 59 ? 2.33 -27.953 -16.312 1 97.12 59 ALA B N 1
ATOM 2807 C CA . ALA B 1 59 ? 0.931 -27.75 -16.672 1 97.12 59 ALA B CA 1
ATOM 2808 C C . ALA B 1 59 ? 0.545 -28.609 -17.875 1 97.12 59 ALA B C 1
ATOM 2810 O O . ALA B 1 59 ? 1.324 -28.75 -18.812 1 97.12 59 ALA B O 1
ATOM 2811 N N . THR B 1 60 ? -0.648 -29.078 -17.797 1 98.12 60 THR B N 1
ATOM 2812 C CA . THR B 1 60 ? -1.089 -29.906 -18.922 1 98.12 60 THR B CA 1
ATOM 2813 C C . THR B 1 60 ? -2.008 -29.109 -19.844 1 98.12 60 THR B C 1
ATOM 2815 O O . THR B 1 60 ? -2.301 -29.547 -20.969 1 98.12 60 THR B O 1
ATOM 2818 N N . ILE B 1 61 ? -2.492 -27.984 -19.438 1 98.5 61 ILE B N 1
ATOM 2819 C CA . ILE B 1 61 ? -3.281 -27.094 -20.297 1 98.5 61 ILE B CA 1
ATOM 2820 C C . ILE B 1 61 ? -2.615 -25.734 -20.375 1 98.5 61 ILE B C 1
ATOM 2822 O O . ILE B 1 61 ? -2.373 -25.078 -19.359 1 98.5 61 ILE B O 1
ATOM 2826 N N . ILE B 1 62 ? -2.361 -25.281 -21.594 1 98.62 62 ILE B N 1
ATOM 2827 C CA . ILE B 1 62 ? -1.688 -24 -21.797 1 98.62 62 ILE B CA 1
ATOM 2828 C C . ILE B 1 62 ? -2.654 -23 -22.438 1 98.62 62 ILE B C 1
ATOM 2830 O O . ILE B 1 62 ? -3.125 -23.219 -23.562 1 98.62 62 ILE B O 1
ATOM 2834 N N . LEU B 1 63 ? -3.045 -21.984 -21.766 1 98.69 63 LEU B N 1
ATOM 2835 C CA . LEU B 1 63 ? -3.781 -20.844 -22.281 1 98.69 63 LEU B CA 1
ATOM 2836 C C . LEU B 1 63 ? -2.838 -19.844 -22.953 1 98.69 63 LEU B C 1
ATOM 2838 O O . LEU B 1 63 ? -2.076 -19.156 -22.266 1 98.69 63 LEU B O 1
ATOM 2842 N N . ILE B 1 64 ? -2.865 -19.719 -24.25 1 98.38 64 ILE B N 1
ATOM 2843 C CA . ILE B 1 64 ? -1.769 -19.125 -25 1 98.38 64 ILE B CA 1
ATOM 2844 C C . ILE B 1 64 ? -2.326 -18.297 -26.156 1 98.38 64 ILE B C 1
ATOM 2846 O O . ILE B 1 64 ? -3.381 -18.625 -26.703 1 98.38 64 ILE B O 1
ATOM 2850 N N . ASN B 1 65 ? -1.604 -17.234 -26.5 1 98.06 65 ASN B N 1
ATOM 2851 C CA . ASN B 1 65 ? -2.109 -16.359 -27.547 1 98.06 65 ASN B CA 1
ATOM 2852 C C . ASN B 1 65 ? -1.434 -16.625 -28.891 1 98.06 65 ASN B C 1
ATOM 2854 O O . ASN B 1 65 ? -1.335 -15.727 -29.734 1 98.06 65 ASN B O 1
ATOM 2858 N N . LYS B 1 66 ? -0.867 -17.75 -29.031 1 96.06 66 LYS B N 1
ATOM 2859 C CA . LYS B 1 66 ? -0.233 -18.156 -30.281 1 96.06 66 LYS B CA 1
ATOM 2860 C C . LYS B 1 66 ? -0.577 -19.609 -30.625 1 96.06 66 LYS B C 1
ATOM 2862 O O . LYS B 1 66 ? -0.582 -20.469 -29.734 1 96.06 66 LYS B O 1
ATOM 2867 N N . LYS B 1 67 ? -0.838 -19.828 -31.922 1 94.12 67 LYS B N 1
ATOM 2868 C CA . LYS B 1 67 ? -1.006 -21.203 -32.375 1 94.12 67 LYS B CA 1
ATOM 2869 C C . LYS B 1 67 ? 0.342 -21.906 -32.5 1 94.12 67 LYS B C 1
ATOM 2871 O O . LYS B 1 67 ? 1.197 -21.484 -33.281 1 94.12 67 LYS B O 1
ATOM 2876 N N . VAL B 1 68 ? 0.564 -22.844 -31.719 1 95.06 68 VAL B N 1
ATOM 2877 C CA . VAL B 1 68 ? 1.801 -23.625 -31.719 1 95.06 68 VAL B CA 1
ATOM 2878 C C . VAL B 1 68 ? 1.477 -25.109 -31.734 1 95.06 68 VAL B C 1
ATOM 2880 O O . VAL B 1 68 ? 0.324 -25.5 -31.531 1 95.06 68 VAL B O 1
ATOM 2883 N N . ASP B 1 69 ? 2.51 -25.891 -32.031 1 95.12 69 ASP B N 1
ATOM 2884 C CA . ASP B 1 69 ? 2.324 -27.328 -31.922 1 95.12 69 ASP B CA 1
ATOM 2885 C C . ASP B 1 69 ? 2.043 -27.734 -30.469 1 95.12 69 ASP B C 1
ATOM 2887 O O . ASP B 1 69 ? 2.758 -27.328 -29.562 1 95.12 69 ASP B O 1
ATOM 2891 N N . CYS B 1 70 ? 1.083 -28.438 -30.297 1 95.94 70 CYS B N 1
ATOM 2892 C CA . CYS B 1 70 ? 0.702 -28.906 -28.969 1 95.94 70 CYS B CA 1
ATOM 2893 C C . CYS B 1 70 ? 1.608 -30.047 -28.5 1 95.94 70 CYS B C 1
ATOM 2895 O O . CYS B 1 70 ? 1.674 -31.094 -29.156 1 95.94 70 CYS B O 1
ATOM 2897 N N . PRO B 1 71 ? 2.281 -29.859 -27.422 1 96.5 71 PRO B N 1
ATOM 2898 C CA . PRO B 1 71 ? 3.109 -30.969 -26.938 1 96.5 71 PRO B CA 1
ATOM 2899 C C . PRO B 1 71 ? 2.287 -32.188 -26.578 1 96.5 71 PRO B C 1
ATOM 2901 O O . PRO B 1 71 ? 1.109 -32.094 -26.234 1 96.5 71 PRO B O 1
ATOM 2904 N N . GLU B 1 72 ? 2.949 -33.375 -26.594 1 95.62 72 GLU B N 1
ATOM 2905 C CA . GLU B 1 72 ? 2.285 -34.625 -26.219 1 95.62 72 GLU B CA 1
ATOM 2906 C C . GLU B 1 72 ? 1.801 -34.562 -24.781 1 95.62 72 GLU B C 1
ATOM 2908 O O . GLU B 1 72 ? 2.527 -34.125 -23.891 1 95.62 72 GLU B O 1
ATOM 2913 N N . GLY B 1 73 ? 0.602 -35 -24.547 1 96.81 73 GLY B N 1
ATOM 2914 C CA . GLY B 1 73 ? 0.061 -35.094 -23.188 1 96.81 73 GLY B CA 1
ATOM 2915 C C . GLY B 1 73 ? -0.509 -33.75 -22.703 1 96.81 73 GLY B C 1
ATOM 2916 O O . GLY B 1 73 ? -0.875 -33.625 -21.531 1 96.81 73 GLY B O 1
ATOM 2917 N N . LYS B 1 74 ? -0.545 -32.75 -23.578 1 98 74 LYS B N 1
ATOM 2918 C CA . LYS B 1 74 ? -1.052 -31.453 -23.188 1 98 74 LYS B CA 1
ATOM 2919 C C . LYS B 1 74 ? -2.195 -31 -24.094 1 98 74 LYS B C 1
ATOM 2921 O O . LYS B 1 74 ? -2.529 -31.703 -25.062 1 98 74 LYS B O 1
ATOM 2926 N N . ALA B 1 75 ? -2.834 -29.953 -23.719 1 98.56 75 ALA B N 1
ATOM 2927 C CA . ALA B 1 75 ? -3.857 -29.266 -24.5 1 98.56 75 ALA B CA 1
ATOM 2928 C C . ALA B 1 75 ? -3.625 -27.766 -24.516 1 98.56 75 ALA B C 1
ATOM 2930 O O . ALA B 1 75 ? -2.949 -27.219 -23.641 1 98.56 75 ALA B O 1
ATOM 2931 N N . LEU B 1 76 ? -4.137 -27.156 -25.562 1 98.56 76 LEU B N 1
ATOM 2932 C CA . LEU B 1 76 ? -3.992 -25.719 -25.688 1 98.56 76 LEU B CA 1
ATOM 2933 C C . LEU B 1 76 ? -5.355 -25.031 -25.703 1 98.56 76 LEU B C 1
ATOM 2935 O O . LEU B 1 76 ? -6.32 -25.562 -26.25 1 98.56 76 LEU B O 1
ATOM 2939 N N . LEU B 1 77 ? -5.457 -23.953 -25.062 1 98.69 77 LEU B N 1
ATOM 2940 C CA . LEU B 1 77 ? -6.52 -22.969 -25.219 1 98.69 77 LEU B CA 1
ATOM 2941 C C . LEU B 1 77 ? -6 -21.719 -25.922 1 98.69 77 LEU B C 1
ATOM 2943 O O . LEU B 1 77 ? -5.133 -21.016 -25.391 1 98.69 77 LEU B O 1
ATOM 2947 N N . ILE B 1 78 ? -6.488 -21.438 -27.062 1 98.5 78 ILE B N 1
ATOM 2948 C CA . ILE B 1 78 ? -5.977 -20.344 -27.875 1 98.5 78 ILE B CA 1
ATOM 2949 C C . ILE B 1 78 ? -6.789 -19.078 -27.594 1 98.5 78 ILE B C 1
ATOM 2951 O O . ILE B 1 78 ? -7.961 -18.984 -27.984 1 98.5 78 ILE B O 1
ATOM 2955 N N . SER B 1 79 ? -6.184 -18.172 -26.969 1 98.12 79 SER B N 1
ATOM 2956 C CA . SER B 1 79 ? -6.828 -16.922 -26.562 1 98.12 79 SER B CA 1
ATOM 2957 C C . SER B 1 79 ? -6.066 -15.711 -27.078 1 98.12 79 SER B C 1
ATOM 2959 O O . SER B 1 79 ? -4.832 -15.695 -27.062 1 98.12 79 SER B O 1
ATOM 2961 N N . ASP B 1 80 ? -6.707 -14.656 -27.484 1 97.44 80 ASP B N 1
ATOM 2962 C CA . ASP B 1 80 ? -6.047 -13.43 -27.922 1 97.44 80 ASP B CA 1
ATOM 2963 C C . ASP B 1 80 ? -5.52 -12.625 -26.75 1 97.44 80 ASP B C 1
ATOM 2965 O O . ASP B 1 80 ? -4.676 -11.742 -26.906 1 97.44 80 ASP B O 1
ATOM 2969 N N . ASP B 1 81 ? -6.043 -12.938 -25.578 1 97.75 81 ASP B N 1
ATOM 2970 C CA . ASP B 1 81 ? -5.605 -12.297 -24.344 1 97.75 81 ASP B CA 1
ATOM 2971 C C . ASP B 1 81 ? -5.641 -13.281 -23.172 1 97.75 81 ASP B C 1
ATOM 2973 O O . ASP B 1 81 ? -6.574 -13.266 -22.359 1 97.75 81 ASP B O 1
ATOM 2977 N N . PRO B 1 82 ? -4.633 -14.07 -23.078 1 98.19 82 PRO B N 1
ATOM 2978 C CA . PRO B 1 82 ? -4.609 -15.102 -22.047 1 98.19 82 PRO B CA 1
ATOM 2979 C C . PRO B 1 82 ? -4.762 -14.531 -20.641 1 98.19 82 PRO B C 1
ATOM 2981 O O . PRO B 1 82 ? -5.379 -15.164 -19.766 1 98.19 82 PRO B O 1
ATOM 2984 N N . PHE B 1 83 ? -4.238 -13.352 -20.406 1 97.5 83 PHE B N 1
ATOM 2985 C CA . PHE B 1 83 ? -4.34 -12.711 -19.109 1 97.5 83 PHE B CA 1
ATOM 2986 C C . PHE B 1 83 ? -5.797 -12.43 -18.75 1 97.5 83 PHE B C 1
ATOM 2988 O O . PHE B 1 83 ? -6.258 -12.789 -17.672 1 97.5 83 PHE B O 1
ATOM 2995 N N . ARG B 1 84 ? -6.492 -11.82 -19.594 1 97.38 84 ARG B N 1
ATOM 2996 C CA . ARG B 1 84 ? -7.914 -11.539 -19.422 1 97.38 84 ARG B CA 1
ATOM 2997 C C . ARG B 1 84 ? -8.695 -12.828 -19.172 1 97.38 84 ARG B C 1
ATOM 2999 O O . ARG B 1 84 ? -9.555 -12.883 -18.281 1 97.38 84 ARG B O 1
ATOM 3006 N N . ASP B 1 85 ? -8.414 -13.797 -19.969 1 98.44 85 ASP B N 1
ATOM 3007 C CA . ASP B 1 85 ? -9.18 -15.031 -19.891 1 98.44 85 ASP B CA 1
ATOM 3008 C C . ASP B 1 85 ? -8.844 -15.812 -18.625 1 98.44 85 ASP B C 1
ATOM 3010 O O . ASP B 1 85 ? -9.711 -16.484 -18.047 1 98.44 85 ASP B O 1
ATOM 3014 N N . PHE B 1 86 ? -7.562 -15.75 -18.219 1 98 86 PHE B N 1
ATOM 3015 C CA . PHE B 1 86 ? -7.199 -16.328 -16.922 1 98 86 PHE B CA 1
ATOM 3016 C C . PHE B 1 86 ? -8.016 -15.695 -15.805 1 98 86 PHE B C 1
ATOM 3018 O O . PHE B 1 86 ? -8.516 -16.391 -14.922 1 98 86 PHE B O 1
ATOM 3025 N N . ASN B 1 87 ? -8.203 -14.406 -15.867 1 97.81 87 ASN B N 1
ATOM 3026 C CA . ASN B 1 87 ? -9.031 -13.688 -14.906 1 97.81 87 ASN B CA 1
ATOM 3027 C C . ASN B 1 87 ? -10.492 -14.125 -14.984 1 97.81 87 ASN B C 1
ATOM 3029 O O . ASN B 1 87 ? -11.18 -14.203 -13.969 1 97.81 87 ASN B O 1
ATOM 3033 N N . LYS B 1 88 ? -10.938 -14.375 -16.156 1 98.12 88 LYS B N 1
ATOM 3034 C CA . LYS B 1 88 ? -12.305 -14.867 -16.312 1 98.12 88 LYS B CA 1
ATOM 3035 C C . LYS B 1 88 ? -12.508 -16.188 -15.57 1 98.12 88 LYS B C 1
ATOM 3037 O O . LYS B 1 88 ? -13.562 -16.406 -14.977 1 98.12 88 LYS B O 1
ATOM 3042 N N . LEU B 1 89 ? -11.508 -17.031 -15.695 1 98 89 LEU B N 1
ATOM 3043 C CA . LEU B 1 89 ? -11.562 -18.297 -14.977 1 98 89 LEU B CA 1
ATOM 3044 C C . LEU B 1 89 ? -11.625 -18.078 -13.469 1 98 89 LEU B C 1
ATOM 3046 O O . LEU B 1 89 ? -12.438 -18.703 -12.773 1 98 89 LEU B O 1
ATOM 3050 N N . THR B 1 90 ? -10.766 -17.156 -12.945 1 97.31 90 THR B N 1
ATOM 3051 C CA . THR B 1 90 ? -10.766 -16.844 -11.523 1 97.31 90 THR B CA 1
ATOM 3052 C C . THR B 1 90 ? -12.125 -16.297 -11.086 1 97.31 90 THR B C 1
ATOM 3054 O O . THR B 1 90 ? -12.656 -16.703 -10.047 1 97.31 90 THR B O 1
ATOM 3057 N N . THR B 1 91 ? -12.672 -15.453 -11.914 1 96.88 91 THR B N 1
ATOM 3058 C CA . THR B 1 91 ? -13.977 -14.867 -11.617 1 96.88 91 THR B CA 1
ATOM 3059 C C . THR B 1 91 ? -15.062 -15.945 -11.586 1 96.88 91 THR B C 1
ATOM 3061 O O . THR B 1 91 ? -15.969 -15.898 -10.75 1 96.88 91 THR B O 1
ATOM 3064 N N . HIS B 1 92 ? -14.953 -16.859 -12.453 1 97.12 92 HIS B N 1
ATOM 3065 C CA . HIS B 1 92 ? -15.961 -17.906 -12.562 1 97.12 92 HIS B CA 1
ATOM 3066 C C . HIS B 1 92 ? -15.844 -18.906 -11.414 1 97.12 92 HIS B C 1
ATOM 3068 O O . HIS B 1 92 ? -16.844 -19.266 -10.797 1 97.12 92 HIS B O 1
ATOM 3074 N N . PHE B 1 93 ? -14.688 -19.359 -11.094 1 96.19 93 PHE B N 1
ATOM 3075 C CA . PHE B 1 93 ? -14.508 -20.469 -10.172 1 96.19 93 PHE B CA 1
ATOM 3076 C C . PHE B 1 93 ? -14.344 -19.953 -8.742 1 96.19 93 PHE B C 1
ATOM 3078 O O . PHE B 1 93 ? -14.578 -20.703 -7.785 1 96.19 93 PHE B O 1
ATOM 3085 N N . LYS B 1 94 ? -13.828 -18.734 -8.562 1 94.75 94 LYS B N 1
ATOM 3086 C CA . LYS B 1 94 ? -13.625 -18.125 -7.258 1 94.75 94 LYS B CA 1
ATOM 3087 C C . LYS B 1 94 ? -14.156 -16.688 -7.238 1 94.75 94 LYS B C 1
ATOM 3089 O O . LYS B 1 94 ? -13.398 -15.742 -7.004 1 94.75 94 LYS B O 1
ATOM 3094 N N . PRO B 1 95 ? -15.422 -16.531 -7.441 1 94.19 95 PRO B N 1
ATOM 3095 C CA . PRO B 1 95 ? -15.977 -15.18 -7.449 1 94.19 95 PRO B CA 1
ATOM 3096 C C . PRO B 1 95 ? -15.93 -14.508 -6.078 1 94.19 95 PRO B C 1
ATOM 3098 O O . PRO B 1 95 ? -15.977 -15.195 -5.051 1 94.19 95 PRO B O 1
ATOM 3101 N N . PHE B 1 96 ? -15.828 -13.227 -6.113 1 94.12 96 PHE B N 1
ATOM 3102 C CA . PHE B 1 96 ? -15.953 -12.453 -4.879 1 94.12 96 PHE B CA 1
ATOM 3103 C C . PHE B 1 96 ? -17.344 -12.625 -4.27 1 94.12 96 PHE B C 1
ATOM 3105 O O . PHE B 1 96 ? -18.344 -12.523 -4.973 1 94.12 96 PHE B O 1
ATOM 3112 N N . GLN B 1 97 ? -17.344 -12.922 -2.984 1 94.56 97 GLN B N 1
ATOM 3113 C CA . GLN B 1 97 ? -18.578 -13.016 -2.234 1 94.56 97 GLN B CA 1
ATOM 3114 C C . GLN B 1 97 ? -18.578 -12.07 -1.033 1 94.56 97 GLN B C 1
ATOM 3116 O O . GLN B 1 97 ? -17.781 -12.25 -0.103 1 94.56 97 GLN B O 1
ATOM 3121 N N . SER B 1 98 ? -19.469 -11.117 -1.057 1 94.5 98 SER B N 1
ATOM 3122 C CA . SER B 1 98 ? -19.562 -10.203 0.072 1 94.5 98 SER B CA 1
ATOM 3123 C C . SER B 1 98 ? -20.125 -10.898 1.307 1 94.5 98 SER B C 1
ATOM 3125 O O . SER B 1 98 ? -20.812 -11.914 1.193 1 94.5 98 SER B O 1
ATOM 3127 N N . SER B 1 99 ? -19.75 -10.391 2.43 1 93.19 99 SER B N 1
ATOM 3128 C CA . SER B 1 99 ? -20.281 -10.914 3.684 1 93.19 99 SER B CA 1
ATOM 3129 C C . SER B 1 99 ? -21.156 -9.883 4.391 1 93.19 99 SER B C 1
ATOM 3131 O O . SER B 1 99 ? -20.828 -8.695 4.395 1 93.19 99 SER B O 1
ATOM 3133 N N . ASN B 1 100 ? -22.203 -10.344 4.992 1 91.12 100 ASN B N 1
ATOM 3134 C CA . ASN B 1 100 ? -23.062 -9.461 5.777 1 91.12 100 ASN B CA 1
ATOM 3135 C C . ASN B 1 100 ? -22.828 -9.641 7.277 1 91.12 100 ASN B C 1
ATOM 3137 O O . ASN B 1 100 ? -23.406 -8.914 8.086 1 91.12 100 ASN B O 1
ATOM 3141 N N . ALA B 1 101 ? -21.984 -10.641 7.566 1 95.94 101 ALA B N 1
ATOM 3142 C CA . ALA B 1 101 ? -21.656 -10.906 8.961 1 95.94 101 ALA B CA 1
ATOM 3143 C C . ALA B 1 101 ? -20.156 -10.82 9.203 1 95.94 101 ALA B C 1
ATOM 3145 O O . ALA B 1 101 ? -19.359 -11.117 8.305 1 95.94 101 ALA B O 1
ATOM 3146 N N . SER B 1 102 ? -19.844 -10.406 10.461 1 97.31 102 SER B N 1
ATOM 3147 C CA . SER B 1 102 ? -18.438 -10.305 10.812 1 97.31 102 SER B CA 1
ATOM 3148 C C . SER B 1 102 ? -17.766 -11.68 10.797 1 97.31 102 SER B C 1
ATOM 3150 O O . SER B 1 102 ? -16.578 -11.797 10.461 1 97.31 102 SER B O 1
ATOM 3152 N N . ILE B 1 103 ? -18.469 -12.633 11.188 1 98.38 103 ILE B N 1
ATOM 3153 C CA . ILE B 1 103 ? -18.016 -14.016 11.109 1 98.38 103 ILE B CA 1
ATOM 3154 C C . ILE B 1 103 ? -18.953 -14.82 10.211 1 98.38 103 ILE B C 1
ATOM 3156 O O . ILE B 1 103 ? -20.125 -15.008 10.539 1 98.38 103 ILE B O 1
ATOM 3160 N N . SER B 1 104 ? -18.438 -15.266 9.141 1 97.81 104 SER B N 1
ATOM 3161 C CA . SER B 1 104 ? -19.25 -15.961 8.156 1 97.81 104 SER B CA 1
ATOM 3162 C C . SER B 1 104 ? -19.812 -17.266 8.719 1 97.81 104 SER B C 1
ATOM 3164 O O . SER B 1 104 ? -19.125 -17.984 9.438 1 97.81 104 SER B O 1
ATOM 3166 N N . ALA B 1 105 ? -21 -17.656 8.289 1 97.62 105 ALA B N 1
ATOM 3167 C CA . ALA B 1 105 ? -21.625 -18.906 8.695 1 97.62 105 ALA B CA 1
ATOM 3168 C C . ALA B 1 105 ? -20.891 -20.109 8.125 1 97.62 105 ALA B C 1
ATOM 3170 O O . ALA B 1 105 ? -21 -21.219 8.656 1 97.62 105 ALA B O 1
ATOM 3171 N N . SER B 1 106 ? -20.156 -19.859 7.066 1 97.5 106 SER B N 1
ATOM 3172 C CA . SER B 1 106 ? -19.484 -20.969 6.402 1 97.5 106 SER B CA 1
ATOM 3173 C C . SER B 1 106 ? -18.109 -21.219 7.02 1 97.5 106 SER B C 1
ATOM 3175 O O . SER B 1 106 ? -17.406 -22.156 6.633 1 97.5 106 SER B O 1
ATOM 3177 N N . ALA B 1 107 ? -17.766 -20.359 7.957 1 98.12 107 ALA B N 1
ATOM 3178 C CA . ALA B 1 107 ? -16.469 -20.547 8.609 1 98.12 107 ALA B CA 1
ATOM 3179 C C . ALA B 1 107 ? -16.5 -21.734 9.562 1 98.12 107 ALA B C 1
ATOM 3181 O O . ALA B 1 107 ? -17.531 -22.016 10.172 1 98.12 107 ALA B O 1
ATOM 3182 N N . ASN B 1 108 ? -15.445 -22.469 9.648 1 98.69 108 ASN B N 1
ATOM 3183 C CA . ASN B 1 108 ? -15.258 -23.562 10.602 1 98.69 108 ASN B CA 1
ATOM 3184 C C . ASN B 1 108 ? -14.219 -23.203 11.656 1 98.69 108 ASN B C 1
ATOM 3186 O O . ASN B 1 108 ? -13.031 -23.078 11.344 1 98.69 108 ASN B O 1
ATOM 3190 N N . ILE B 1 109 ? -14.641 -23.094 12.906 1 98.75 109 ILE B N 1
ATOM 3191 C CA . ILE B 1 109 ? -13.797 -22.641 14 1 98.75 109 ILE B CA 1
ATOM 3192 C C . ILE B 1 109 ? -13.609 -23.766 15.008 1 98.75 109 ILE B C 1
ATOM 3194 O O . ILE B 1 109 ? -14.578 -24.297 15.547 1 98.75 109 ILE B O 1
ATOM 3198 N N . GLY B 1 110 ? -12.391 -24.078 15.242 1 98.88 110 GLY B N 1
ATOM 3199 C CA . GLY B 1 110 ? -12.07 -25.219 16.078 1 98.88 110 GLY B CA 1
ATOM 3200 C C . GLY B 1 110 ? -12.352 -24.969 17.562 1 98.88 110 GLY B C 1
ATOM 3201 O O . GLY B 1 110 ? -12.398 -23.812 18 1 98.88 110 GLY B O 1
ATOM 3202 N N . GLN B 1 111 ? -12.414 -26.078 18.344 1 98.69 111 GLN B N 1
ATOM 3203 C CA . GLN B 1 111 ? -12.695 -26.031 19.781 1 98.69 111 GLN B CA 1
ATOM 3204 C C . GLN B 1 111 ? -11.633 -25.234 20.531 1 98.69 111 GLN B C 1
ATOM 3206 O O . GLN B 1 111 ? -10.438 -25.375 20.25 1 98.69 111 GLN B O 1
ATOM 3211 N N . GLY B 1 112 ? -12.031 -24.375 21.422 1 98.75 112 GLY B N 1
ATOM 3212 C CA . GLY B 1 112 ? -11.102 -23.641 22.281 1 98.75 112 GLY B CA 1
ATOM 3213 C C . GLY B 1 112 ? -10.625 -22.344 21.656 1 98.75 112 GLY B C 1
ATOM 3214 O O . GLY B 1 112 ? -9.977 -21.531 22.328 1 98.75 112 GLY B O 1
ATOM 3215 N N . THR B 1 113 ? -10.844 -22.188 20.438 1 98.81 113 THR B N 1
ATOM 3216 C CA . THR B 1 113 ? -10.445 -20.969 19.734 1 98.81 113 THR B CA 1
ATOM 3217 C C . THR B 1 113 ? -11.305 -19.781 20.172 1 98.81 113 THR B C 1
ATOM 3219 O O . THR B 1 113 ? -12.531 -19.906 20.297 1 98.81 113 THR B O 1
ATOM 3222 N N . VAL B 1 114 ? -10.594 -18.734 20.469 1 98.88 114 VAL B N 1
ATOM 3223 C CA . VAL B 1 114 ? -11.258 -17.516 20.906 1 98.88 114 VAL B CA 1
ATOM 3224 C C . VAL B 1 114 ? -11.102 -16.438 19.828 1 98.88 114 VAL B C 1
ATOM 3226 O O . VAL B 1 114 ? -9.992 -16.188 19.359 1 98.88 114 VAL B O 1
ATOM 3229 N N . ILE B 1 115 ? -12.164 -15.828 19.438 1 98.75 115 ILE B N 1
ATOM 3230 C CA . ILE B 1 115 ? -12.172 -14.695 18.5 1 98.75 115 ILE B CA 1
ATOM 3231 C C . ILE B 1 115 ? -12.648 -13.438 19.219 1 98.75 115 ILE B C 1
ATOM 3233 O O . ILE B 1 115 ? -13.781 -13.391 19.703 1 98.75 115 ILE B O 1
ATOM 3237 N N . GLN B 1 116 ? -11.828 -12.492 19.281 1 98.62 116 GLN B N 1
ATOM 3238 C CA . GLN B 1 116 ? -12.133 -11.273 20.016 1 98.62 116 GLN B CA 1
ATOM 3239 C C . GLN B 1 116 ? -12.945 -10.305 19.156 1 98.62 116 GLN B C 1
ATOM 3241 O O . GLN B 1 116 ? -13.109 -10.516 17.953 1 98.62 116 GLN B O 1
ATOM 3246 N N . PRO B 1 117 ? -13.508 -9.211 19.688 1 98.25 117 PRO B N 1
ATOM 3247 C CA . PRO B 1 117 ? -14.461 -8.328 19.016 1 98.25 117 PRO B CA 1
ATOM 3248 C C . PRO B 1 117 ? -13.875 -7.672 17.766 1 98.25 117 PRO B C 1
ATOM 3250 O O . PRO B 1 117 ? -12.68 -7.371 17.734 1 98.25 117 PRO B O 1
ATOM 3253 N N . ASN B 1 118 ? -14.727 -7.52 16.75 1 98.19 118 ASN B N 1
ATOM 3254 C CA . ASN B 1 118 ? -14.492 -6.77 15.531 1 98.19 118 ASN B CA 1
ATOM 3255 C C . ASN B 1 118 ? -13.523 -7.5 14.602 1 98.19 118 ASN B C 1
ATOM 3257 O O . ASN B 1 118 ? -12.953 -6.895 13.695 1 98.19 118 ASN B O 1
ATOM 3261 N N . ALA B 1 119 ? -13.273 -8.719 14.922 1 98.75 119 ALA B N 1
ATOM 3262 C CA . ALA B 1 119 ? -12.594 -9.547 13.922 1 98.75 119 ALA B CA 1
ATOM 3263 C C . ALA B 1 119 ? -13.531 -9.898 12.773 1 98.75 119 ALA B C 1
ATOM 3265 O O . ALA B 1 119 ? -14.742 -10.023 12.969 1 98.75 119 ALA B O 1
ATOM 3266 N N . PHE B 1 120 ? -13.055 -9.906 11.617 1 98.88 120 PHE B N 1
ATOM 3267 C CA . PHE B 1 120 ? -13.773 -10.359 10.43 1 98.88 120 PHE B CA 1
ATOM 3268 C C . PHE B 1 120 ? -13.266 -11.727 9.977 1 98.88 120 PHE B C 1
ATOM 3270 O O . PHE B 1 120 ? -12.062 -11.906 9.781 1 98.88 120 PHE B O 1
ATOM 3277 N N . VAL B 1 121 ? -14.148 -12.703 9.836 1 98.88 121 VAL B N 1
ATOM 3278 C CA . VAL B 1 121 ? -13.836 -14.031 9.305 1 98.88 121 VAL B CA 1
ATOM 3279 C C . VAL B 1 121 ? -14.695 -14.312 8.078 1 98.88 121 VAL B C 1
ATOM 3281 O O . VAL B 1 121 ? -15.914 -14.5 8.195 1 98.88 121 VAL B O 1
ATOM 3284 N N . GLY B 1 122 ? -14.047 -14.344 6.953 1 98.38 122 GLY B N 1
ATOM 3285 C CA . GLY B 1 122 ? -14.75 -14.445 5.68 1 98.38 122 GLY B CA 1
ATOM 3286 C C . GLY B 1 122 ? -15.289 -15.836 5.41 1 98.38 122 GLY B C 1
ATOM 3287 O O . GLY B 1 122 ? -15.312 -16.688 6.305 1 98.38 122 GLY B O 1
ATOM 3288 N N . ASN B 1 123 ? -15.703 -16.047 4.199 1 97.88 123 ASN B N 1
ATOM 3289 C CA . ASN B 1 123 ? -16.359 -17.281 3.783 1 97.88 123 ASN B CA 1
ATOM 3290 C C . ASN B 1 123 ? -15.359 -18.438 3.674 1 97.88 123 ASN B C 1
ATOM 3292 O O . ASN B 1 123 ? -14.234 -18.25 3.217 1 97.88 123 ASN B O 1
ATOM 3296 N N . HIS B 1 124 ? -15.75 -19.625 4.164 1 97.56 124 HIS B N 1
ATOM 3297 C CA . HIS B 1 124 ? -15.023 -20.875 3.988 1 97.56 124 HIS B CA 1
ATOM 3298 C C . HIS B 1 124 ? -13.664 -20.844 4.672 1 97.56 124 HIS B C 1
ATOM 3300 O O . HIS B 1 124 ? -12.719 -21.5 4.234 1 97.56 124 HIS B O 1
ATOM 3306 N N . VAL B 1 125 ? -13.578 -19.984 5.656 1 98.69 125 VAL B N 1
ATOM 3307 C CA . VAL B 1 125 ? -12.367 -19.938 6.469 1 98.69 125 VAL B CA 1
ATOM 3308 C C . VAL B 1 125 ? -12.352 -21.125 7.43 1 98.69 125 VAL B C 1
ATOM 3310 O O . VAL B 1 125 ? -13.398 -21.531 7.949 1 98.69 125 VAL B O 1
ATOM 3313 N N . VAL B 1 126 ? -11.188 -21.688 7.605 1 98.94 126 VAL B N 1
ATOM 3314 C CA . VAL B 1 126 ? -10.977 -22.75 8.594 1 98.94 126 VAL B CA 1
ATOM 3315 C C . VAL B 1 126 ? -9.961 -22.281 9.633 1 98.94 126 VAL B C 1
ATOM 3317 O O . VAL B 1 126 ? -8.844 -21.891 9.281 1 98.94 126 VAL B O 1
ATOM 3320 N N . ILE B 1 127 ? -10.344 -22.312 10.883 1 98.94 127 ILE B N 1
ATOM 3321 C CA . ILE B 1 127 ? -9.438 -22.016 11.992 1 98.94 127 ILE B CA 1
ATOM 3322 C C . ILE B 1 127 ? -9.352 -23.219 12.93 1 98.94 127 ILE B C 1
ATOM 3324 O O . ILE B 1 127 ? -10.375 -23.75 13.367 1 98.94 127 ILE B O 1
ATOM 3328 N N . GLY B 1 128 ? -8.195 -23.641 13.211 1 98.94 128 GLY B N 1
ATOM 3329 C CA . GLY B 1 128 ? -7.961 -24.812 14.031 1 98.94 128 GLY B CA 1
ATOM 3330 C C . GLY B 1 128 ? -8.344 -24.609 15.484 1 98.94 128 GLY B C 1
ATOM 3331 O O . GLY B 1 128 ? -9.102 -23.703 15.812 1 98.94 128 GLY B O 1
ATOM 3332 N N . ARG B 1 129 ? -7.801 -25.531 16.391 1 98.81 129 ARG B N 1
ATOM 3333 C CA . ARG B 1 129 ? -8.133 -25.562 17.812 1 98.81 129 ARG B CA 1
ATOM 3334 C C . ARG B 1 129 ? -7.211 -24.641 18.609 1 98.81 129 ARG B C 1
ATOM 3336 O O . ARG B 1 129 ? -6.047 -24.453 18.25 1 98.81 129 ARG B O 1
ATOM 3343 N N . ASN B 1 130 ? -7.707 -24.062 19.625 1 98.88 130 ASN B N 1
ATOM 3344 C CA . ASN B 1 130 ? -6.953 -23.344 20.641 1 98.88 130 ASN B CA 1
ATOM 3345 C C . ASN B 1 130 ? -6.219 -22.141 20.047 1 98.88 130 ASN B C 1
ATOM 3347 O O . ASN B 1 130 ? -5.055 -21.891 20.359 1 98.88 130 ASN B O 1
ATOM 3351 N N . CYS B 1 131 ? -6.836 -21.469 19.125 1 98.94 131 CYS B N 1
ATOM 3352 C CA . CYS B 1 131 ? -6.281 -20.25 18.562 1 98.94 131 CYS B CA 1
ATOM 3353 C C . CYS B 1 131 ? -6.801 -19.016 19.297 1 98.94 131 CYS B C 1
ATOM 3355 O O . CYS B 1 131 ? -7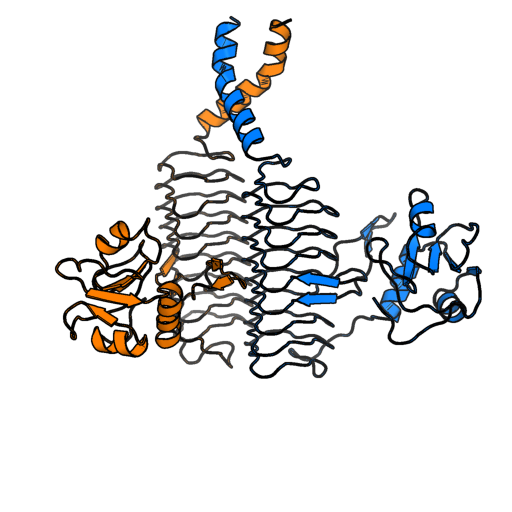.828 -19.078 19.984 1 98.94 131 CYS B O 1
ATOM 3357 N N . VAL B 1 132 ? -6.035 -17.984 19.234 1 98.94 132 VAL B N 1
ATOM 3358 C CA . VAL B 1 132 ? -6.457 -16.688 19.734 1 98.94 132 VAL B CA 1
ATOM 3359 C C . VAL B 1 132 ? -6.402 -15.656 18.609 1 98.94 132 VAL B C 1
ATOM 3361 O O . VAL B 1 132 ? -5.32 -15.289 18.141 1 98.94 132 VAL B O 1
ATOM 3364 N N . ILE B 1 133 ? -7.512 -15.219 18.172 1 98.94 133 ILE B N 1
ATOM 3365 C CA . ILE B 1 133 ? -7.641 -14.156 17.188 1 98.94 133 ILE B CA 1
ATOM 3366 C C . ILE B 1 133 ? -8 -12.844 17.875 1 98.94 133 ILE B C 1
ATOM 3368 O O . ILE B 1 133 ? -9.117 -12.688 18.375 1 98.94 133 ILE B O 1
ATOM 3372 N N . HIS B 1 134 ? -7.117 -11.93 17.891 1 98.88 134 HIS B N 1
ATOM 3373 C CA . HIS B 1 134 ? -7.328 -10.68 18.609 1 98.88 134 HIS B CA 1
ATOM 3374 C C . HIS B 1 134 ? -8.242 -9.734 17.844 1 98.88 134 HIS B C 1
ATOM 3376 O O . HIS B 1 134 ? -8.695 -10.07 16.75 1 98.88 134 HIS B O 1
ATOM 3382 N N . SER B 1 135 ? -8.531 -8.602 18.469 1 98.81 135 SER B N 1
ATOM 3383 C CA . SER B 1 135 ? -9.523 -7.668 17.953 1 98.81 135 SER B CA 1
ATOM 3384 C C . SER B 1 135 ? -9.094 -7.098 16.609 1 98.81 135 SER B C 1
ATOM 3386 O O . SER B 1 135 ? -7.906 -6.91 16.359 1 98.81 135 SER B O 1
ATOM 3388 N N . ASN B 1 136 ? -10.094 -6.906 15.727 1 98.75 136 ASN B N 1
ATOM 3389 C CA . ASN B 1 136 ? -9.961 -6.156 14.484 1 98.75 136 ASN B CA 1
ATOM 3390 C C . ASN B 1 136 ? -9.109 -6.91 13.461 1 98.75 136 ASN B C 1
ATOM 3392 O O . ASN B 1 136 ? -8.664 -6.332 12.469 1 98.75 136 ASN B O 1
ATOM 3396 N N . VAL B 1 137 ? -8.859 -8.18 13.727 1 98.94 137 VAL B N 1
ATOM 3397 C CA . VAL B 1 137 ? -8.211 -9.008 12.719 1 98.94 137 VAL B CA 1
ATOM 3398 C C . VAL B 1 137 ? -9.172 -9.25 11.555 1 98.94 137 VAL B C 1
ATOM 3400 O O . VAL B 1 137 ? -10.375 -9.422 11.758 1 98.94 137 VAL B O 1
ATOM 3403 N N . SER B 1 138 ? -8.648 -9.18 10.344 1 98.94 138 SER B N 1
ATOM 3404 C CA . SER B 1 138 ? -9.445 -9.531 9.172 1 98.94 138 SER B CA 1
ATOM 3405 C C . SER B 1 138 ? -8.875 -10.773 8.477 1 98.94 138 SER B C 1
ATOM 3407 O O . SER B 1 138 ? -7.754 -10.75 7.977 1 98.94 138 SER B O 1
ATOM 3409 N N . ILE B 1 139 ? -9.648 -11.812 8.414 1 98.94 139 ILE B N 1
ATOM 3410 C CA . ILE B 1 139 ? -9.305 -13.062 7.746 1 98.94 139 ILE B CA 1
ATOM 3411 C C . ILE B 1 139 ? -10.211 -13.273 6.535 1 98.94 139 ILE B C 1
ATOM 3413 O O . ILE B 1 139 ? -11.414 -13.5 6.688 1 98.94 139 ILE B O 1
ATOM 3417 N N . TYR B 1 140 ? -9.625 -13.18 5.359 1 98.75 140 TYR B N 1
ATOM 3418 C CA . TYR B 1 140 ? -10.422 -13.242 4.137 1 98.75 140 TYR B CA 1
ATOM 3419 C C . TYR B 1 140 ? -10.789 -14.68 3.791 1 98.75 140 TYR B C 1
ATOM 3421 O O . TYR B 1 140 ? -10.359 -15.609 4.473 1 98.75 140 TYR B O 1
ATOM 3429 N N . ASP B 1 141 ? -11.523 -14.797 2.727 1 97.94 141 ASP B N 1
ATOM 3430 C CA . ASP B 1 141 ? -12.164 -16.047 2.318 1 97.94 141 ASP B CA 1
ATOM 3431 C C . ASP B 1 141 ? -11.125 -17.141 2.102 1 97.94 141 ASP B C 1
ATOM 3433 O O . ASP B 1 141 ? -10.031 -16.891 1.6 1 97.94 141 ASP B O 1
ATOM 3437 N N . HIS B 1 142 ? -11.398 -18.344 2.518 1 97.81 142 HIS B N 1
ATOM 3438 C CA . HIS B 1 142 ? -10.727 -19.594 2.189 1 97.81 142 HIS B CA 1
ATOM 3439 C C . HIS B 1 142 ? -9.398 -19.719 2.924 1 97.81 142 HIS B C 1
ATOM 3441 O O . HIS B 1 142 ? -8.617 -20.641 2.666 1 97.81 142 HIS B O 1
ATOM 3447 N N . THR B 1 143 ? -9.109 -18.781 3.824 1 98.81 143 THR B N 1
ATOM 3448 C CA . THR B 1 143 ? -7.902 -18.891 4.637 1 98.81 143 THR B CA 1
ATOM 3449 C C . THR B 1 143 ? -7.953 -20.125 5.52 1 98.81 143 THR B C 1
ATOM 3451 O O . THR B 1 143 ? -9.008 -20.469 6.062 1 98.81 143 THR B O 1
ATOM 3454 N N . VAL B 1 144 ? -6.805 -20.781 5.652 1 98.94 144 VAL B N 1
ATOM 3455 C CA . VAL B 1 144 ? -6.695 -21.969 6.496 1 98.94 144 VAL B CA 1
ATOM 3456 C C . VAL B 1 144 ? -5.672 -21.719 7.602 1 98.94 144 VAL B C 1
ATOM 3458 O O . VAL B 1 144 ? -4.504 -21.438 7.324 1 98.94 144 VAL B O 1
ATOM 3461 N N . ILE B 1 145 ? -6.113 -21.875 8.852 1 98.94 145 ILE B N 1
ATOM 3462 C CA . ILE B 1 145 ? -5.27 -21.656 10.016 1 98.94 145 ILE B CA 1
ATOM 3463 C C . ILE B 1 145 ? -5.223 -22.922 10.867 1 98.94 145 ILE B C 1
ATOM 3465 O O . ILE B 1 145 ? -6.262 -23.484 11.203 1 98.94 145 ILE B O 1
ATOM 3469 N N . GLY B 1 146 ? -4.039 -23.344 11.172 1 98.94 146 GLY B N 1
ATOM 3470 C CA . GLY B 1 146 ? -3.848 -24.547 11.977 1 98.94 146 GLY B CA 1
ATOM 3471 C C . GLY B 1 146 ? -4.16 -24.328 13.445 1 98.94 146 GLY B C 1
ATOM 3472 O O . GLY B 1 146 ? -4.918 -23.422 13.797 1 98.94 146 GLY B O 1
ATOM 3473 N N . ASP B 1 147 ? -3.557 -25.266 14.344 1 98.94 147 ASP B N 1
ATOM 3474 C CA . ASP B 1 147 ? -3.832 -25.25 15.773 1 98.94 147 ASP B CA 1
ATOM 3475 C C . ASP B 1 147 ? -2.836 -24.359 16.516 1 98.94 147 ASP B C 1
ATOM 3477 O O . ASP B 1 147 ? -1.692 -24.203 16.078 1 98.94 147 ASP B O 1
ATOM 3481 N N . ASN B 1 148 ? -3.258 -23.75 17.594 1 98.94 148 ASN B N 1
ATOM 3482 C CA . ASN B 1 148 ? -2.396 -23 18.516 1 98.94 148 ASN B CA 1
ATOM 3483 C C . ASN B 1 148 ? -1.757 -21.797 17.828 1 98.94 148 ASN B C 1
ATOM 3485 O O . ASN B 1 148 ? -0.557 -21.562 17.969 1 98.94 148 ASN B O 1
ATOM 3489 N N . VAL B 1 149 ? -2.52 -21.141 17.062 1 98.94 149 VAL B N 1
ATOM 3490 C CA . VAL B 1 149 ? -2.055 -19.953 16.344 1 98.94 149 VAL B CA 1
ATOM 3491 C C . VAL B 1 149 ? -2.543 -18.688 17.078 1 98.94 149 VAL B C 1
ATOM 3493 O O . VAL B 1 149 ? -3.688 -18.641 17.531 1 98.94 149 VAL B O 1
ATOM 3496 N N . ILE B 1 150 ? -1.685 -17.734 17.203 1 98.94 150 ILE B N 1
ATOM 3497 C CA . ILE B 1 150 ? -2.041 -16.438 17.75 1 98.94 150 ILE B CA 1
ATOM 3498 C C . ILE B 1 150 ? -1.898 -15.367 16.672 1 98.94 150 ILE B C 1
ATOM 3500 O O . ILE B 1 150 ? -0.854 -15.266 16.016 1 98.94 150 ILE B O 1
ATOM 3504 N N . ILE B 1 151 ? -2.928 -14.586 16.406 1 98.94 151 ILE B N 1
ATOM 3505 C CA . ILE B 1 151 ? -2.893 -13.461 15.477 1 98.94 151 ILE B CA 1
ATOM 3506 C C . ILE B 1 151 ? -3.27 -12.172 16.203 1 98.94 151 ILE B C 1
ATOM 3508 O O . ILE B 1 151 ? -4.402 -12.023 16.672 1 98.94 151 ILE B O 1
ATOM 3512 N N . HIS B 1 152 ? -2.363 -11.234 16.266 1 98.94 152 HIS B N 1
ATOM 3513 C CA . HIS B 1 152 ? -2.57 -10.008 17.016 1 98.94 152 HIS B CA 1
ATOM 3514 C C . HIS B 1 152 ? -3.369 -8.992 16.219 1 98.94 152 HIS B C 1
ATOM 3516 O O . HIS B 1 152 ? -3.533 -9.148 15 1 98.94 152 HIS B O 1
ATOM 3522 N N . ALA B 1 153 ? -3.801 -7.957 16.906 1 98.94 153 ALA B N 1
ATOM 3523 C CA . ALA B 1 153 ? -4.855 -7.051 16.469 1 98.94 153 ALA B CA 1
ATOM 3524 C C . ALA B 1 153 ? -4.465 -6.344 15.164 1 98.94 153 ALA B C 1
ATOM 3526 O O . ALA B 1 153 ? -3.32 -5.922 15 1 98.94 153 ALA B O 1
ATOM 3527 N N . GLY B 1 154 ? -5.48 -6.281 14.273 1 98.88 154 GLY B N 1
ATOM 3528 C CA . GLY B 1 154 ? -5.363 -5.449 13.086 1 98.88 154 GLY B CA 1
ATOM 3529 C C . GLY B 1 154 ? -4.727 -6.172 11.914 1 98.88 154 GLY B C 1
ATOM 3530 O O . GLY B 1 154 ? -4.758 -5.684 10.781 1 98.88 154 GLY B O 1
ATOM 3531 N N . SER B 1 155 ? -4.176 -7.355 12.133 1 98.94 155 SER B N 1
ATOM 3532 C CA . SER B 1 155 ? -3.541 -8.086 11.039 1 98.94 155 SER B CA 1
ATOM 3533 C C . SER B 1 155 ? -4.566 -8.523 10 1 98.94 155 SER B C 1
ATOM 3535 O O . SER B 1 155 ? -5.723 -8.797 10.328 1 98.94 155 SER B O 1
ATOM 3537 N N . VAL B 1 156 ? -4.129 -8.461 8.719 1 99 156 VAL B N 1
ATOM 3538 C CA . VAL B 1 156 ? -4.996 -8.781 7.586 1 99 156 VAL B CA 1
ATOM 3539 C C . VAL B 1 156 ? -4.438 -9.969 6.816 1 99 156 VAL B C 1
ATOM 3541 O O . VAL B 1 156 ? -3.318 -9.914 6.301 1 99 156 VAL B O 1
ATOM 3544 N N . LEU B 1 157 ? -5.195 -11.055 6.695 1 98.94 157 LEU B N 1
ATOM 3545 C CA . LEU B 1 157 ? -4.82 -12.258 5.953 1 98.94 157 LEU B CA 1
ATOM 3546 C C . LEU B 1 157 ? -5.707 -12.438 4.727 1 98.94 157 LEU B C 1
ATOM 3548 O O . LEU B 1 157 ? -6.93 -12.539 4.852 1 98.94 157 LEU B O 1
ATOM 3552 N N . GLY B 1 158 ? -5.031 -12.414 3.588 1 98.81 158 GLY B N 1
ATOM 3553 C CA . GLY B 1 158 ? -5.773 -12.805 2.402 1 98.81 158 GLY B CA 1
ATOM 3554 C C . GLY B 1 158 ? -6.035 -11.656 1.451 1 98.81 158 GLY B C 1
ATOM 3555 O O . GLY B 1 158 ? -6.871 -11.766 0.549 1 98.81 158 GLY B O 1
ATOM 3556 N N . ALA B 1 159 ? -5.434 -10.492 1.641 1 98.56 159 ALA B N 1
ATOM 3557 C CA . ALA B 1 159 ? -5.555 -9.422 0.655 1 98.56 159 ALA B CA 1
ATOM 3558 C C . ALA B 1 159 ? -5 -9.852 -0.699 1 98.56 159 ALA B C 1
ATOM 3560 O O . ALA B 1 159 ? -4.371 -10.906 -0.81 1 98.56 159 ALA B O 1
ATOM 3561 N N . ASP B 1 160 ? -5.223 -9.055 -1.717 1 98.12 160 ASP B N 1
ATOM 3562 C CA . ASP B 1 160 ? -4.906 -9.43 -3.092 1 98.12 160 ASP B CA 1
ATOM 3563 C C . ASP B 1 160 ? -3.414 -9.266 -3.373 1 98.12 160 ASP B C 1
ATOM 3565 O O . ASP B 1 160 ? -2.742 -8.445 -2.744 1 98.12 160 ASP B O 1
ATOM 3569 N N . ALA B 1 161 ? -3.016 -10.016 -4.352 1 98 161 ALA B N 1
ATOM 3570 C CA . ALA B 1 161 ? -1.667 -9.852 -4.895 1 98 161 ALA B CA 1
ATOM 3571 C C . ALA B 1 161 ? -1.507 -8.5 -5.582 1 98 161 ALA B C 1
ATOM 3573 O O . ALA B 1 161 ? -2.434 -8.016 -6.23 1 98 161 ALA B O 1
ATOM 3574 N N . PHE B 1 162 ? -0.403 -7.891 -5.328 1 98.12 162 PHE B N 1
ATOM 3575 C CA . PHE B 1 162 ? -0.027 -6.691 -6.066 1 98.12 162 PHE B CA 1
ATOM 3576 C C . PHE B 1 162 ? 0.547 -7.051 -7.43 1 98.12 162 PHE B C 1
ATOM 3578 O O . PHE B 1 162 ? 1.761 -6.98 -7.641 1 98.12 162 PHE B O 1
ATOM 3585 N N . TYR B 1 163 ? -0.291 -7.453 -8.32 1 96.75 163 TYR B N 1
ATOM 3586 C CA . TYR B 1 163 ? 0.061 -7.988 -9.633 1 96.75 163 TYR B CA 1
ATOM 3587 C C . TYR B 1 163 ? -0.809 -7.375 -10.727 1 96.75 163 TYR B C 1
ATOM 3589 O O . TYR B 1 163 ? -2.008 -7.656 -10.805 1 96.75 163 TYR B O 1
ATOM 3597 N N . TYR B 1 164 ? -0.109 -6.582 -11.594 1 96.69 164 TYR B N 1
ATOM 3598 C CA . TYR B 1 164 ? -0.847 -5.828 -12.594 1 96.69 164 TYR B CA 1
ATOM 3599 C C . TYR B 1 164 ? -0.175 -5.934 -13.961 1 96.69 164 TYR B C 1
ATOM 3601 O O . TYR B 1 164 ? 1.054 -5.922 -14.055 1 96.69 164 TYR B O 1
ATOM 3609 N N . LYS B 1 165 ? -0.994 -6.047 -14.953 1 95.69 165 LYS B N 1
ATOM 3610 C CA . LYS B 1 165 ? -0.538 -5.91 -16.328 1 95.69 165 LYS B CA 1
ATOM 3611 C C . LYS B 1 165 ? -0.844 -4.52 -16.875 1 95.69 165 LYS B C 1
ATOM 3613 O O . LYS B 1 165 ? -1.99 -4.07 -16.844 1 95.69 165 LYS B O 1
ATOM 3618 N N . LYS B 1 166 ? 0.195 -3.871 -17.359 1 93.56 166 LYS B N 1
ATOM 3619 C CA . LYS B 1 166 ? -0.002 -2.543 -17.938 1 93.56 166 LYS B CA 1
ATOM 3620 C C . LYS B 1 166 ? -0.75 -2.625 -19.266 1 93.56 166 LYS B C 1
ATOM 3622 O O . LYS B 1 166 ? -0.429 -3.461 -20.109 1 93.56 166 LYS B O 1
ATOM 3627 N N . ARG B 1 167 ? -1.772 -1.83 -19.344 1 94.38 167 ARG B N 1
ATOM 3628 C CA . ARG B 1 167 ? -2.543 -1.646 -20.562 1 94.38 167 ARG B CA 1
ATOM 3629 C C . ARG B 1 167 ? -2.496 -0.194 -21.031 1 94.38 167 ARG B C 1
ATOM 3631 O O . ARG B 1 167 ? -1.963 0.669 -20.328 1 94.38 167 ARG B O 1
ATOM 3638 N N . GLU B 1 168 ? -3.008 0.053 -22.281 1 89.94 168 GLU B N 1
ATOM 3639 C CA . GLU B 1 168 ? -3.059 1.419 -22.797 1 89.94 168 GLU B CA 1
ATOM 3640 C C . GLU B 1 168 ? -3.9 2.316 -21.891 1 89.94 168 GLU B C 1
ATOM 3642 O O . GLU B 1 168 ? -3.512 3.447 -21.594 1 89.94 168 GLU B O 1
ATOM 3647 N N . ASP B 1 169 ? -4.938 1.803 -21.312 1 89.94 169 ASP B N 1
ATOM 3648 C CA . ASP B 1 169 ? -5.898 2.619 -20.578 1 89.94 169 ASP B CA 1
ATOM 3649 C C . ASP B 1 169 ? -5.699 2.482 -19.078 1 89.94 169 ASP B C 1
ATOM 3651 O O . ASP B 1 169 ? -6.441 3.072 -18.281 1 89.94 169 ASP B O 1
ATOM 3655 N N . GLY B 1 170 ? -4.664 1.724 -18.703 1 92.44 170 GLY B N 1
ATOM 3656 C CA . GLY B 1 170 ? -4.477 1.547 -17.266 1 92.44 170 GLY B CA 1
ATOM 3657 C C . GLY B 1 170 ? -3.883 0.197 -16.906 1 92.44 170 GLY B C 1
ATOM 3658 O O . GLY B 1 170 ? -2.947 -0.271 -17.562 1 92.44 170 GLY B O 1
ATOM 3659 N N . PHE B 1 171 ? -4.355 -0.378 -15.711 1 95.88 171 PHE B N 1
ATOM 3660 C CA . PHE B 1 171 ? -3.826 -1.644 -15.219 1 95.88 171 PHE B CA 1
ATOM 3661 C C . PHE B 1 171 ? -4.922 -2.699 -15.148 1 95.88 171 PHE B C 1
ATOM 3663 O O . PHE B 1 171 ? -6.02 -2.43 -14.656 1 95.88 171 PHE B O 1
ATOM 3670 N N . ASP B 1 172 ? -4.574 -3.879 -15.719 1 95.88 172 ASP B N 1
ATOM 3671 C CA . ASP B 1 172 ? -5.367 -5.062 -15.383 1 95.88 172 ASP B CA 1
ATOM 3672 C C . ASP B 1 172 ? -4.781 -5.793 -14.18 1 95.88 172 ASP B C 1
ATOM 3674 O O . ASP B 1 172 ? -3.604 -6.152 -14.18 1 95.88 172 ASP B O 1
ATOM 3678 N N . GLN B 1 173 ? -5.621 -5.961 -13.273 1 96.88 173 GLN B N 1
ATOM 3679 C CA . GLN B 1 173 ? -5.18 -6.738 -12.117 1 96.88 173 GLN B CA 1
ATOM 3680 C C . GLN B 1 173 ? -5.254 -8.234 -12.398 1 96.88 173 GLN B C 1
ATOM 3682 O O . GLN B 1 173 ? -6.223 -8.711 -12.992 1 96.88 173 GLN B O 1
ATOM 3687 N N . LEU B 1 174 ? -4.191 -8.961 -12.102 1 97.06 174 LEU B N 1
ATOM 3688 C CA . LEU B 1 174 ? -4.359 -10.406 -12.023 1 97.06 174 LEU B CA 1
ATOM 3689 C C . LEU B 1 174 ? -5.117 -10.805 -10.758 1 97.06 174 LEU B C 1
ATOM 3691 O O . LEU B 1 174 ? -4.602 -10.656 -9.648 1 97.06 174 LEU B O 1
ATOM 3695 N N . LEU B 1 175 ? -6.289 -11.273 -10.898 1 97.12 175 LEU B N 1
ATOM 3696 C CA . LEU B 1 175 ? -7.164 -11.57 -9.766 1 97.12 175 LEU B CA 1
ATOM 3697 C C . LEU B 1 175 ? -6.586 -12.695 -8.922 1 97.12 175 LEU B C 1
ATOM 3699 O O . LEU B 1 175 ? -6.066 -13.68 -9.453 1 97.12 175 LEU B O 1
ATOM 3703 N N . SER B 1 176 ? -6.691 -12.5 -7.598 1 97 176 SER B N 1
ATOM 3704 C CA . SER B 1 176 ? -6.164 -13.492 -6.66 1 97 176 SER B CA 1
ATOM 3705 C C . SER B 1 176 ? -7.238 -14.5 -6.262 1 97 176 SER B C 1
ATOM 3707 O O . SER B 1 176 ? -8.25 -14.133 -5.668 1 97 176 SER B O 1
ATOM 3709 N N . GLY B 1 177 ? -6.996 -15.75 -6.586 1 95.38 177 GLY B N 1
ATOM 3710 C CA . GLY B 1 177 ? -7.934 -16.797 -6.227 1 95.38 177 GLY B CA 1
ATOM 3711 C C . GLY B 1 177 ? -7.328 -17.859 -5.328 1 95.38 177 GLY B C 1
ATOM 3712 O O . 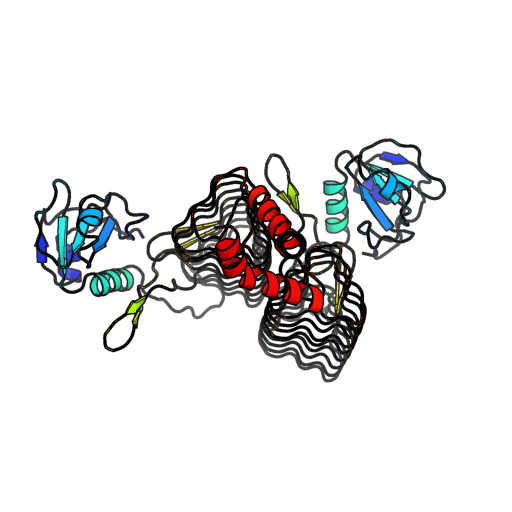GLY B 1 177 ? -7.961 -18.875 -5.043 1 95.38 177 GLY B O 1
ATOM 3713 N N . GLY B 1 178 ? -6.109 -17.641 -4.938 1 96.62 178 GLY B N 1
ATOM 3714 C CA . GLY B 1 178 ? -5.438 -18.594 -4.066 1 96.62 178 GLY B CA 1
ATOM 3715 C C . GLY B 1 178 ? -5.812 -18.438 -2.607 1 96.62 178 GLY B C 1
ATOM 3716 O O . GLY B 1 178 ? -6.938 -18.047 -2.291 1 96.62 178 GLY B O 1
ATOM 3717 N N . ARG B 1 179 ? -4.891 -19.078 -1.709 1 97.81 179 ARG B N 1
ATOM 3718 C CA . ARG B 1 179 ? -5.211 -19.062 -0.285 1 97.81 179 ARG B CA 1
ATOM 3719 C C . ARG B 1 179 ? -4.004 -18.625 0.543 1 97.81 179 ARG B C 1
ATOM 3721 O O . ARG B 1 179 ? -2.891 -18.547 0.025 1 97.81 179 ARG B O 1
ATOM 3728 N N . VAL B 1 180 ? -4.375 -18.203 1.77 1 98.88 180 VAL B N 1
ATOM 3729 C CA . VAL B 1 180 ? -3.387 -18.141 2.84 1 98.88 180 VAL B CA 1
ATOM 3730 C C . VAL B 1 180 ? -3.479 -19.391 3.699 1 98.88 180 VAL B C 1
ATOM 3732 O O . VAL B 1 180 ? -4.57 -19.812 4.09 1 98.88 180 VAL B O 1
ATOM 3735 N N . VAL B 1 181 ? -2.312 -19.969 3.992 1 98.94 181 VAL B N 1
ATOM 3736 C CA . VAL B 1 181 ? -2.258 -21.156 4.852 1 98.94 181 VAL B CA 1
ATOM 3737 C C . VAL B 1 181 ? -1.272 -20.922 5.992 1 98.94 181 VAL B C 1
ATOM 3739 O O . VAL B 1 181 ? -0.07 -20.766 5.762 1 98.94 181 VAL B O 1
ATOM 3742 N N . ILE B 1 182 ? -1.801 -20.844 7.207 1 98.94 182 ILE B N 1
ATOM 3743 C CA . ILE B 1 182 ? -1.01 -20.703 8.422 1 98.94 182 ILE B CA 1
ATOM 3744 C C . ILE B 1 182 ? -0.923 -22.047 9.148 1 98.94 182 ILE B C 1
ATOM 3746 O O . ILE B 1 182 ? -1.946 -22.625 9.516 1 98.94 182 ILE B O 1
ATOM 3750 N N . LYS B 1 183 ? 0.29 -22.547 9.367 1 98.94 183 LYS B N 1
ATOM 3751 C CA . LYS B 1 183 ? 0.468 -23.859 10.008 1 98.94 183 LYS B CA 1
ATOM 3752 C C . LYS B 1 183 ? 0.397 -23.734 11.523 1 98.94 183 LYS B C 1
ATOM 3754 O O . LYS B 1 183 ? 0.174 -22.641 12.055 1 98.94 183 LYS B O 1
ATOM 3759 N N . ASP B 1 184 ? 0.568 -24.938 12.227 1 98.94 184 ASP B N 1
ATOM 3760 C CA . ASP B 1 184 ? 0.406 -25.016 13.672 1 98.94 184 ASP B CA 1
ATOM 3761 C C . ASP B 1 184 ? 1.477 -24.188 14.391 1 98.94 184 ASP B C 1
ATOM 3763 O O . ASP B 1 184 ? 2.609 -24.094 13.914 1 98.94 184 ASP B O 1
ATOM 3767 N N . ASN B 1 185 ? 1.109 -23.578 15.492 1 98.94 185 ASN B N 1
ATOM 3768 C CA . ASN B 1 185 ? 2.027 -22.953 16.438 1 98.94 185 ASN B CA 1
ATOM 3769 C C . ASN B 1 185 ? 2.674 -21.703 15.844 1 98.94 185 ASN B C 1
ATOM 3771 O O . ASN B 1 185 ? 3.781 -21.328 16.234 1 98.94 185 ASN B O 1
ATOM 3775 N N . VAL B 1 186 ? 2.078 -21.125 14.883 1 98.94 186 VAL B N 1
ATOM 3776 C CA . VAL B 1 186 ? 2.561 -19.875 14.305 1 98.94 186 VAL B CA 1
ATOM 3777 C C . VAL B 1 186 ? 2.088 -18.703 15.156 1 98.94 186 VAL B C 1
ATOM 3779 O O . VAL B 1 186 ? 0.988 -18.734 15.711 1 98.94 186 VAL B O 1
ATOM 3782 N N . GLY B 1 187 ? 2.879 -17.719 15.32 1 98.94 187 GLY B N 1
ATOM 3783 C CA . GLY B 1 187 ? 2.537 -16.438 15.906 1 98.94 187 GLY B CA 1
ATOM 3784 C C . GLY B 1 187 ? 2.643 -15.281 14.922 1 98.94 187 GLY B C 1
ATOM 3785 O O . GLY B 1 187 ? 3.674 -15.109 14.273 1 98.94 187 GLY B O 1
ATOM 3786 N N . ILE B 1 188 ? 1.626 -14.508 14.781 1 98.94 188 ILE B N 1
ATOM 3787 C CA . ILE B 1 188 ? 1.601 -13.344 13.898 1 98.94 188 ILE B CA 1
ATOM 3788 C C . ILE B 1 188 ? 1.399 -12.078 14.719 1 98.94 188 ILE B C 1
ATOM 3790 O O . ILE B 1 188 ? 0.399 -11.938 15.43 1 98.94 188 ILE B O 1
ATOM 3794 N N . GLY B 1 189 ? 2.283 -11.148 14.633 1 98.94 189 GLY B N 1
ATOM 3795 C CA . GLY B 1 189 ? 2.215 -9.891 15.359 1 98.94 189 GLY B CA 1
ATOM 3796 C C . GLY B 1 189 ? 1.115 -8.977 14.867 1 98.94 189 GLY B C 1
ATOM 3797 O O . GLY B 1 189 ? 0.282 -9.383 14.055 1 98.94 189 GLY B O 1
ATOM 3798 N N . ALA B 1 190 ? 1.068 -7.73 15.453 1 98.94 190 ALA B N 1
ATOM 3799 C CA . ALA B 1 190 ? 0.025 -6.758 15.125 1 98.94 190 ALA B CA 1
ATOM 3800 C C . ALA B 1 190 ? 0.306 -6.074 13.797 1 98.94 190 ALA B C 1
ATOM 3802 O O . ALA B 1 190 ? 1.462 -5.805 13.461 1 98.94 190 ALA B O 1
ATOM 3803 N N . LEU B 1 191 ? -0.836 -5.859 13.055 1 98.94 191 LEU B N 1
ATOM 3804 C CA . LEU B 1 191 ? -0.817 -5.039 11.852 1 98.94 191 LEU B CA 1
ATOM 3805 C C . LEU B 1 191 ? 0.08 -5.656 10.781 1 98.94 191 LEU B C 1
ATOM 3807 O O . LEU B 1 191 ? 0.805 -4.941 10.086 1 98.94 191 LEU B O 1
ATOM 3811 N N . CYS B 1 192 ? 0.116 -6.996 10.711 1 98.94 192 CYS B N 1
ATOM 3812 C CA . CYS B 1 192 ? 0.76 -7.707 9.609 1 98.94 192 CYS B CA 1
ATOM 3813 C C . CYS B 1 192 ? -0.184 -7.848 8.422 1 98.94 192 CYS B C 1
ATOM 3815 O O . CYS B 1 192 ? -1.404 -7.801 8.586 1 98.94 192 CYS B O 1
ATOM 3817 N N . THR B 1 193 ? 0.384 -7.922 7.242 1 98.94 193 THR B N 1
ATOM 3818 C CA . THR B 1 193 ? -0.377 -8.258 6.043 1 98.94 193 THR B CA 1
ATOM 3819 C C . THR B 1 193 ? 0.202 -9.492 5.363 1 98.94 193 THR B C 1
ATOM 3821 O O . THR B 1 193 ? 1.415 -9.586 5.168 1 98.94 193 THR B O 1
ATOM 3824 N N . ILE B 1 194 ? -0.652 -10.438 5.051 1 98.94 194 ILE B N 1
ATOM 3825 C CA . ILE B 1 194 ? -0.292 -11.641 4.316 1 98.94 194 ILE B CA 1
ATOM 3826 C C . ILE B 1 194 ? -1.216 -11.805 3.109 1 98.94 194 ILE B C 1
ATOM 3828 O O . ILE B 1 194 ? -2.4 -12.117 3.266 1 98.94 194 ILE B O 1
ATOM 3832 N N . ASP B 1 195 ? -0.677 -11.625 1.928 1 98.88 195 ASP B N 1
ATOM 3833 C CA . ASP B 1 195 ? -1.48 -11.727 0.713 1 98.88 195 ASP B CA 1
ATOM 3834 C C . ASP B 1 195 ? -1.764 -13.18 0.359 1 98.88 195 ASP B C 1
ATOM 3836 O O . ASP B 1 195 ? -0.904 -14.047 0.536 1 98.88 195 ASP B O 1
ATOM 3840 N N . LYS B 1 196 ? -2.936 -13.398 -0.115 1 98.56 196 LYS B N 1
ATOM 3841 C CA . LYS B 1 196 ? -3.191 -14.727 -0.661 1 98.56 196 LYS B CA 1
ATOM 3842 C C . LYS B 1 196 ? -2.445 -14.938 -1.977 1 98.56 196 LYS B C 1
ATOM 3844 O O . LYS B 1 196 ? -2.076 -13.969 -2.645 1 98.56 196 LYS B O 1
ATOM 3849 N N . GLY B 1 197 ? -2.238 -16.172 -2.283 1 97.25 197 GLY B N 1
ATOM 3850 C CA . GLY B 1 197 ? -1.641 -16.484 -3.572 1 97.25 197 GLY B CA 1
ATOM 3851 C C . GLY B 1 197 ? -2.521 -16.094 -4.746 1 97.25 197 GLY B C 1
ATOM 3852 O O . GLY B 1 197 ? -3.738 -15.969 -4.602 1 97.25 197 GLY B O 1
ATOM 3853 N N . VAL B 1 198 ? -1.924 -15.852 -5.891 1 95 198 VAL B N 1
ATOM 3854 C CA . VAL B 1 198 ? -2.705 -15.578 -7.094 1 95 198 VAL B CA 1
ATOM 3855 C C . VAL B 1 198 ? -3.582 -16.781 -7.422 1 95 198 VAL B C 1
ATOM 3857 O O . VAL B 1 198 ? -4.797 -16.656 -7.59 1 95 198 VAL B O 1
ATOM 3860 N N . SER B 1 199 ? -2.934 -17.938 -7.52 1 92.75 199 SER B N 1
ATOM 3861 C CA . SER B 1 199 ? -3.678 -19.188 -7.699 1 92.75 199 SER B CA 1
ATOM 3862 C C . SER B 1 199 ? -3.203 -20.266 -6.727 1 92.75 199 SER B C 1
ATOM 3864 O O . SER B 1 199 ? -3.898 -21.25 -6.504 1 92.75 199 SER B O 1
ATOM 3866 N N . GLY B 1 200 ? -2.113 -20.031 -6.199 1 94.06 200 GLY B N 1
ATOM 3867 C CA . GLY B 1 200 ? -1.562 -20.969 -5.223 1 94.06 200 GLY B CA 1
ATOM 3868 C C . GLY B 1 200 ? -1.747 -20.5 -3.791 1 94.06 200 GLY B C 1
ATOM 3869 O O . GLY B 1 200 ? -2.699 -19.797 -3.48 1 94.06 200 GLY B O 1
ATOM 3870 N N . ASP B 1 201 ? -0.859 -21.078 -2.9 1 97.12 201 ASP B N 1
ATOM 3871 C CA . ASP B 1 201 ? -0.961 -20.75 -1.481 1 97.12 201 ASP B CA 1
ATOM 3872 C C . ASP B 1 201 ? 0.204 -19.859 -1.04 1 97.12 201 ASP B C 1
ATOM 3874 O O . ASP B 1 201 ? 1.337 -20.047 -1.488 1 97.12 201 ASP B O 1
ATOM 3878 N N . THR B 1 202 ? -0.082 -18.828 -0.272 1 98.62 202 THR B N 1
ATOM 3879 C CA . THR B 1 202 ? 0.923 -18.234 0.6 1 98.62 202 THR B CA 1
ATOM 3880 C C . THR B 1 202 ? 0.981 -18.969 1.938 1 98.62 202 THR B C 1
ATOM 3882 O O . THR B 1 202 ? -0.034 -19.094 2.625 1 98.62 202 THR B O 1
ATOM 3885 N N . ILE B 1 203 ? 2.193 -19.422 2.305 1 98.94 203 ILE B N 1
ATOM 3886 C CA . ILE B 1 203 ? 2.27 -20.375 3.41 1 98.94 203 ILE B CA 1
ATOM 3887 C C . ILE B 1 203 ? 3.215 -19.828 4.484 1 98.94 203 ILE B C 1
ATOM 3889 O O . ILE B 1 203 ? 4.316 -19.375 4.18 1 98.94 203 ILE B O 1
ATOM 3893 N N . ILE B 1 204 ? 2.756 -19.828 5.73 1 99 204 ILE B N 1
ATOM 3894 C CA . ILE B 1 204 ? 3.621 -19.641 6.891 1 99 204 ILE B CA 1
ATOM 3895 C C . ILE B 1 204 ? 3.807 -20.969 7.625 1 99 204 ILE B C 1
ATOM 3897 O O . ILE B 1 204 ? 2.844 -21.531 8.156 1 99 204 ILE B O 1
ATOM 3901 N N . GLY B 1 205 ? 5.027 -21.422 7.738 1 98.94 205 GLY B N 1
ATOM 3902 C CA . GLY B 1 205 ? 5.324 -22.766 8.234 1 98.94 205 GLY B CA 1
ATOM 3903 C C . GLY B 1 205 ? 5.207 -22.875 9.742 1 98.94 205 GLY B C 1
ATOM 3904 O O . GLY B 1 205 ? 5.246 -21.875 10.453 1 98.94 205 GLY B O 1
ATOM 3905 N N . GLU B 1 206 ? 5.191 -24.141 10.188 1 98.94 206 GLU B N 1
ATOM 3906 C CA . GLU B 1 206 ? 4.926 -24.484 11.578 1 98.94 206 GLU B CA 1
ATOM 3907 C C . GLU B 1 206 ? 5.945 -23.828 12.516 1 98.94 206 GLU B C 1
ATOM 3909 O O . GLU B 1 206 ? 7.152 -23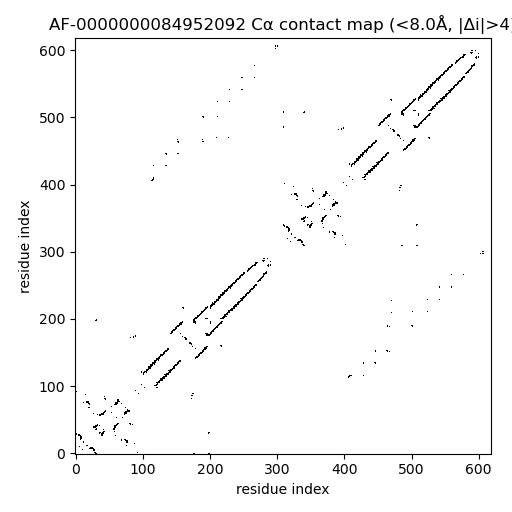.906 12.273 1 98.94 206 GLU B O 1
ATOM 3914 N N . GLY B 1 207 ? 5.453 -23.141 13.508 1 98.88 207 GLY B N 1
ATOM 3915 C CA . GLY B 1 207 ? 6.312 -22.625 14.562 1 98.88 207 GLY B CA 1
ATOM 3916 C C . GLY B 1 207 ? 6.938 -21.281 14.227 1 98.88 207 GLY B C 1
ATOM 3917 O O . GLY B 1 207 ? 7.613 -20.688 15.062 1 98.88 207 GLY B O 1
ATOM 3918 N N . THR B 1 208 ? 6.746 -20.781 13.047 1 98.94 208 THR B N 1
ATOM 3919 C CA . THR B 1 208 ? 7.293 -19.5 12.617 1 98.94 208 THR B CA 1
ATOM 3920 C C . THR B 1 208 ? 6.621 -18.359 13.359 1 98.94 208 THR B C 1
ATOM 3922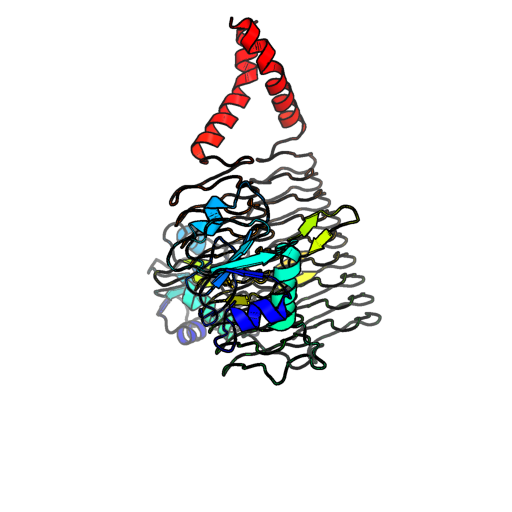 O O . THR B 1 208 ? 5.426 -18.406 13.656 1 98.94 208 THR B O 1
ATOM 3925 N N . LYS B 1 209 ? 7.434 -17.359 13.711 1 98.94 209 LYS B N 1
ATOM 3926 C CA . LYS B 1 209 ? 6.961 -16.172 14.422 1 98.94 209 LYS B CA 1
ATOM 3927 C C . LYS B 1 209 ? 7.211 -14.906 13.602 1 98.94 209 LYS B C 1
ATOM 3929 O O . LYS B 1 209 ? 8.328 -14.672 13.133 1 98.94 209 LYS B O 1
ATOM 3934 N N . LEU B 1 210 ? 6.195 -14.156 13.375 1 98.94 210 LEU B N 1
ATOM 3935 C CA . LEU B 1 210 ? 6.289 -12.828 12.781 1 98.94 210 LEU B CA 1
ATOM 3936 C C . LEU B 1 210 ? 6.098 -11.742 13.836 1 98.94 210 LEU B C 1
ATOM 3938 O O . LEU B 1 210 ? 5.113 -11.766 14.586 1 98.94 210 LEU B O 1
ATOM 3942 N N . ASP B 1 211 ? 6.992 -10.805 13.906 1 98.88 211 ASP B N 1
ATOM 3943 C CA . ASP B 1 211 ? 6.82 -9.609 14.727 1 98.88 211 ASP B CA 1
ATOM 3944 C C . ASP B 1 211 ? 5.777 -8.672 14.117 1 98.88 211 ASP B C 1
ATOM 3946 O O . ASP B 1 211 ? 5.023 -9.07 13.227 1 98.88 211 ASP B O 1
ATOM 3950 N N . ASN B 1 212 ? 5.668 -7.379 14.695 1 98.94 212 ASN B N 1
ATOM 3951 C CA . ASN B 1 212 ? 4.648 -6.434 14.258 1 98.94 212 ASN B CA 1
ATOM 3952 C C . ASN B 1 212 ? 4.996 -5.824 12.898 1 98.94 212 ASN B C 1
ATOM 3954 O O . ASN B 1 212 ? 6.172 -5.594 12.602 1 98.94 212 ASN B O 1
ATOM 3958 N N . GLN B 1 213 ? 3.893 -5.566 12.031 1 98.88 213 GLN B N 1
ATOM 3959 C CA . GLN B 1 213 ? 4.012 -4.766 10.812 1 98.88 213 GLN B CA 1
ATOM 3960 C C . GLN B 1 213 ? 4.879 -5.465 9.773 1 98.88 213 GLN B C 1
ATOM 3962 O O . GLN B 1 213 ? 5.633 -4.812 9.047 1 98.88 213 GLN B O 1
ATOM 3967 N N . VAL B 1 214 ? 4.844 -6.844 9.758 1 98.94 214 VAL B N 1
ATOM 3968 C CA . VAL B 1 214 ? 5.48 -7.633 8.711 1 98.94 214 VAL B CA 1
ATOM 3969 C C . VAL B 1 214 ? 4.531 -7.781 7.52 1 98.94 214 VAL B C 1
ATOM 3971 O O . VAL B 1 214 ? 3.33 -7.992 7.703 1 98.94 214 VAL B O 1
ATOM 3974 N N . HIS B 1 215 ? 5.062 -7.633 6.293 1 98.94 215 HIS B N 1
ATOM 3975 C CA . HIS B 1 215 ? 4.309 -7.902 5.074 1 98.94 215 HIS B CA 1
ATOM 3976 C C . HIS B 1 215 ? 4.836 -9.148 4.367 1 98.94 215 HIS B C 1
ATOM 3978 O O . HIS B 1 215 ? 6.043 -9.297 4.176 1 98.94 215 HIS B O 1
ATOM 3984 N N . VAL B 1 216 ? 3.914 -10.039 3.998 1 98.94 216 VAL B N 1
ATOM 3985 C CA . VAL B 1 216 ? 4.246 -11.234 3.225 1 98.94 216 VAL B CA 1
ATOM 3986 C C . VAL B 1 216 ? 3.48 -11.219 1.903 1 98.94 216 VAL B C 1
ATOM 3988 O O . VAL B 1 216 ? 2.25 -11.305 1.889 1 98.94 216 VAL B O 1
ATOM 3991 N N . GLY B 1 217 ? 4.238 -11.164 0.781 1 98.81 217 GLY B N 1
ATOM 3992 C CA . GLY B 1 217 ? 3.643 -11.086 -0.545 1 98.81 217 GLY B CA 1
ATOM 3993 C C . GLY B 1 217 ? 3.047 -12.406 -1.007 1 98.81 217 GLY B C 1
ATOM 3994 O O . GLY B 1 217 ? 3.252 -13.438 -0.372 1 98.81 217 GLY B O 1
ATOM 3995 N N . HIS B 1 218 ? 2.359 -12.352 -2.082 1 98.38 218 HIS B N 1
ATOM 3996 C CA . HIS B 1 218 ? 1.582 -13.461 -2.617 1 98.38 218 HIS B CA 1
ATOM 3997 C C . HIS B 1 218 ? 2.484 -14.633 -3.002 1 98.38 218 HIS B C 1
ATOM 3999 O O . HIS B 1 218 ? 3.607 -14.43 -3.471 1 98.38 218 HIS B O 1
ATOM 4005 N N . ASP B 1 219 ? 2.018 -15.898 -2.814 1 97.69 219 ASP B N 1
ATOM 4006 C CA . ASP B 1 219 ? 2.631 -17.141 -3.27 1 97.69 219 ASP B CA 1
ATOM 4007 C C . ASP B 1 219 ? 3.967 -17.391 -2.568 1 97.69 219 ASP B C 1
ATOM 4009 O O . ASP B 1 219 ? 4.746 -18.25 -2.986 1 97.69 219 ASP B O 1
ATOM 4013 N N . THR B 1 220 ? 4.238 -16.578 -1.547 1 98.62 220 THR B N 1
ATOM 4014 C CA . THR B 1 220 ? 5.449 -16.75 -0.752 1 98.62 220 THR B CA 1
ATOM 4015 C C . THR B 1 220 ? 5.293 -17.906 0.233 1 98.62 220 THR B C 1
ATOM 4017 O O . THR B 1 220 ? 4.234 -18.078 0.839 1 98.62 220 THR B O 1
ATOM 4020 N N . VAL B 1 221 ? 6.375 -18.672 0.328 1 98.69 221 VAL B N 1
ATOM 4021 C CA . VAL B 1 221 ? 6.414 -19.812 1.251 1 98.69 221 VAL B CA 1
ATOM 4022 C C . VAL B 1 221 ? 7.492 -19.578 2.307 1 98.69 221 VAL B C 1
ATOM 4024 O O . VAL B 1 221 ? 8.68 -19.516 1.986 1 98.69 221 VAL B O 1
ATOM 4027 N N . ILE B 1 222 ? 7.086 -19.406 3.566 1 98.94 222 ILE B N 1
ATOM 4028 C CA . ILE B 1 222 ? 8.008 -19.312 4.695 1 98.94 222 ILE B CA 1
ATOM 4029 C C . ILE B 1 222 ? 8.055 -20.641 5.441 1 98.94 222 ILE B C 1
ATOM 4031 O O . ILE B 1 222 ? 7.016 -21.172 5.828 1 98.94 222 ILE B O 1
ATOM 4035 N N . GLY B 1 223 ? 9.211 -21.156 5.645 1 98.88 223 GLY B N 1
ATOM 4036 C CA . GLY B 1 223 ? 9.414 -22.469 6.25 1 98.88 223 GLY B CA 1
ATOM 4037 C C . GLY B 1 223 ? 9.102 -22.5 7.734 1 98.88 223 GLY B C 1
ATOM 4038 O O . GLY B 1 223 ? 8.398 -21.625 8.242 1 98.88 223 GLY B O 1
ATOM 4039 N N . LYS B 1 224 ? 9.656 -23.609 8.414 1 98.88 224 LYS B N 1
ATOM 4040 C CA . LYS B 1 224 ? 9.391 -23.844 9.836 1 98.88 224 LYS B CA 1
ATOM 4041 C C . LYS B 1 224 ? 10.391 -23.094 10.711 1 98.88 224 LYS B C 1
ATOM 4043 O O . LYS B 1 224 ? 11.555 -22.938 10.336 1 98.88 224 LYS B O 1
ATOM 4048 N N . LYS B 1 225 ? 9.898 -22.641 11.875 1 98.88 225 LYS B N 1
ATOM 4049 C CA . LYS B 1 225 ? 10.742 -22.109 12.945 1 98.88 225 LYS B CA 1
ATOM 4050 C C . LYS B 1 225 ? 11.562 -20.922 12.461 1 98.88 225 LYS B C 1
ATOM 4052 O O . LYS B 1 225 ? 12.766 -20.844 12.727 1 98.88 225 LYS B O 1
ATOM 4057 N N . CYS B 1 226 ? 10.945 -20.094 11.695 1 98.94 226 CYS B N 1
ATOM 4058 C CA . CYS B 1 226 ? 11.578 -18.844 11.297 1 98.94 226 CYS B CA 1
ATOM 4059 C C . CYS B 1 226 ? 11.234 -17.734 12.281 1 98.94 226 CYS B C 1
ATOM 4061 O O . CYS B 1 226 ? 10.195 -17.781 12.938 1 98.94 226 CYS B O 1
ATOM 4063 N N . LEU B 1 227 ? 12.133 -16.797 12.43 1 98.94 227 LEU B N 1
ATOM 4064 C CA . LEU B 1 227 ? 11.93 -15.555 13.164 1 98.94 227 LEU B CA 1
ATOM 4065 C C . LEU B 1 227 ? 12.031 -14.352 12.242 1 98.94 227 LEU B C 1
ATOM 4067 O O . LEU B 1 227 ? 13.094 -14.086 11.672 1 98.94 227 LEU B O 1
ATOM 4071 N N . ILE B 1 228 ? 10.969 -13.609 12.141 1 98.94 228 ILE B N 1
ATOM 4072 C CA . ILE B 1 228 ? 10.93 -12.445 11.258 1 98.94 228 ILE B CA 1
ATOM 4073 C C . ILE B 1 228 ? 10.602 -11.195 12.07 1 98.94 228 ILE B C 1
ATOM 4075 O O . ILE B 1 228 ? 9.484 -11.062 12.578 1 98.94 228 ILE B O 1
ATOM 4079 N N . ALA B 1 229 ? 11.516 -10.273 12.086 1 98.88 229 ALA B N 1
ATOM 4080 C CA . ALA B 1 229 ? 11.391 -9.094 12.945 1 98.88 229 ALA B CA 1
ATOM 4081 C C . ALA B 1 229 ? 10.562 -8.008 12.266 1 98.88 229 ALA B C 1
ATOM 4083 O O . ALA B 1 229 ? 10.25 -8.109 11.078 1 98.88 229 ALA B O 1
ATOM 4084 N N . SER B 1 230 ? 10.281 -6.984 13.031 1 98.81 230 SER B N 1
ATOM 4085 C CA . SER B 1 230 ? 9.281 -5.977 12.688 1 98.81 230 SER B CA 1
ATOM 4086 C C . SER B 1 230 ? 9.656 -5.242 11.398 1 98.81 230 SER B C 1
ATOM 4088 O O . SER B 1 230 ? 10.836 -5.023 11.125 1 98.81 230 SER B O 1
ATOM 4090 N N . GLN B 1 231 ? 8.555 -4.883 10.641 1 98.69 231 GLN B N 1
ATOM 4091 C CA . GLN B 1 231 ? 8.625 -4.008 9.477 1 98.69 231 GLN B CA 1
ATOM 4092 C C . GLN B 1 231 ? 9.414 -4.664 8.344 1 98.69 231 GLN B C 1
ATOM 4094 O O . GLN B 1 231 ? 9.914 -3.975 7.449 1 98.69 231 GLN B O 1
ATOM 4099 N N . THR B 1 232 ? 9.617 -6 8.422 1 98.88 232 THR B N 1
ATOM 4100 C CA . THR B 1 232 ? 10.141 -6.742 7.281 1 98.88 232 THR B CA 1
ATOM 4101 C C . THR B 1 232 ? 9.094 -6.824 6.168 1 98.88 232 THR B C 1
ATOM 4103 O O . THR B 1 232 ? 7.914 -7.039 6.43 1 98.88 232 THR B O 1
ATOM 4106 N N . GLY B 1 233 ? 9.531 -6.547 4.934 1 98.81 233 GLY B N 1
ATOM 4107 C CA . GLY B 1 233 ? 8.695 -6.707 3.754 1 98.81 233 GLY B CA 1
ATOM 4108 C C . GLY B 1 233 ? 9.203 -7.777 2.807 1 98.81 233 GLY B C 1
ATOM 4109 O O . GLY B 1 233 ? 10.25 -7.609 2.18 1 98.81 233 GLY B O 1
ATOM 4110 N N . ILE B 1 234 ? 8.43 -8.844 2.648 1 98.88 234 ILE B N 1
ATOM 4111 C CA . ILE B 1 234 ? 8.789 -9.961 1.783 1 98.88 234 ILE B CA 1
ATOM 4112 C C . ILE B 1 234 ? 7.941 -9.93 0.514 1 98.88 234 ILE B C 1
ATOM 4114 O O . ILE B 1 234 ? 6.715 -10.016 0.579 1 98.88 234 ILE B O 1
ATOM 4118 N N . ALA B 1 235 ? 8.609 -9.812 -0.642 1 98.44 235 ALA B N 1
ATOM 4119 C CA . ALA B 1 235 ? 7.902 -9.734 -1.918 1 98.44 235 ALA B CA 1
ATOM 4120 C C . ALA B 1 235 ? 7.242 -11.07 -2.26 1 98.44 235 ALA B C 1
ATOM 4122 O O . ALA B 1 235 ? 7.293 -12.016 -1.471 1 98.44 235 ALA B O 1
ATOM 4123 N N . GLY B 1 236 ? 6.555 -11.078 -3.357 1 98 236 GLY B N 1
ATOM 4124 C CA . GLY B 1 236 ? 5.852 -12.273 -3.787 1 98 236 GLY B CA 1
ATOM 4125 C C . GLY B 1 236 ? 6.781 -13.367 -4.285 1 98 236 GLY B C 1
ATOM 4126 O O . GLY B 1 236 ? 7.898 -13.086 -4.719 1 98 236 GLY B O 1
ATOM 4127 N N . CYS B 1 237 ? 6.34 -14.578 -4.203 1 97.31 237 CYS B N 1
ATOM 4128 C CA . CYS B 1 237 ? 6.977 -15.758 -4.785 1 97.31 237 CYS B CA 1
ATOM 4129 C C . CYS B 1 237 ? 8.352 -15.984 -4.176 1 97.31 237 CYS B C 1
ATOM 4131 O O . CYS B 1 237 ? 9.281 -16.406 -4.867 1 97.31 237 CYS B O 1
ATOM 4133 N N . VAL B 1 238 ? 8.523 -15.633 -2.912 1 98.31 238 VAL B N 1
ATOM 4134 C CA . VAL B 1 238 ? 9.781 -15.875 -2.207 1 98.31 238 VAL B CA 1
ATOM 4135 C C . VAL B 1 238 ? 9.703 -17.203 -1.466 1 98.31 238 VAL B C 1
ATOM 4137 O O . VAL B 1 238 ? 8.641 -17.594 -0.971 1 98.31 238 VAL B O 1
ATOM 4140 N N . ILE B 1 239 ? 10.812 -17.859 -1.466 1 98.62 239 ILE B N 1
ATOM 4141 C CA . ILE B 1 239 ? 10.953 -19.062 -0.651 1 98.62 239 ILE B CA 1
ATOM 4142 C C . ILE B 1 239 ? 11.922 -18.797 0.495 1 98.62 239 ILE B C 1
ATOM 4144 O O . ILE B 1 239 ? 13.109 -18.547 0.266 1 98.62 239 I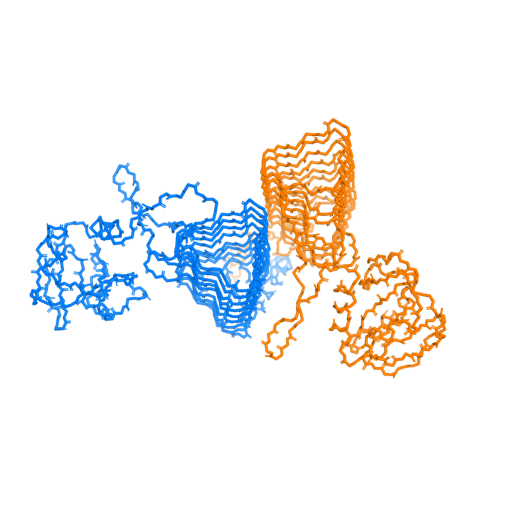LE B O 1
ATOM 4148 N N . ILE B 1 240 ? 11.461 -18.781 1.695 1 98.88 240 ILE B N 1
ATOM 4149 C CA . ILE B 1 240 ? 12.281 -18.734 2.9 1 98.88 240 ILE B CA 1
ATOM 4150 C C . ILE B 1 240 ? 12.336 -20.109 3.551 1 98.88 240 ILE B C 1
ATOM 4152 O O . ILE B 1 240 ? 11.32 -20.625 4.012 1 98.88 240 ILE B O 1
ATOM 4156 N N . GLU B 1 241 ? 13.461 -20.719 3.557 1 98.88 241 GLU B N 1
ATOM 4157 C CA . GLU B 1 241 ? 13.609 -22.078 4.074 1 98.88 241 GLU B CA 1
ATOM 4158 C C . GLU B 1 241 ? 13.578 -22.094 5.602 1 98.88 241 GLU B C 1
ATOM 4160 O O . GLU B 1 241 ? 13.383 -21.047 6.23 1 98.88 241 GLU B O 1
ATOM 4165 N N . ASP B 1 242 ? 13.758 -23.328 6.191 1 98.88 242 ASP B N 1
ATOM 4166 C CA . ASP B 1 242 ? 13.523 -23.531 7.617 1 98.88 242 ASP B CA 1
ATOM 4167 C C . ASP B 1 242 ? 14.57 -22.797 8.453 1 98.88 242 ASP B C 1
ATOM 4169 O O . ASP B 1 242 ? 15.734 -22.703 8.055 1 98.88 242 ASP B O 1
ATOM 4173 N N . GLU B 1 243 ? 14.156 -22.219 9.617 1 98.88 243 GLU B N 1
ATOM 4174 C CA . GLU B 1 243 ? 15.023 -21.719 10.672 1 98.88 243 GLU B CA 1
ATOM 4175 C C . GLU B 1 243 ? 15.805 -20.5 10.211 1 98.88 243 GLU B C 1
ATOM 4177 O O . GLU B 1 243 ? 16.953 -20.297 10.625 1 98.88 243 GLU B O 1
ATOM 4182 N N . VAL B 1 244 ? 15.242 -19.766 9.266 1 98.94 244 VAL B N 1
ATOM 4183 C CA . VAL B 1 244 ? 15.812 -18.484 8.852 1 98.94 244 VAL B CA 1
ATOM 4184 C C . VAL B 1 244 ? 15.438 -17.406 9.859 1 98.94 244 VAL B C 1
ATOM 4186 O O . VAL B 1 244 ? 14.32 -17.375 10.367 1 98.94 244 VAL B O 1
ATOM 4189 N N . THR B 1 245 ? 16.359 -16.516 10.148 1 98.94 245 THR B N 1
ATOM 4190 C CA . THR B 1 245 ? 16.109 -15.328 10.953 1 98.94 245 THR B CA 1
ATOM 4191 C C . THR B 1 245 ? 16.25 -14.055 10.117 1 98.94 245 THR B C 1
ATOM 4193 O O . THR B 1 245 ? 17.281 -13.852 9.477 1 98.94 245 THR B O 1
ATOM 4196 N N . ILE B 1 246 ? 15.258 -13.258 10.125 1 98.88 246 ILE B N 1
ATOM 4197 C CA . ILE B 1 246 ? 15.281 -11.977 9.422 1 98.88 246 ILE B CA 1
ATOM 4198 C C . ILE B 1 246 ? 15.055 -10.844 10.422 1 98.88 246 ILE B C 1
ATOM 4200 O O . ILE B 1 246 ? 14 -10.758 11.055 1 98.88 246 ILE B O 1
ATOM 4204 N N . TRP B 1 247 ? 15.992 -9.945 10.516 1 98.44 247 TRP B N 1
ATOM 4205 C CA . TRP B 1 247 ? 15.898 -8.859 11.484 1 98.44 247 TRP B CA 1
ATOM 4206 C C . TRP B 1 247 ? 15.156 -7.664 10.891 1 98.44 247 TRP B C 1
ATOM 4208 O O . TRP B 1 247 ? 14.609 -7.746 9.789 1 98.44 247 TRP B O 1
ATOM 4218 N N . GLY B 1 248 ? 15.055 -6.605 11.625 1 98.31 248 GLY B N 1
ATOM 4219 C CA . GLY B 1 248 ? 14.078 -5.562 11.375 1 98.31 248 GLY B CA 1
ATOM 4220 C C . GLY B 1 248 ? 14.297 -4.828 10.07 1 98.31 248 GLY B C 1
ATOM 4221 O O . GLY B 1 248 ? 15.445 -4.559 9.688 1 98.31 248 GLY B O 1
ATOM 4222 N N . GLN B 1 249 ? 13.195 -4.484 9.352 1 98.19 249 GLN B N 1
ATOM 4223 C CA . GLN B 1 249 ? 13.133 -3.607 8.188 1 98.19 249 GLN B CA 1
ATOM 4224 C C . GLN B 1 249 ? 13.898 -4.203 7.012 1 98.19 249 GLN B C 1
ATOM 4226 O O . GLN B 1 249 ? 14.398 -3.473 6.156 1 98.19 249 GLN B O 1
ATOM 4231 N N . VAL B 1 250 ? 14.07 -5.523 6.98 1 98.69 250 VAL B N 1
ATOM 4232 C CA . VAL B 1 250 ? 14.602 -6.195 5.805 1 98.69 250 VAL B CA 1
ATOM 4233 C C . VAL B 1 250 ? 13.57 -6.168 4.676 1 98.69 250 VAL B C 1
ATOM 4235 O O . VAL B 1 250 ? 12.367 -6.238 4.93 1 98.69 250 VAL B O 1
ATOM 4238 N N . GLY B 1 251 ? 14.008 -5.973 3.428 1 98.5 251 GLY B N 1
ATOM 4239 C CA . GLY B 1 251 ? 13.188 -6.105 2.238 1 98.5 251 GLY B CA 1
ATOM 4240 C C . GLY B 1 251 ? 13.734 -7.109 1.243 1 98.5 251 GLY B C 1
ATOM 4241 O O . GLY B 1 251 ? 14.945 -7.203 1.049 1 98.5 251 GLY B O 1
ATOM 4242 N N . THR B 1 252 ? 12.82 -7.812 0.574 1 98.44 252 THR B N 1
ATOM 4243 C CA . THR B 1 252 ? 13.273 -8.781 -0.42 1 98.44 252 THR B CA 1
ATOM 4244 C C . THR B 1 252 ? 12.664 -8.477 -1.785 1 98.44 252 THR B C 1
ATOM 4246 O O . THR B 1 252 ? 11.523 -8.016 -1.871 1 98.44 252 THR B O 1
ATOM 4249 N N . THR B 1 253 ? 13.469 -8.82 -2.791 1 97.62 253 THR B N 1
ATOM 4250 C CA . THR B 1 253 ? 12.883 -8.852 -4.125 1 97.62 253 THR B CA 1
ATOM 4251 C C . THR B 1 253 ? 12.094 -10.133 -4.344 1 97.62 253 THR B C 1
ATOM 4253 O O . THR B 1 253 ? 12.133 -11.047 -3.512 1 97.62 253 THR B O 1
ATOM 4256 N N . SER B 1 254 ? 11.367 -10.164 -5.398 1 97.25 254 SER B N 1
ATOM 4257 C CA . SER B 1 254 ? 10.469 -11.281 -5.68 1 97.25 254 SER B CA 1
ATOM 4258 C C . SER B 1 254 ? 11.227 -12.477 -6.246 1 97.25 254 SER B C 1
ATOM 4260 O O . SER B 1 254 ? 12.289 -12.312 -6.848 1 97.25 254 SER B O 1
ATOM 4262 N N . GLY B 1 255 ? 10.742 -13.664 -6.039 1 96.31 255 GLY B N 1
ATOM 4263 C CA . GLY B 1 255 ? 11.164 -14.859 -6.75 1 96.31 255 GLY B CA 1
ATOM 4264 C C . GLY B 1 255 ? 12.516 -15.383 -6.297 1 96.31 255 GLY B C 1
ATOM 4265 O O . GLY B 1 255 ? 13.227 -16.031 -7.066 1 96.31 255 GLY B O 1
ATOM 4266 N N . ILE B 1 256 ? 12.914 -15.039 -5.074 1 98 256 ILE B N 1
ATOM 4267 C CA . ILE B 1 256 ? 14.227 -15.477 -4.605 1 98 256 ILE B CA 1
ATOM 4268 C C . ILE B 1 256 ? 14.062 -16.531 -3.516 1 98 256 ILE B C 1
ATOM 4270 O O . ILE B 1 256 ? 12.945 -16.781 -3.041 1 98 256 ILE B O 1
ATOM 4274 N N . THR B 1 257 ? 15.18 -17.094 -3.199 1 98.69 257 THR B N 1
ATOM 4275 C CA . THR B 1 257 ? 15.227 -18.094 -2.133 1 98.69 257 THR B CA 1
ATOM 4276 C C . THR B 1 257 ? 16.234 -17.688 -1.06 1 98.69 257 THR B C 1
ATOM 4278 O O . THR B 1 257 ? 17.359 -17.281 -1.374 1 98.69 257 THR B O 1
ATOM 4281 N N . ILE B 1 258 ? 15.844 -17.703 0.183 1 98.81 258 ILE B N 1
ATOM 4282 C CA . ILE B 1 258 ? 16.734 -17.562 1.328 1 98.81 258 ILE B CA 1
ATOM 4283 C C . ILE B 1 258 ? 16.953 -18.922 1.986 1 98.81 258 ILE B C 1
ATOM 4285 O O . ILE B 1 258 ? 16.016 -19.516 2.516 1 98.81 258 ILE B O 1
ATOM 4289 N N . GLY B 1 259 ? 18.172 -19.359 1.994 1 98.81 259 GLY B N 1
ATOM 4290 C CA . GLY B 1 259 ? 18.484 -20.734 2.373 1 98.81 259 GLY B CA 1
ATOM 4291 C C . GLY B 1 259 ? 18.328 -20.984 3.861 1 98.81 259 GLY B C 1
ATOM 4292 O O . GLY B 1 259 ? 18.438 -20.062 4.672 1 98.81 259 GLY B O 1
ATOM 4293 N N . LYS B 1 260 ? 18.266 -22.266 4.188 1 98.75 260 LYS B N 1
ATOM 4294 C CA . LYS B 1 260 ? 18 -22.766 5.539 1 98.75 260 LYS B CA 1
ATOM 4295 C C . LYS B 1 260 ? 19 -22.188 6.535 1 98.75 260 LYS B C 1
ATOM 4297 O O . LYS B 1 260 ? 20.203 -22.156 6.266 1 98.75 260 LYS B O 1
ATOM 4302 N N . LYS B 1 261 ? 18.531 -21.594 7.645 1 98.75 261 LYS B N 1
ATOM 4303 C CA . LYS B 1 261 ? 19.328 -21.125 8.781 1 98.75 261 LYS B CA 1
ATOM 4304 C C . LYS B 1 261 ? 20.094 -19.859 8.422 1 98.75 261 LYS B C 1
ATOM 4306 O O . LYS B 1 261 ? 21 -19.469 9.156 1 98.75 261 LYS B O 1
ATOM 4311 N N . ALA B 1 262 ? 19.797 -19.219 7.324 1 98.75 262 ALA B N 1
ATOM 4312 C CA . ALA B 1 262 ? 20.391 -17.922 7.023 1 98.75 262 ALA B CA 1
ATOM 4313 C C . ALA B 1 262 ? 19.969 -16.875 8.039 1 98.75 262 ALA B C 1
ATOM 4315 O O . ALA B 1 262 ? 18.859 -16.938 8.586 1 98.75 262 ALA B O 1
ATOM 4316 N N . ILE B 1 263 ? 20.859 -15.961 8.336 1 98.69 263 ILE B N 1
ATOM 4317 C CA . ILE B 1 263 ? 20.562 -14.805 9.18 1 98.69 263 ILE B CA 1
ATOM 4318 C C . ILE B 1 263 ? 20.703 -13.523 8.367 1 98.69 263 ILE B C 1
ATOM 4320 O O . ILE B 1 263 ? 21.797 -13.188 7.906 1 98.69 263 ILE B O 1
ATOM 4324 N N . ILE B 1 264 ? 19.609 -12.836 8.188 1 98.62 264 ILE B N 1
ATOM 4325 C CA . ILE B 1 264 ? 19.609 -11.57 7.457 1 98.62 264 ILE B CA 1
ATOM 4326 C C . ILE B 1 264 ? 19.562 -10.406 8.445 1 98.62 264 ILE B C 1
ATOM 4328 O O . ILE B 1 264 ? 18.578 -10.211 9.141 1 98.62 264 ILE B O 1
ATOM 4332 N N . LEU B 1 265 ? 20.547 -9.594 8.445 1 97.31 265 LEU B N 1
ATOM 4333 C CA . LEU B 1 265 ? 20.656 -8.508 9.414 1 97.31 265 LEU B CA 1
ATOM 4334 C C . LEU B 1 265 ? 19.75 -7.344 9.016 1 97.31 265 LEU B C 1
ATOM 4336 O O . LEU B 1 265 ? 19.281 -7.273 7.879 1 97.31 265 LEU B O 1
ATOM 4340 N N . GLY B 1 266 ? 19.578 -6.457 9.953 1 96.56 266 GLY B N 1
ATOM 4341 C CA . GLY B 1 266 ? 18.578 -5.414 9.82 1 96.56 266 GLY B CA 1
ATOM 4342 C C . GLY B 1 266 ? 18.812 -4.504 8.625 1 96.56 266 GLY B C 1
ATOM 4343 O O . GLY B 1 266 ? 19.969 -4.195 8.297 1 96.56 266 GLY B O 1
ATOM 4344 N N . GLN B 1 267 ? 17.688 -4.105 8.039 1 95.5 267 GLN B N 1
ATOM 4345 C CA . GLN B 1 267 ? 17.641 -3.102 6.977 1 95.5 267 GLN B CA 1
ATOM 4346 C C . GLN B 1 267 ? 18.344 -3.602 5.715 1 95.5 267 GLN B C 1
ATOM 4348 O O . GLN B 1 267 ? 18.672 -2.814 4.828 1 95.5 267 GLN B O 1
ATOM 4353 N N . THR B 1 268 ? 18.578 -4.914 5.645 1 96.69 268 THR B N 1
ATOM 4354 C CA . THR B 1 268 ? 19.203 -5.492 4.457 1 96.69 268 THR B CA 1
ATOM 4355 C C . THR B 1 268 ? 18.219 -5.547 3.297 1 96.69 268 THR B C 1
ATOM 4357 O O . THR B 1 268 ? 17.047 -5.887 3.484 1 96.69 268 THR B O 1
ATOM 4360 N N . GLY B 1 269 ? 18.688 -5.129 2.068 1 96.88 269 GLY B N 1
ATOM 4361 C CA . GLY B 1 269 ? 17.953 -5.375 0.837 1 96.88 269 GLY B CA 1
ATOM 4362 C C . GLY B 1 269 ? 18.375 -6.652 0.134 1 96.88 269 GLY B C 1
ATOM 4363 O O . GLY B 1 269 ? 19.453 -6.711 -0.449 1 96.88 269 GLY B O 1
ATOM 4364 N N . VAL B 1 270 ? 17.516 -7.648 0.203 1 97.94 270 VAL B N 1
ATOM 4365 C CA . VAL B 1 270 ? 17.844 -8.953 -0.379 1 97.94 270 VAL B CA 1
ATOM 4366 C C . VAL B 1 270 ? 17.484 -8.953 -1.863 1 97.94 270 VAL B C 1
ATOM 4368 O O . VAL B 1 270 ? 16.328 -9.195 -2.229 1 97.94 270 VAL B O 1
ATOM 4371 N N . THR B 1 271 ? 18.5 -8.844 -2.691 1 95.81 271 THR B N 1
ATOM 4372 C CA . THR B 1 271 ? 18.266 -8.602 -4.109 1 95.81 271 THR B CA 1
ATOM 4373 C C . THR B 1 271 ? 18.484 -9.883 -4.918 1 95.81 271 THR B C 1
ATOM 4375 O O . THR B 1 271 ? 18.266 -9.898 -6.133 1 95.81 271 THR B O 1
ATOM 4378 N N . LYS B 1 272 ? 18.906 -10.914 -4.262 1 96.88 272 LYS B N 1
ATOM 4379 C CA . LYS B 1 272 ? 19.156 -12.195 -4.906 1 96.88 272 LYS B CA 1
ATOM 4380 C C . LYS B 1 272 ? 19.078 -13.344 -3.904 1 96.88 272 LYS B C 1
ATOM 4382 O O . LYS B 1 272 ? 19.109 -13.117 -2.693 1 96.88 272 LYS B O 1
ATOM 4387 N N . SER B 1 273 ? 18.984 -14.523 -4.488 1 98.44 273 SER B N 1
ATOM 4388 C CA . SER B 1 273 ? 18.984 -15.711 -3.639 1 98.44 273 SER B CA 1
ATOM 4389 C C . SER B 1 273 ? 20.281 -15.844 -2.867 1 98.44 273 SER B C 1
ATOM 4391 O O . SER B 1 273 ? 21.359 -15.516 -3.389 1 98.44 273 SER B O 1
ATOM 4393 N N . VAL B 1 274 ? 20.172 -16.344 -1.643 1 98 274 VAL B N 1
ATOM 4394 C CA . VAL B 1 274 ? 21.375 -16.516 -0.833 1 98 274 VAL B CA 1
ATOM 4395 C C . VAL B 1 274 ? 21.359 -17.906 -0.201 1 98 274 VAL B C 1
ATOM 4397 O O . VAL B 1 274 ? 20.297 -18.453 0.093 1 98 274 VAL B O 1
ATOM 4400 N N . GLU B 1 275 ? 22.562 -18.375 0.039 1 97.69 275 GLU B N 1
ATOM 4401 C CA . GLU B 1 275 ? 22.734 -19.688 0.644 1 97.69 275 GLU B CA 1
ATOM 4402 C C . GLU B 1 275 ? 22.375 -19.672 2.127 1 97.69 275 GLU B C 1
ATOM 4404 O O . GLU B 1 275 ? 22.391 -18.625 2.762 1 97.69 275 GLU B O 1
ATOM 4409 N N . GLY B 1 276 ? 22.109 -20.906 2.654 1 98.06 276 GLY B N 1
ATOM 4410 C CA . GLY B 1 276 ? 21.781 -21.047 4.062 1 98.06 276 GLY B CA 1
ATOM 4411 C C . GLY B 1 276 ? 23 -21.094 4.965 1 98.06 276 GLY B C 1
ATOM 4412 O O . GLY B 1 276 ? 24.125 -21.281 4.492 1 98.06 276 GLY B O 1
ATOM 4413 N N . GLY B 1 277 ? 22.781 -20.844 6.211 1 97.44 277 GLY B N 1
ATOM 4414 C CA . GLY B 1 277 ? 23.797 -21.078 7.219 1 97.44 277 GLY B CA 1
ATOM 4415 C C . GLY B 1 277 ? 24.781 -19.938 7.352 1 97.44 277 GLY B C 1
ATOM 4416 O O . GLY B 1 277 ? 25.812 -20.062 8.031 1 97.44 277 GLY B O 1
ATOM 4417 N N . LYS B 1 278 ? 24.5 -18.812 6.707 1 96.94 278 LYS B N 1
ATOM 4418 C CA . LYS B 1 278 ? 25.391 -17.656 6.754 1 96.94 278 LYS B CA 1
ATOM 4419 C C . LYS B 1 278 ? 24.641 -16.406 7.16 1 96.94 278 LYS B C 1
ATOM 4421 O O . LYS B 1 278 ? 23.406 -16.391 7.188 1 96.94 278 LYS B O 1
ATOM 4426 N N . SER B 1 279 ? 25.422 -15.383 7.488 1 97.38 279 SER B N 1
ATOM 4427 C CA . SER B 1 279 ? 24.859 -14.078 7.809 1 97.38 279 SER B CA 1
ATOM 4428 C C . SER B 1 279 ? 25.094 -13.078 6.676 1 97.38 279 SER B C 1
ATOM 4430 O O . SER B 1 279 ? 26.172 -13.055 6.074 1 97.38 279 SER B O 1
ATOM 4432 N N . TYR B 1 280 ? 24.062 -12.312 6.484 1 96.75 280 TYR B N 1
ATOM 4433 C CA . TYR B 1 280 ? 24.094 -11.391 5.355 1 96.75 280 TYR B CA 1
ATOM 4434 C C . TYR B 1 280 ? 23.734 -9.977 5.789 1 96.75 280 TYR B C 1
ATOM 4436 O O . TYR B 1 280 ? 22.969 -9.789 6.742 1 96.75 280 TYR B O 1
ATOM 4444 N N . PHE B 1 281 ? 24.281 -9.039 5.012 1 93.25 281 PHE B N 1
ATOM 4445 C CA . PHE B 1 281 ? 24 -7.633 5.305 1 93.25 281 PHE B CA 1
ATOM 4446 C C . PHE B 1 281 ? 24.172 -6.777 4.055 1 93.25 281 PHE B C 1
ATOM 4448 O O . PHE B 1 281 ? 24.859 -7.184 3.105 1 93.25 281 PHE B O 1
ATOM 4455 N N . GLY B 1 282 ? 23.406 -5.582 4.164 1 88.75 282 GLY B N 1
ATOM 4456 C CA . GLY B 1 282 ? 23.672 -4.594 3.133 1 88.75 282 GLY B CA 1
ATOM 4457 C C . GLY B 1 282 ? 22.594 -4.527 2.072 1 88.75 282 GLY B C 1
ATOM 4458 O O . GLY B 1 282 ? 21.781 -5.449 1.945 1 88.75 282 GLY B O 1
ATOM 4459 N N . THR B 1 283 ? 22.703 -3.285 1.345 1 85.69 283 THR B N 1
ATOM 4460 C CA . THR B 1 283 ? 21.844 -3.074 0.177 1 85.69 283 THR B CA 1
ATOM 4461 C C . THR B 1 283 ? 22.672 -2.609 -1.017 1 85.69 283 THR B C 1
ATOM 4463 O O . THR B 1 283 ? 23.062 -1.44 -1.096 1 85.69 283 THR B O 1
ATOM 4466 N N . PRO B 1 284 ? 22.969 -3.486 -1.829 1 86.5 284 PRO B N 1
ATOM 4467 C CA . PRO B 1 284 ? 22.5 -4.859 -2.023 1 86.5 284 PRO B CA 1
ATOM 4468 C C . PRO B 1 284 ? 23.172 -5.852 -1.066 1 86.5 284 PRO B C 1
ATOM 4470 O O . PRO B 1 284 ? 24.219 -5.559 -0.509 1 86.5 284 PRO B O 1
ATOM 4473 N N . ILE B 1 285 ? 22.609 -6.977 -1.006 1 89.12 285 ILE B N 1
ATOM 4474 C CA . ILE B 1 285 ? 22.953 -7.98 -0.006 1 89.12 285 ILE B CA 1
ATOM 4475 C C . ILE B 1 285 ? 24.297 -8.602 -0.342 1 89.12 285 ILE B C 1
ATOM 4477 O O . ILE B 1 285 ? 24.609 -8.844 -1.511 1 89.12 285 ILE B O 1
ATOM 4481 N N . GLU B 1 286 ? 25.062 -8.789 0.761 1 89.5 286 GLU B N 1
ATOM 4482 C CA . GLU B 1 286 ? 26.312 -9.523 0.717 1 89.5 286 GLU B CA 1
ATOM 4483 C C . GLU B 1 286 ? 26.562 -10.281 2.02 1 89.5 286 GLU B C 1
ATOM 4485 O O . GLU B 1 286 ? 25.938 -9.992 3.039 1 89.5 286 GLU B O 1
ATOM 4490 N N . GLU B 1 287 ? 27.469 -11.266 1.826 1 92.5 287 GLU B N 1
ATOM 4491 C CA . GLU B 1 287 ? 27.875 -11.914 3.07 1 92.5 287 GLU B CA 1
ATOM 4492 C C . GLU B 1 287 ? 28.5 -10.914 4.039 1 92.5 287 GLU B C 1
ATOM 4494 O O . GLU B 1 287 ? 29.281 -10.055 3.635 1 92.5 287 GLU B O 1
ATOM 4499 N N . SER B 1 288 ? 28.156 -11.008 5.285 1 88.94 288 SER B N 1
ATOM 4500 C CA . SER B 1 288 ? 28.453 -9.977 6.273 1 88.94 288 SER B CA 1
ATOM 4501 C C . SER B 1 288 ? 29.953 -9.711 6.348 1 88.94 288 SER B C 1
ATOM 4503 O O . SER B 1 288 ? 30.375 -8.555 6.359 1 88.94 288 SER B O 1
ATOM 4505 N N . ARG B 1 289 ? 30.781 -10.727 6.363 1 87.56 289 ARG B N 1
ATOM 4506 C CA . ARG B 1 289 ? 32.219 -10.562 6.461 1 87.56 289 ARG B CA 1
ATOM 4507 C C . ARG B 1 289 ? 32.781 -9.758 5.281 1 87.56 289 ARG B C 1
ATOM 4509 O O . ARG B 1 289 ? 33.625 -8.883 5.461 1 87.56 289 ARG B O 1
ATOM 4516 N N . GLU B 1 290 ? 32.281 -10.055 4.172 1 83.69 290 GLU B N 1
ATOM 4517 C CA . GLU B 1 290 ? 32.688 -9.359 2.961 1 83.69 290 GLU B CA 1
ATOM 4518 C C . GLU B 1 290 ? 32.281 -7.891 2.988 1 83.69 290 GLU B C 1
ATOM 4520 O O . GLU B 1 290 ? 33.094 -7.016 2.629 1 83.69 290 GLU B O 1
ATOM 4525 N N . LYS B 1 291 ? 31.141 -7.645 3.42 1 85.06 291 LYS B N 1
ATOM 4526 C CA . LYS B 1 291 ? 30.625 -6.277 3.477 1 85.06 291 LYS B CA 1
ATOM 4527 C C . LYS B 1 291 ? 31.406 -5.441 4.492 1 85.06 291 LYS B C 1
ATOM 4529 O O . LYS B 1 291 ? 31.734 -4.281 4.23 1 85.06 291 LYS B O 1
ATOM 4534 N N . LEU B 1 292 ? 31.688 -6.008 5.559 1 84.56 292 LEU B N 1
ATOM 4535 C CA . LEU B 1 292 ? 32.438 -5.305 6.586 1 84.56 292 LEU B CA 1
ATOM 4536 C C . LEU B 1 292 ? 33.844 -4.953 6.086 1 84.56 292 LEU B C 1
ATOM 4538 O O . LEU B 1 292 ? 34.344 -3.867 6.367 1 84.56 292 LEU B O 1
ATOM 4542 N N . LYS B 1 293 ? 34.375 -5.824 5.359 1 83.75 293 LYS B N 1
ATOM 4543 C CA . LYS B 1 293 ? 35.688 -5.559 4.754 1 83.75 293 LYS B CA 1
ATOM 4544 C C . LYS B 1 293 ? 35.594 -4.363 3.807 1 83.75 293 LYS B C 1
ATOM 4546 O O . LYS B 1 293 ? 36.5 -3.514 3.805 1 83.75 293 LYS B O 1
ATOM 4551 N N . GLN B 1 294 ? 34.594 -4.336 3.105 1 82.88 294 GLN B N 1
ATOM 4552 C CA . GLN B 1 294 ? 34.406 -3.238 2.164 1 82.88 294 GLN B CA 1
ATOM 4553 C C . GLN B 1 294 ? 34.25 -1.907 2.895 1 82.88 294 GLN B C 1
ATOM 4555 O O . GLN B 1 294 ? 34.844 -0.904 2.498 1 82.88 294 GLN B O 1
ATOM 4560 N N . LEU B 1 295 ? 33.562 -1.912 3.926 1 83.88 295 LEU B N 1
ATOM 4561 C CA . LEU B 1 295 ? 33.344 -0.697 4.703 1 83.88 295 LEU B CA 1
ATOM 4562 C C . LEU B 1 295 ? 34.656 -0.229 5.355 1 83.88 295 LEU B C 1
ATOM 4564 O O . LEU B 1 295 ? 34.906 0.975 5.449 1 83.88 295 LEU B O 1
ATOM 4568 N N . ALA B 1 296 ? 35.375 -1.218 5.738 1 84.38 296 ALA B N 1
ATOM 4569 C CA . ALA B 1 296 ? 36.656 -0.886 6.305 1 84.38 296 ALA B CA 1
ATOM 4570 C C . ALA B 1 296 ? 37.562 -0.227 5.266 1 84.38 296 ALA B C 1
ATOM 4572 O O . ALA B 1 296 ? 38.312 0.691 5.582 1 84.38 296 ALA B O 1
ATOM 4573 N N . ASN B 1 297 ? 37.438 -0.688 4.07 1 82.75 297 ASN B N 1
ATOM 4574 C CA . ASN B 1 297 ? 38.219 -0.124 2.988 1 82.75 297 ASN B CA 1
ATOM 4575 C C . ASN B 1 297 ? 37.812 1.312 2.676 1 82.75 297 ASN B C 1
ATOM 4577 O O . ASN B 1 297 ? 38.656 2.15 2.363 1 82.75 297 ASN B O 1
ATOM 4581 N N . ILE B 1 298 ? 36.656 1.633 2.781 1 84.44 298 ILE B N 1
ATOM 4582 C CA . ILE B 1 298 ? 36.125 2.971 2.514 1 84.44 298 ILE B CA 1
ATOM 4583 C C . ILE B 1 298 ? 36.688 3.955 3.535 1 84.44 298 ILE B C 1
ATOM 4585 O O . ILE B 1 298 ? 37 5.094 3.195 1 84.44 298 ILE B O 1
ATOM 4589 N N . LYS B 1 299 ? 36.906 3.455 4.711 1 85.25 299 LYS B N 1
ATOM 4590 C CA . LYS B 1 299 ? 37.438 4.309 5.77 1 85.25 299 LYS B CA 1
ATOM 4591 C C . LYS B 1 299 ? 38.875 4.676 5.5 1 85.25 299 LYS B C 1
ATOM 4593 O O . LYS B 1 299 ? 39.406 5.648 6.059 1 85.25 299 LYS B O 1
ATOM 4598 N N . LYS B 1 300 ? 39.438 3.947 4.648 1 83.62 300 LYS B N 1
ATOM 4599 C CA . LYS B 1 300 ? 40.844 4.168 4.371 1 83.62 300 LYS B CA 1
ATOM 4600 C C . LYS B 1 300 ? 41.031 5.141 3.213 1 83.62 300 LYS B C 1
ATOM 4602 O O . LYS B 1 300 ? 42.188 5.508 2.881 1 83.62 300 LYS B O 1
ATOM 4607 N N . ILE B 1 301 ? 40.062 5.566 2.658 1 84.25 301 ILE B N 1
ATOM 4608 C CA . ILE B 1 301 ? 40.125 6.375 1.446 1 84.25 301 ILE B CA 1
ATOM 4609 C C . ILE B 1 301 ? 40.875 7.672 1.728 1 84.25 301 ILE B C 1
ATOM 4611 O O . ILE B 1 301 ? 41.75 8.07 0.954 1 84.25 301 ILE B O 1
ATOM 4615 N N . PRO B 1 302 ? 40.562 8.297 2.805 1 81.75 302 PRO B N 1
ATOM 4616 C CA . PRO B 1 302 ? 41.312 9.516 3.057 1 81.75 302 PRO B CA 1
ATOM 4617 C C . PRO B 1 302 ? 42.844 9.258 3.098 1 81.75 302 PRO B C 1
ATOM 4619 O O . PRO B 1 302 ? 43.625 10.07 2.592 1 81.75 302 PRO B O 1
ATOM 4622 N N . GLU B 1 303 ? 43.156 8.195 3.703 1 81.81 303 GLU B N 1
ATOM 4623 C CA . GLU B 1 303 ? 44.562 7.855 3.766 1 81.81 303 GLU B CA 1
ATOM 4624 C C . GLU B 1 303 ? 45.125 7.602 2.373 1 81.81 303 GLU B C 1
ATOM 4626 O O . GLU B 1 303 ? 46.25 8.008 2.07 1 81.81 303 GLU B O 1
ATOM 4631 N N . ILE B 1 304 ? 44.406 6.969 1.592 1 82.19 304 ILE B N 1
ATOM 4632 C CA . ILE B 1 304 ? 44.844 6.672 0.223 1 82.19 304 ILE B CA 1
ATOM 4633 C C . ILE B 1 304 ? 45 7.973 -0.554 1 82.19 304 ILE B C 1
ATOM 4635 O O . ILE B 1 304 ? 46 8.156 -1.246 1 82.19 304 ILE B O 1
ATOM 4639 N N . LEU B 1 305 ? 44.062 8.844 -0.378 1 83.81 305 LEU B N 1
ATOM 4640 C CA . LEU B 1 305 ? 44.094 10.117 -1.093 1 83.81 305 LEU B CA 1
ATOM 4641 C C . LEU B 1 305 ? 45.312 10.945 -0.643 1 83.81 305 LEU B C 1
ATOM 4643 O O . LEU B 1 305 ? 45.938 11.617 -1.457 1 83.81 305 LEU B O 1
ATOM 4647 N N . ASN B 1 306 ? 45.562 10.789 0.589 1 85.31 306 ASN B N 1
ATOM 4648 C CA . ASN B 1 306 ? 46.719 11.516 1.108 1 85.31 306 ASN B CA 1
ATOM 4649 C C . ASN B 1 306 ? 48.031 10.969 0.531 1 85.31 306 ASN B C 1
ATOM 4651 O O . ASN B 1 306 ? 48.969 11.727 0.278 1 85.31 306 ASN B O 1
ATOM 4655 N N . LYS B 1 307 ? 48.031 9.836 0.226 1 81.75 307 LYS B N 1
ATOM 4656 C CA . LYS B 1 307 ? 49.25 9.219 -0.297 1 81.75 307 LYS B CA 1
ATOM 4657 C C . LYS B 1 307 ? 49.406 9.492 -1.789 1 81.75 307 LYS B C 1
ATOM 4659 O O . LYS B 1 307 ? 50.5 9.406 -2.326 1 81.75 307 LYS B O 1
ATOM 4664 N N . LEU B 1 308 ? 48.375 9.711 -2.408 1 78.38 308 LEU B N 1
ATOM 4665 C CA . LEU B 1 308 ? 48.406 9.969 -3.844 1 78.38 308 LEU B CA 1
ATOM 4666 C C . LEU B 1 308 ? 48.781 11.422 -4.125 1 78.38 308 LEU B C 1
ATOM 4668 O O . LEU B 1 308 ? 49.062 11.789 -5.266 1 78.38 308 LEU B O 1
ATOM 4672 N N . LYS B 1 309 ? 48.938 12.18 -3.014 1 70.06 309 LYS B N 1
ATOM 4673 C CA . LYS B 1 309 ? 49.469 13.531 -3.164 1 70.06 309 LYS B CA 1
ATOM 4674 C C . LYS B 1 309 ? 51 13.523 -3.09 1 70.06 309 LYS B C 1
ATOM 4676 O O . LYS B 1 309 ? 51.656 14.25 -3.832 1 70.06 309 LYS B O 1
#

Foldseek 3Di:
DFFPDKDFCLVLCVLLVFDKFDDRRHIATEADEQVDDAERYEYEDEDPVCVVVQQPGRYQEYEYQDDDDRDPNHMYTHDVDSQVSLQSVLCVRPNDDDDPDQAHPQEAAEALEDAEEQHRHEHNEYAYYNEYHEHQEYEYHNEYYYYQEYAYHQEYFAAAAPAWDDDPVGTDDLAANAYEYEYALEYHEANEYEHAARGYYAYDEHNEYAYYCEYHGHCEYAYECEYAEHCEYEYEQEYEYYQEYEYENEYEDHNAYEEHQEYEDYNEYDDHHDYHDFYWHHVPIDGPVVVVVVVVVVVCVVVVVVVVD/DFFPDKDFCLVLCVLLVFDKFDDRRQIATEADEQVDDAERYEYEDEDPVCVVVQQPGRYQEYEYQDDDDRDPSHMYTHDVCSQVSLQSVLCVRPNDDDDPDQADPQEAAEALEDAEELHRHEHNEYAYHNEYHEHNEYEYHNEYYYEQEYAYHNEYFAAAAPAWDDDPVGTDHLGANAYEYEYAQEYHEANEYEHAASGYYAYAEHNEYAYYCEYHHHCEYAYANEYAEHLEYEYEQEYEYYQEYEYENEYEDHNAYEEHQEYEDYNEYDDHHDYHDFYWHDVPIDGPVVVVVVVVVVVCVVVVVVVVD

InterPro domains:
  IPR001451 Hexapeptide repeat [PF00132] (124-158)
  IPR001451 Hexapeptide repeat [PF00132] (201-236)
  IPR007691 UDP-3-O-[3-hydroxymyristoyl] glucosamine N-acyltransferase LpxD [PTHR43378] (99-304)
  IPR007691 UDP-3-O-[3-hydroxymyristoyl] glucosamine N-acyltransferase LpxD [cd03352] (110-292)
  IPR011004 Trimeric LpxA-like superfamily [SSF51161] (37-294)
  IPR020573 UDP-3-O-[3-hydroxymyristoyl] glucosamine N-acyltransferase, non-repeat region [PF04613] (26-91)